Protein AF-0000000086674488 (afdb_homodimer)

pLDDT: mean 92.48, std 10.65, range [41.19, 98.94]

Nearest PDB structures (foldseek):
  3ccf-assembly1_A  TM=6.527E-01  e=2.451E-12  Trichormus variabilis ATCC 29413
  8x8j-assembly1_A  TM=6.932E-01  e=2.866E-11  Acinetobacter baumannii
  1vl5-assembly4_D  TM=6.450E-01  e=1.363E-10  Halalkalibacterium halodurans C-125
  8x8i-assembly1_A  TM=6.663E-01  e=6.883E-10  Acinetobacter baumannii
  3cc8-assembly1_A-2  TM=5.880E-01  e=3.919E-09  Bacillus cereus ATCC 10987

Organism: NCBI:txid175570

Foldseek 3Di:
DVVVVCVVVVVVVVVLQLLLVLLVCVFPVVVVVVVCVVVPLAAQFEEEEEACRLPPVVLVSDVGNDQNYAYEYEDCDCVNVPDRDPPYHYDHDDLVPDQDPAAAGLEYEYAQPLQLDQPSLVSLLSCLRNHDAFHKYKYKHWAQDDVQLVQFCVQQVVDPLSVLQSLLSVLLVVVSVVNRGHNHCLVCVQVSCVVSPFPPKDKDKDWDKDFAQDSNLSNSLSSCVVCVVVSVVVVSHPPVSSVSSNVLNHDRVGIGIHTMMIMMMGGHD/DVVVVVVVVVVVVVVLQLLLVLLVCVFPVVVVVVVCVVVPLAAQFEEEEEACRLPSVVLVSDVGNDQNYAYEYEDCDCPNVPDRDPPYHYDHDDLVPDQDPAAAGLEYEYAQPLQLDQPSLVSLLNCLRNHDAFHKYKYKHWAQDDVQLVQFCVQQVVDPLSVLQSLLSVLLVVVSVVNRGHNHCLVCVQVSCVVSPFPPKDKDKDWDKDFAQDSNLSNSLSSCVVCVVVSVVVVSHPPVSSVSSNVLNHDRVGIGIHTMMIMMMGGHD

Radius of gyration: 24.14 Å; Cα contacts (8 Å, |Δi|>4): 1095; chains: 2; bounding box: 48×84×61 Å

Secondary structure (DSSP, 8-state):
-HHHHHHHHHHHHHHHHHHHHHHHHHHHHHHHHHHHHHTT--TT-EEEEES-TTSHHHHHHHHHH-TTSEEEEEES--TT--SPPTTEEEEE--TTTSPPPPS-EEEEEEES-GGG-SSHHHHHHHHGGGEEEEEEEEEEEEE-SHHHHHHHHHHHTTSTTHHHHHHHHHHHHHHHHHTT--TTGGGGHHHHHHHTT-EEEEEEEEEEEEETTSTTHHHHHHHHHHHHHHHHHTTSS-HHHHHHHHHHHH-TT-EEEEEEEEEEEEE--/-HHHHHHHHHHHHHHHHHHHHHHHHHHHHHHHHHHHHHTT--TT-EEEEES-TTSHHHHHHHHHH-TTSEEEEEES--TT--SPPTTEEEEE--TTTSPPPPS-EEEEEEES-GGG-SSHHHHHHHHGGGEEEEEEEEEEEEE-SHHHHHHHHHHHTTSTTHHHHHHHHHHHHHHHHHTT--TTGGGGHHHHHHHTT-EEEEEEEEEEEEETTSTTHHHHHHHHHHHHHHHHHTTSS-HHHHHHHHHHHH-TT-EEEEEEEEEEEEE--

Sequence (538 aa):
MTAAQNTYIFDQASERERARLGGLSAQFDAVSIRHLTALGVAPGWHCLEIGAGAGSIARWLATTVGPTGRVVATDLDTRFLTDLPAPVEVRRHNIVTDPLPDGGFDLVHARAVIEHLADRRDVVARLVPALRPGGLLVLEDVVFGEVTRVATARVAEPHANAAAYVRALMAVAAGLGAVGADSAFGLDLPDALEAAGLRDVDGELTARFVRGGSPEAAFYELTLREVGDRLIAAGLLSPGDVADALAFTSEPASRWLSTALATAWGRRPMTAAQNTYIFDQASERERARLGGLSAQFDAVSIRHLTALGVAPGWHCLEIGAGAGSIARWLATTVGPTGRVVATDLDTRFLTDLPAPVEVRRHNIVTDPLPDGGFDLVHARAVIEHLADRRDVVARLVPALRPGGLLVLEDVVFGEVTRVATARVAEPHANAAAYVRALMAVAAGLGAVGADSAFGLDLPDALEAAGLRDVDGELTARFVRGGSPEAAFYELTLREVGDRLIAAGLLSPGDVADALAFTSEPASRWLSTALATAWGRRP

Structure (mmCIF, N/CA/C/O backbone):
data_AF-0000000086674488-model_v1
#
loop_
_entity.id
_entity.type
_entity.pdbx_description
1 polymer Methyltransferase
#
loop_
_atom_site.group_PDB
_atom_site.id
_atom_site.type_symbol
_atom_site.label_atom_id
_atom_site.label_alt_id
_atom_site.label_comp_id
_atom_site.label_asym_id
_atom_site.label_entity_id
_atom_site.label_seq_id
_atom_site.pdbx_PDB_ins_code
_atom_site.Cartn_x
_atom_site.Cartn_y
_atom_site.Cartn_z
_atom_site.occupancy
_atom_site.B_iso_or_equiv
_atom_site.auth_seq_id
_atom_site.auth_comp_id
_atom_site.auth_asym_id
_atom_site.auth_atom_id
_atom_site.pdbx_PDB_model_num
ATOM 1 N N . MET A 1 1 ? 22.453 42.125 16.031 1 41.69 1 MET A N 1
ATOM 2 C CA . MET A 1 1 ? 23.047 40.812 16.203 1 41.69 1 MET A CA 1
ATOM 3 C C . MET A 1 1 ? 21.969 39.75 16.5 1 41.69 1 MET A C 1
ATOM 5 O O . MET A 1 1 ? 22.047 38.625 16.016 1 41.69 1 MET A O 1
ATOM 9 N N . THR A 1 2 ? 21.047 40.031 17.328 1 45.59 2 THR A N 1
ATOM 10 C CA . THR A 1 2 ? 19.969 39.188 17.859 1 45.59 2 THR A CA 1
ATOM 11 C C . THR A 1 2 ? 18.938 38.906 16.781 1 45.59 2 THR A C 1
ATOM 13 O O . THR A 1 2 ? 18.484 37.781 16.625 1 45.59 2 THR A O 1
ATOM 16 N N . ALA A 1 3 ? 18.422 39.938 16.281 1 49.34 3 ALA A N 1
ATOM 17 C CA . ALA A 1 3 ? 17.375 39.781 15.266 1 49.34 3 ALA A CA 1
ATOM 18 C C . ALA A 1 3 ? 17.875 38.969 14.078 1 49.34 3 ALA A C 1
ATOM 20 O O . ALA A 1 3 ? 17.172 38.094 13.562 1 49.34 3 ALA A O 1
ATOM 21 N N . ALA A 1 4 ? 18.984 39.25 13.617 1 48.03 4 ALA A N 1
ATOM 22 C CA . ALA A 1 4 ? 19.594 38.562 12.492 1 48.03 4 ALA A CA 1
ATOM 23 C C . ALA A 1 4 ? 19.812 37.094 12.828 1 48.03 4 ALA A C 1
ATOM 25 O O . ALA A 1 4 ? 19.625 36.219 11.977 1 48.03 4 ALA A O 1
ATOM 26 N N . GLN A 1 5 ? 20.188 36.75 14.008 1 45.12 5 GLN A N 1
ATOM 27 C CA . GLN A 1 5 ? 20.391 35.375 14.453 1 45.12 5 GLN A CA 1
ATOM 28 C C . GLN A 1 5 ? 19.062 34.625 14.539 1 45.12 5 GLN A C 1
ATOM 30 O O . GLN A 1 5 ? 19 33.438 14.195 1 45.12 5 GLN A O 1
ATOM 35 N N . ASN A 1 6 ? 17.969 35.25 15.062 1 43.97 6 ASN A N 1
ATOM 36 C CA . ASN A 1 6 ? 16.656 34.625 15.109 1 43.97 6 ASN A CA 1
ATOM 37 C C . ASN A 1 6 ? 16.125 34.312 13.711 1 43.97 6 ASN A C 1
ATOM 39 O O . ASN A 1 6 ? 15.516 33.281 13.492 1 43.97 6 ASN A O 1
ATOM 43 N N . THR A 1 7 ? 16.391 35.25 12.883 1 45.66 7 THR A N 1
ATOM 44 C CA . THR A 1 7 ? 15.984 35.062 11.492 1 45.66 7 THR A CA 1
ATOM 45 C C . THR A 1 7 ? 16.719 33.875 10.875 1 45.66 7 THR A C 1
ATOM 47 O O . THR A 1 7 ? 16.125 33.094 10.125 1 45.66 7 THR 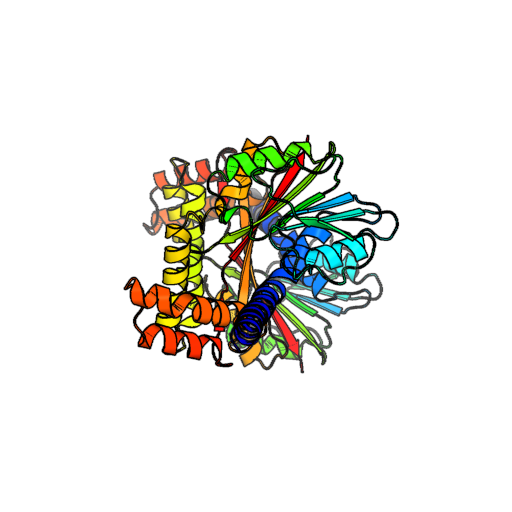A O 1
ATOM 50 N N . TYR A 1 8 ? 18.031 33.906 11.219 1 41.19 8 TYR A N 1
ATOM 51 C CA . TYR A 1 8 ? 18.844 32.781 10.695 1 41.19 8 TYR A CA 1
ATOM 52 C C . TYR A 1 8 ? 18.375 31.453 11.266 1 41.19 8 TYR A C 1
ATOM 54 O O . TYR A 1 8 ? 18.25 30.469 10.531 1 41.19 8 TYR A O 1
ATOM 62 N N . ILE A 1 9 ? 18.156 31.375 12.602 1 42.22 9 ILE A N 1
ATOM 63 C CA . ILE A 1 9 ? 17.688 30.156 13.242 1 42.22 9 ILE A CA 1
ATOM 64 C C . ILE A 1 9 ? 16.312 29.797 12.68 1 42.22 9 ILE A C 1
ATOM 66 O O . ILE A 1 9 ? 16.047 28.625 12.383 1 42.22 9 ILE A O 1
ATOM 70 N N . PHE A 1 10 ? 15.516 30.812 12.594 1 46.84 10 PHE A N 1
ATOM 71 C CA . PHE A 1 10 ? 14.203 30.578 12.008 1 46.84 10 PHE A CA 1
ATOM 72 C C . PHE A 1 10 ? 14.328 30.109 10.562 1 46.84 10 PHE A C 1
ATOM 74 O O . PHE A 1 10 ? 13.586 29.234 10.117 1 46.84 10 PHE A O 1
ATOM 81 N N . ASP A 1 11 ? 15.414 30.609 10.023 1 58.38 11 ASP A N 1
ATOM 82 C CA . ASP A 1 11 ? 15.656 30.25 8.633 1 58.38 11 ASP A CA 1
ATOM 83 C C . ASP A 1 11 ? 16.125 28.812 8.508 1 58.38 11 ASP A C 1
ATOM 85 O O . ASP A 1 11 ? 15.617 28.062 7.672 1 58.38 11 ASP A O 1
ATOM 89 N N . GLN A 1 12 ? 17 28.516 9.484 1 59.59 12 GLN A N 1
ATOM 90 C CA . GLN A 1 12 ? 17.516 27.141 9.453 1 59.59 12 GLN A CA 1
ATOM 91 C C . GLN A 1 12 ? 16.422 26.141 9.812 1 59.59 12 GLN A C 1
ATOM 93 O O . GLN A 1 12 ? 16.312 25.078 9.195 1 59.59 12 GLN A O 1
ATOM 98 N N . ALA A 1 13 ? 15.719 26.641 10.812 1 73.69 13 ALA A N 1
ATOM 99 C CA . ALA A 1 13 ? 14.586 25.797 11.195 1 73.69 13 ALA A CA 1
ATOM 100 C C . ALA A 1 13 ? 13.602 25.656 10.047 1 73.69 13 ALA A C 1
ATOM 102 O O . ALA A 1 13 ? 13.062 24.578 9.812 1 73.69 13 ALA A O 1
ATOM 103 N N . SER A 1 14 ? 13.555 26.672 9.336 1 80.56 14 SER A N 1
ATOM 104 C CA . SER A 1 14 ? 12.648 26.672 8.195 1 80.56 14 SER A CA 1
ATOM 105 C C . SER A 1 14 ? 13.172 25.781 7.074 1 80.56 14 SER A C 1
ATOM 107 O O . SER A 1 14 ? 12.406 25.031 6.461 1 80.56 14 SER A O 1
ATOM 109 N N . GLU A 1 15 ? 14.422 25.875 6.809 1 84.81 15 GLU A N 1
ATOM 110 C CA . GLU A 1 15 ? 15.023 25.031 5.77 1 84.81 15 GLU A CA 1
ATOM 111 C C . GLU A 1 15 ? 14.953 23.562 6.137 1 84.81 15 GLU A C 1
ATOM 113 O O . GLU A 1 15 ? 14.695 22.703 5.277 1 84.81 15 GLU A O 1
ATOM 118 N N . ARG A 1 16 ? 15.164 23.344 7.332 1 87.19 16 ARG A N 1
ATOM 119 C CA . ARG A 1 16 ? 15.094 21.969 7.797 1 87.19 16 ARG A CA 1
ATOM 120 C C . ARG A 1 16 ? 13.672 21.422 7.676 1 87.19 16 ARG A C 1
ATOM 122 O O . ARG A 1 16 ? 13.469 20.281 7.27 1 87.19 16 ARG A O 1
ATOM 129 N N . GLU A 1 17 ? 12.812 22.25 8.008 1 89.81 17 GLU A N 1
ATOM 130 C CA . GLU A 1 17 ? 11.422 21.812 7.91 1 89.81 17 GLU A CA 1
ATOM 131 C C . GLU A 1 17 ? 11.016 21.594 6.457 1 89.81 17 GLU A C 1
ATOM 133 O O . GLU A 1 17 ? 10.344 20.609 6.141 1 89.81 17 GLU A O 1
ATOM 138 N N . ARG A 1 18 ? 11.438 22.422 5.613 1 89.88 18 ARG A N 1
ATOM 139 C CA . ARG A 1 18 ? 11.172 22.234 4.191 1 89.88 18 ARG A CA 1
ATOM 140 C C . ARG A 1 18 ? 11.758 20.922 3.684 1 89.88 18 ARG A C 1
ATOM 142 O O . ARG A 1 18 ? 11.109 20.188 2.934 1 89.88 18 ARG A O 1
ATOM 149 N N . ALA A 1 19 ? 12.945 20.688 4.117 1 91.38 19 ALA A N 1
ATOM 150 C CA . ALA A 1 19 ? 13.617 19.453 3.717 1 91.38 19 ALA A CA 1
ATOM 151 C C . ALA A 1 19 ? 12.898 18.234 4.281 1 91.38 19 ALA A C 1
ATOM 153 O O . ALA A 1 19 ? 12.781 17.203 3.605 1 91.38 19 ALA A O 1
ATOM 154 N N . ARG A 1 20 ? 12.477 18.328 5.527 1 92.56 20 ARG A N 1
ATOM 155 C CA . ARG A 1 20 ? 11.734 17.234 6.152 1 92.56 20 ARG A CA 1
ATOM 156 C C . ARG A 1 20 ? 10.438 16.953 5.402 1 92.56 20 ARG A C 1
ATOM 158 O O . ARG A 1 20 ? 10.133 15.797 5.105 1 92.56 20 ARG A O 1
ATOM 165 N N . LEU A 1 21 ? 9.734 17.984 5.059 1 92.56 21 LEU A N 1
ATOM 166 C CA . LEU A 1 21 ? 8.516 17.844 4.277 1 92.56 21 LEU A CA 1
ATOM 167 C C . LEU A 1 21 ? 8.82 17.266 2.896 1 92.56 21 LEU A C 1
ATOM 169 O O . LEU A 1 21 ? 8.016 16.516 2.346 1 92.56 21 LEU A O 1
ATOM 173 N N . GLY A 1 22 ? 9.961 17.672 2.375 1 94 22 GLY A N 1
ATOM 174 C CA . GLY A 1 22 ? 10.414 17.078 1.129 1 94 22 GLY A CA 1
ATOM 175 C C . GLY A 1 22 ? 10.594 15.57 1.216 1 94 22 GLY A C 1
ATOM 176 O O . GLY A 1 22 ? 10.289 14.852 0.265 1 94 22 GLY A O 1
ATOM 177 N N . GLY A 1 23 ? 11.117 15.086 2.32 1 94.56 23 GLY A N 1
ATOM 178 C CA . GLY A 1 23 ? 11.242 13.656 2.553 1 94.56 23 GLY A CA 1
ATOM 179 C C . GLY A 1 23 ? 9.906 12.938 2.596 1 94.56 23 GLY A C 1
ATOM 180 O O . GLY A 1 23 ? 9.773 11.836 2.062 1 94.56 23 GLY A O 1
ATOM 181 N N . LEU A 1 24 ? 8.938 13.57 3.232 1 94.81 24 LEU A N 1
ATOM 182 C CA . LEU A 1 24 ? 7.59 13.016 3.271 1 94.81 24 LEU A CA 1
ATOM 183 C C . LEU A 1 24 ? 6.996 12.93 1.868 1 94.81 24 LEU A C 1
ATOM 185 O O . LEU A 1 24 ? 6.391 11.914 1.51 1 94.81 24 LEU A O 1
ATOM 189 N N . SER A 1 25 ? 7.219 14 1.094 1 96 25 SER A N 1
ATOM 190 C CA . SER A 1 25 ? 6.754 14.031 -0.289 1 96 25 SER A CA 1
ATOM 191 C C . SER A 1 25 ? 7.418 12.938 -1.121 1 96 25 SER A C 1
ATOM 193 O O . SER A 1 25 ? 6.75 12.234 -1.881 1 96 25 SER A O 1
ATOM 195 N N . ALA A 1 26 ? 8.711 12.828 -0.948 1 96.31 26 ALA A N 1
ATOM 196 C CA . ALA A 1 26 ? 9.445 11.805 -1.684 1 96.31 26 ALA A CA 1
ATOM 197 C C . ALA A 1 26 ? 8.914 10.406 -1.375 1 96.31 26 ALA A C 1
ATOM 199 O O . ALA A 1 26 ? 8.883 9.539 -2.252 1 96.31 26 ALA A O 1
ATOM 200 N N . GLN A 1 27 ? 8.5 10.25 -0.214 1 96.31 27 GLN A N 1
ATOM 201 C CA . GLN A 1 27 ? 8.055 8.938 0.252 1 96.31 27 GLN A CA 1
ATOM 202 C C . GLN A 1 27 ? 6.645 8.625 -0.239 1 96.31 27 GLN A C 1
ATOM 204 O O . GLN A 1 27 ? 6.359 7.496 -0.641 1 96.31 27 GLN A O 1
ATOM 209 N N . PHE A 1 28 ? 5.73 9.633 -0.304 1 97.75 28 PHE A N 1
ATOM 210 C CA . PHE A 1 28 ? 4.328 9.234 -0.371 1 97.75 28 PHE A CA 1
ATOM 211 C C . PHE A 1 28 ? 3.623 9.938 -1.528 1 97.75 28 PHE A C 1
ATOM 213 O O . PHE A 1 28 ? 2.471 9.633 -1.837 1 97.75 28 PHE A O 1
ATOM 220 N N . ASP A 1 29 ? 4.273 10.93 -2.246 1 98.19 29 ASP A N 1
ATOM 221 C CA . ASP A 1 29 ? 3.578 11.609 -3.334 1 98.19 29 ASP A CA 1
ATOM 222 C C . ASP A 1 29 ? 3.068 10.609 -4.371 1 98.19 29 ASP A C 1
ATOM 224 O O . ASP A 1 29 ? 1.908 10.672 -4.785 1 98.19 29 ASP A O 1
ATOM 228 N N . ALA A 1 30 ? 3.943 9.688 -4.727 1 96.81 30 ALA A N 1
ATOM 229 C CA . ALA A 1 30 ? 3.539 8.727 -5.746 1 96.81 30 ALA A CA 1
ATOM 230 C C . ALA A 1 30 ? 2.348 7.898 -5.281 1 96.81 30 ALA A C 1
ATOM 232 O O . ALA A 1 30 ? 1.463 7.57 -6.074 1 96.81 30 ALA A O 1
ATOM 233 N N . VAL A 1 31 ? 2.293 7.508 -4.031 1 97.38 31 VAL A N 1
ATOM 234 C CA . VAL A 1 31 ? 1.198 6.734 -3.457 1 97.38 31 VAL A CA 1
ATOM 235 C C . VAL A 1 31 ? -0.096 7.543 -3.523 1 97.38 31 VAL A C 1
ATOM 237 O O . VAL A 1 31 ? -1.106 7.066 -4.047 1 97.38 31 VAL A O 1
ATOM 240 N N . SER A 1 32 ? -0.041 8.789 -3.035 1 98.31 32 SER A N 1
ATOM 241 C CA . SER A 1 32 ? -1.215 9.656 -3.031 1 98.31 32 SER A CA 1
ATOM 242 C C . SER A 1 32 ? -1.707 9.93 -4.449 1 98.31 32 SER A C 1
ATOM 244 O O . SER A 1 32 ? -2.906 9.844 -4.723 1 98.31 32 SER A O 1
ATOM 246 N N . ILE A 1 33 ? -0.805 10.195 -5.363 1 97.88 33 ILE A N 1
ATOM 247 C CA . ILE A 1 33 ? -1.147 10.539 -6.738 1 97.88 33 ILE A CA 1
ATOM 248 C C . ILE A 1 33 ? -1.775 9.336 -7.434 1 97.88 33 ILE A C 1
ATOM 250 O O . ILE A 1 33 ? -2.748 9.477 -8.18 1 97.88 33 ILE A O 1
ATOM 254 N N . ARG A 1 34 ? -1.237 8.133 -7.172 1 96.44 34 ARG A N 1
ATOM 255 C CA . ARG A 1 34 ? -1.828 6.93 -7.754 1 96.44 34 ARG A CA 1
ATOM 256 C C . ARG A 1 34 ? -3.268 6.75 -7.289 1 96.44 34 ARG A C 1
ATOM 258 O O . ARG A 1 34 ? -4.141 6.383 -8.078 1 96.44 34 ARG A O 1
ATOM 265 N N . HIS A 1 35 ? -3.539 7.02 -6.02 1 97.12 35 HIS A N 1
ATOM 266 C CA . HIS A 1 35 ? -4.898 6.906 -5.5 1 97.12 35 HIS A CA 1
ATOM 267 C C . HIS A 1 35 ? -5.812 7.957 -6.117 1 97.12 35 HIS A C 1
ATOM 269 O O . HIS A 1 35 ? -6.91 7.633 -6.582 1 97.12 35 HIS A O 1
ATOM 275 N N . LEU A 1 36 ? -5.348 9.195 -6.125 1 98.25 36 LEU A N 1
ATOM 276 C CA . LEU A 1 36 ? -6.168 10.289 -6.637 1 98.25 36 LEU A CA 1
ATOM 277 C C . LEU A 1 36 ? -6.453 10.102 -8.125 1 98.25 36 LEU A C 1
ATOM 279 O O . LEU A 1 36 ? -7.566 10.367 -8.586 1 98.25 36 LEU A O 1
ATOM 283 N N . THR A 1 37 ? -5.465 9.602 -8.859 1 96.69 37 THR A N 1
ATOM 284 C CA . THR A 1 37 ? -5.656 9.297 -10.273 1 96.69 37 THR A CA 1
ATOM 285 C C . THR A 1 37 ? -6.688 8.195 -10.461 1 96.69 37 THR A C 1
ATOM 287 O O . THR A 1 37 ? -7.609 8.328 -11.266 1 96.69 37 THR A O 1
ATOM 290 N N . ALA A 1 38 ? -6.535 7.16 -9.695 1 94.62 38 ALA A N 1
ATOM 291 C CA . ALA A 1 38 ? -7.438 6.016 -9.812 1 94.62 38 ALA A CA 1
ATOM 292 C C . ALA A 1 38 ? -8.867 6.398 -9.43 1 94.62 38 ALA A C 1
ATOM 294 O O . ALA A 1 38 ? -9.828 5.836 -9.961 1 94.62 38 ALA A O 1
ATOM 295 N N . LEU A 1 39 ? -8.992 7.367 -8.547 1 97 39 LEU A N 1
ATOM 296 C CA . LEU A 1 39 ? -10.305 7.793 -8.07 1 97 39 LEU A CA 1
ATOM 297 C C . LEU A 1 39 ? -10.945 8.773 -9.047 1 97 39 LEU A C 1
ATOM 299 O O . LEU A 1 39 ? -12.102 9.164 -8.867 1 97 39 LEU A O 1
ATOM 303 N N . GLY A 1 40 ? -10.234 9.266 -10.047 1 96.75 40 GLY A N 1
ATOM 304 C CA . GLY A 1 40 ? -10.852 9.922 -11.188 1 96.75 40 GLY A CA 1
ATOM 305 C C . GLY A 1 40 ? -10.703 11.43 -11.156 1 96.75 40 GLY A C 1
ATOM 306 O O . GLY A 1 40 ? -11.477 12.148 -11.805 1 96.75 40 GLY A O 1
ATOM 307 N N . VAL A 1 41 ? -9.789 11.969 -10.328 1 98.38 41 VAL A N 1
ATOM 308 C CA . VAL A 1 41 ? -9.562 13.406 -10.383 1 98.38 41 VAL A CA 1
ATOM 309 C C . VAL A 1 41 ? -9.359 13.844 -11.828 1 98.38 41 VAL A C 1
ATOM 311 O O . VAL A 1 41 ? -8.555 13.25 -12.555 1 98.38 41 VAL A O 1
ATOM 314 N N . ALA A 1 42 ? -10.023 14.914 -12.219 1 98.06 42 ALA A N 1
ATOM 315 C CA . ALA A 1 42 ? -10.109 15.219 -13.641 1 98.06 42 ALA A CA 1
ATOM 316 C C . ALA A 1 42 ? -10.086 16.734 -13.883 1 98.06 42 ALA A C 1
ATOM 318 O O . ALA A 1 42 ? -10.273 17.516 -12.953 1 98.06 42 ALA A O 1
ATOM 319 N N . PRO A 1 43 ? -9.836 17.109 -15.18 1 98.44 43 PRO A N 1
ATOM 320 C CA . PRO A 1 43 ? -9.891 18.531 -15.523 1 98.44 43 PRO A CA 1
ATOM 321 C C . PRO A 1 43 ? -11.219 19.188 -15.133 1 98.44 43 PRO A C 1
ATOM 323 O O . PRO A 1 43 ? -12.281 18.578 -15.289 1 98.44 43 PRO A O 1
ATOM 326 N N . GLY A 1 44 ? -11.125 20.328 -14.57 1 98.44 44 GLY A N 1
ATOM 327 C CA . GLY A 1 44 ? -12.312 21.094 -14.242 1 98.44 44 GLY A CA 1
ATOM 328 C C . GLY A 1 44 ? -12.773 20.891 -12.805 1 98.44 44 GLY A C 1
ATOM 329 O O . GLY A 1 44 ? -13.648 21.609 -12.32 1 98.44 44 GLY A O 1
ATOM 330 N N . TRP A 1 45 ? -12.172 19.953 -12.086 1 98.56 45 TRP A N 1
ATOM 331 C CA . TRP A 1 45 ? -12.594 19.656 -10.719 1 98.56 45 TRP A CA 1
ATOM 332 C C . TRP A 1 45 ? -12.234 20.812 -9.781 1 98.56 45 TRP A C 1
ATOM 334 O O . TRP A 1 45 ? -11.234 21.5 -9.992 1 98.56 45 TRP A O 1
ATOM 344 N N . HIS A 1 46 ? -13.047 21.016 -8.789 1 98.44 46 HIS A N 1
ATOM 345 C CA . HIS A 1 46 ? -12.758 21.875 -7.641 1 98.44 46 HIS A CA 1
ATOM 346 C C . HIS A 1 46 ? -12.258 21.047 -6.453 1 98.44 46 HIS A C 1
ATOM 348 O O . HIS A 1 46 ? -12.977 20.188 -5.945 1 98.44 46 HIS A O 1
ATOM 354 N N . CYS A 1 47 ? -11.039 21.391 -6.008 1 98.5 47 CYS A N 1
ATOM 355 C CA . CYS A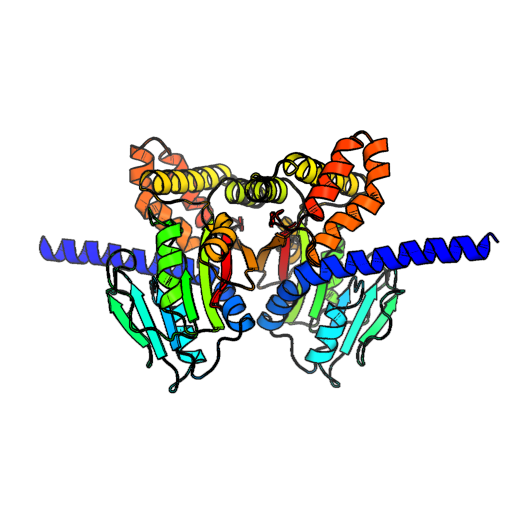 1 47 ? -10.398 20.562 -4.988 1 98.5 47 CYS A CA 1
ATOM 356 C C . CYS A 1 47 ? -9.992 21.406 -3.785 1 98.5 47 CYS A C 1
ATOM 358 O O . CYS A 1 47 ? -9.5 22.516 -3.941 1 98.5 47 CYS A O 1
ATOM 360 N N . LEU A 1 48 ? -10.258 20.891 -2.602 1 98.19 48 LEU A N 1
ATOM 361 C CA . LEU A 1 48 ? -9.758 21.438 -1.348 1 98.19 48 LEU A CA 1
ATOM 362 C C . LEU A 1 48 ? -8.641 20.578 -0.777 1 98.19 48 LEU A C 1
ATOM 364 O O . LEU A 1 48 ? -8.844 19.406 -0.487 1 98.19 48 LEU A O 1
ATOM 368 N N . GLU A 1 49 ? -7.473 21.141 -0.678 1 98.31 49 GLU A N 1
ATOM 369 C CA . GLU A 1 49 ? -6.301 20.5 -0.087 1 98.31 49 GLU A CA 1
ATOM 370 C C . GLU A 1 49 ? -6.035 21.031 1.32 1 98.31 49 GLU A C 1
ATOM 372 O O . GLU A 1 49 ? -5.629 22.172 1.492 1 98.31 49 GLU A O 1
ATOM 377 N N . ILE A 1 50 ? -6.238 20.156 2.295 1 97.38 50 ILE A N 1
ATOM 378 C CA . ILE A 1 50 ? -6.086 20.531 3.697 1 97.38 50 ILE A CA 1
ATOM 379 C C . ILE A 1 50 ? -4.719 20.078 4.203 1 97.38 50 ILE A C 1
ATOM 381 O O . ILE A 1 50 ? -4.348 18.922 4.055 1 97.38 50 ILE A O 1
ATOM 385 N N . GLY A 1 51 ? -4.043 20.984 4.887 1 96.81 51 GLY A N 1
ATOM 386 C CA . GLY A 1 51 ? -2.672 20.672 5.27 1 96.81 51 GLY A CA 1
ATOM 387 C C . GLY A 1 51 ? -1.744 20.516 4.078 1 96.81 51 GLY A C 1
ATOM 388 O O . GLY A 1 51 ? -1.059 19.484 3.951 1 96.81 51 GLY A O 1
ATOM 389 N N . ALA A 1 52 ? -1.607 21.609 3.332 1 97.44 52 ALA A N 1
ATOM 390 C CA . ALA A 1 52 ? -0.961 21.516 2.025 1 97.44 52 ALA A CA 1
ATOM 391 C C . ALA A 1 52 ? 0.555 21.438 2.168 1 97.44 52 ALA A C 1
ATOM 393 O O . ALA A 1 52 ? 1.259 21.125 1.204 1 97.44 52 ALA A O 1
ATOM 394 N N . GLY A 1 53 ? 1.099 21.656 3.352 1 95 53 GLY A N 1
ATOM 395 C CA . GLY A 1 53 ? 2.521 21.484 3.596 1 95 53 GLY A CA 1
ATOM 396 C C . GLY A 1 53 ? 3.396 22.25 2.625 1 95 53 GLY A C 1
ATOM 397 O O . GLY A 1 53 ? 3.246 23.469 2.475 1 95 53 GLY A O 1
ATOM 398 N N . ALA A 1 54 ? 4.246 21.562 1.945 1 94.19 54 ALA A N 1
ATOM 399 C CA . ALA A 1 54 ? 5.125 22.219 0.977 1 94.19 54 ALA A CA 1
ATOM 400 C C . ALA A 1 54 ? 4.465 22.281 -0.399 1 94.19 54 ALA A C 1
ATOM 402 O O . ALA A 1 54 ? 5.094 22.719 -1.372 1 94.19 54 ALA A O 1
ATOM 403 N N . GLY A 1 55 ? 3.342 21.766 -0.555 1 97.25 55 GLY A N 1
ATOM 404 C CA . GLY A 1 55 ? 2.492 22.078 -1.696 1 97.25 55 GLY A CA 1
ATOM 405 C C . GLY A 1 55 ? 2.605 21.062 -2.816 1 97.25 55 GLY A C 1
ATOM 406 O O . GLY A 1 55 ? 2.117 21.297 -3.924 1 97.25 55 GLY A O 1
ATOM 407 N N . SER A 1 56 ? 3.223 19.938 -2.611 1 97.06 56 SER A N 1
ATOM 408 C CA . SER A 1 56 ? 3.465 19 -3.705 1 97.06 56 SER A CA 1
ATOM 409 C C . SER A 1 56 ? 2.156 18.453 -4.273 1 97.06 56 SER A C 1
ATOM 411 O O . SER A 1 56 ? 1.978 18.406 -5.492 1 97.06 56 SER A O 1
ATOM 413 N N . ILE A 1 57 ? 1.221 18.109 -3.416 1 98.38 57 ILE A N 1
ATOM 414 C CA . ILE A 1 57 ? -0.043 17.562 -3.896 1 98.38 57 ILE A CA 1
ATOM 415 C C . ILE A 1 57 ? -0.89 18.672 -4.508 1 98.38 57 ILE A C 1
ATOM 417 O O . ILE A 1 57 ? -1.543 18.469 -5.535 1 98.38 57 ILE A O 1
ATOM 421 N N . ALA A 1 58 ? -0.896 19.844 -3.91 1 98.44 58 ALA A N 1
ATOM 422 C CA . ALA A 1 58 ? -1.601 20.984 -4.484 1 98.44 58 ALA A CA 1
ATOM 423 C C . ALA A 1 58 ? -1.112 21.281 -5.902 1 98.44 58 ALA A C 1
ATOM 425 O O . ALA A 1 58 ? -1.912 21.578 -6.793 1 98.44 58 ALA A O 1
ATOM 426 N N . ARG A 1 59 ? 0.193 21.25 -6.098 1 98.06 59 ARG A N 1
ATOM 427 C CA . ARG A 1 59 ? 0.775 21.469 -7.418 1 98.06 59 ARG A CA 1
ATOM 428 C C . ARG A 1 59 ? 0.286 20.422 -8.414 1 98.06 59 ARG A C 1
ATOM 430 O O . ARG A 1 59 ? -0.09 20.766 -9.539 1 98.06 59 ARG A O 1
ATOM 437 N N . TRP A 1 60 ? 0.335 19.156 -7.996 1 98.25 60 TRP A N 1
ATOM 438 C CA . TRP A 1 60 ? -0.134 18.094 -8.875 1 98.25 60 TRP A CA 1
ATOM 439 C C . TRP A 1 60 ? -1.611 18.266 -9.211 1 98.25 60 TRP A C 1
ATOM 441 O O . TRP A 1 60 ? -2.016 18.109 -10.359 1 98.25 60 TRP A O 1
ATOM 451 N N . LEU A 1 61 ? -2.43 18.641 -8.203 1 98.62 61 LEU A N 1
ATOM 452 C CA . LEU A 1 61 ? -3.852 18.875 -8.422 1 98.62 61 LEU A CA 1
ATOM 453 C C . LEU A 1 61 ? -4.062 20 -9.438 1 98.62 61 LEU A C 1
ATOM 455 O O . LEU A 1 61 ? -4.898 19.875 -10.336 1 98.62 61 LEU A O 1
ATOM 459 N N . ALA A 1 62 ? -3.324 21.031 -9.289 1 98.38 62 ALA A N 1
ATOM 460 C CA . ALA A 1 62 ? -3.455 22.172 -10.195 1 98.38 62 ALA A CA 1
ATOM 461 C C . ALA A 1 62 ? -3.225 21.766 -11.641 1 98.38 62 ALA A C 1
ATOM 463 O O . ALA A 1 62 ? -3.998 22.125 -12.531 1 98.38 62 ALA A O 1
ATOM 464 N N . THR A 1 63 ? -2.162 21 -11.828 1 98 63 THR A N 1
ATOM 465 C CA . THR A 1 63 ? -1.833 20.516 -13.164 1 98 63 THR A CA 1
ATOM 466 C C . THR A 1 63 ? -2.943 19.625 -13.711 1 98 63 THR A C 1
ATOM 468 O O . THR A 1 63 ? -3.293 19.719 -14.891 1 98 63 THR A O 1
ATOM 471 N N . THR A 1 64 ? -3.48 18.844 -12.891 1 98.12 64 THR A N 1
ATOM 472 C CA . THR A 1 64 ? -4.457 17.844 -13.312 1 98.12 64 THR A CA 1
ATOM 473 C C . THR A 1 64 ? -5.805 18.5 -13.602 1 98.12 64 THR A C 1
ATOM 475 O O . THR A 1 64 ? -6.434 18.203 -14.625 1 98.12 64 THR A O 1
ATOM 478 N N . VAL A 1 65 ? -6.266 19.406 -12.773 1 98.25 65 VAL A N 1
ATOM 479 C CA . VAL A 1 65 ? -7.598 19.984 -12.938 1 98.25 65 VAL A CA 1
ATOM 480 C C . VAL A 1 65 ? -7.57 21.062 -14.016 1 98.25 65 VAL A C 1
ATOM 482 O O . VAL A 1 65 ? -8.609 21.438 -14.562 1 98.25 65 VAL A O 1
ATOM 485 N N . GLY A 1 66 ? -6.398 21.703 -14.211 1 97.81 66 GLY A N 1
ATOM 486 C CA . GLY A 1 66 ? -6.227 22.656 -15.305 1 97.81 66 GLY A CA 1
ATOM 487 C C . GLY A 1 66 ? -6.867 24 -15.039 1 97.81 66 GLY A C 1
ATOM 488 O O . GLY A 1 66 ? -7.336 24.266 -13.93 1 97.81 66 GLY A O 1
ATOM 489 N N . PRO A 1 67 ? -6.898 24.812 -16.078 1 96.62 67 PRO A N 1
ATOM 490 C CA . PRO A 1 67 ? -7.312 26.203 -15.914 1 96.62 67 PRO A CA 1
ATOM 491 C C . PRO A 1 67 ? -8.805 26.344 -15.617 1 96.62 67 PRO A C 1
ATOM 493 O O . PRO A 1 67 ? -9.242 27.406 -15.164 1 96.62 67 PRO A O 1
ATOM 496 N N . THR A 1 68 ? -9.516 25.281 -15.93 1 97.5 68 THR A N 1
ATOM 497 C CA . THR A 1 68 ? -10.953 25.375 -15.695 1 97.5 68 THR A CA 1
ATOM 498 C C . THR A 1 68 ? -11.312 24.844 -14.312 1 97.5 68 THR A C 1
ATOM 500 O O . THR A 1 68 ? -12.461 24.922 -13.891 1 97.5 68 THR A O 1
ATOM 503 N N . GLY A 1 69 ? -10.336 24.281 -13.648 1 97.62 69 GLY A N 1
ATOM 504 C CA . GLY A 1 69 ? -10.539 23.797 -12.297 1 97.62 69 GLY A CA 1
ATOM 505 C C . GLY A 1 69 ? -10.141 24.797 -11.234 1 97.62 69 GLY A C 1
ATOM 506 O O . GLY A 1 69 ? -9.93 25.984 -11.539 1 97.62 69 GLY A O 1
ATOM 507 N N . ARG A 1 70 ? -10.203 24.375 -10.023 1 97.12 70 ARG A N 1
ATOM 508 C CA . ARG A 1 70 ? -9.852 25.203 -8.867 1 97.12 70 ARG A CA 1
ATOM 509 C C . ARG A 1 70 ? -9.242 24.359 -7.758 1 97.12 70 ARG A C 1
ATOM 511 O O . ARG A 1 70 ? -9.711 23.25 -7.48 1 97.12 70 ARG A O 1
ATOM 518 N N . VAL A 1 71 ? -8.172 24.875 -7.172 1 98.06 71 VAL A N 1
ATOM 519 C CA . VAL A 1 71 ? -7.547 24.219 -6.027 1 98.06 71 VAL A CA 1
ATOM 520 C C . VAL A 1 71 ? -7.387 25.234 -4.887 1 98.06 71 VAL A C 1
ATOM 522 O O . VAL A 1 71 ? -6.754 26.281 -5.055 1 98.06 71 VAL A O 1
ATOM 525 N N . VAL A 1 72 ? -8.008 24.969 -3.805 1 97.69 72 VAL A N 1
ATOM 526 C CA . VAL A 1 72 ? -7.777 25.734 -2.582 1 97.69 72 VAL A CA 1
ATOM 527 C C . VAL A 1 72 ? -6.863 24.953 -1.646 1 97.69 72 VAL A C 1
ATOM 529 O O . VAL A 1 72 ? -7.25 23.906 -1.124 1 97.69 72 VAL A O 1
ATOM 532 N N . ALA A 1 73 ? -5.676 25.453 -1.452 1 97.81 73 ALA A N 1
ATOM 533 C CA . ALA A 1 73 ? -4.703 24.828 -0.557 1 97.81 73 ALA A CA 1
ATOM 534 C C . ALA A 1 73 ? -4.656 25.547 0.788 1 97.81 73 ALA A C 1
ATOM 536 O O . ALA A 1 73 ? -4.398 26.766 0.845 1 97.81 73 ALA A O 1
ATOM 537 N N . THR A 1 74 ? -4.855 24.812 1.846 1 96.62 74 THR A N 1
ATOM 538 C CA . THR A 1 74 ? -4.906 25.438 3.162 1 96.62 74 THR A CA 1
ATOM 539 C C . THR A 1 74 ? -3.855 24.828 4.09 1 96.62 74 THR A C 1
ATOM 541 O O . THR A 1 74 ? -3.488 23.656 3.943 1 96.62 74 THR A O 1
ATOM 544 N N . ASP A 1 75 ? -3.375 25.578 4.969 1 96.38 75 ASP A N 1
ATOM 545 C CA . ASP A 1 75 ? -2.479 25.172 6.047 1 96.38 75 ASP A CA 1
ATOM 546 C C . ASP A 1 75 ? -2.439 26.219 7.156 1 96.38 75 ASP A C 1
ATOM 548 O O . ASP A 1 75 ? -2.775 27.375 6.93 1 96.38 75 ASP A O 1
ATOM 552 N N . LEU A 1 76 ? -2.09 25.766 8.375 1 94.44 76 LEU A N 1
ATOM 553 C CA . LEU A 1 76 ? -1.867 26.734 9.445 1 94.44 76 LEU A CA 1
ATOM 554 C C . LEU A 1 76 ? -0.635 27.578 9.164 1 94.44 76 LEU A C 1
ATOM 556 O O . LEU A 1 76 ? -0.586 28.75 9.547 1 94.44 76 LEU A O 1
ATOM 560 N N . ASP A 1 77 ? 0.385 26.984 8.617 1 93.62 77 ASP A N 1
ATOM 561 C CA . ASP A 1 77 ? 1.636 27.625 8.219 1 93.62 77 ASP A CA 1
ATOM 562 C C . ASP A 1 77 ? 1.785 27.625 6.695 1 93.62 77 ASP A C 1
ATOM 564 O O . ASP A 1 77 ? 2.068 26.594 6.09 1 93.62 77 ASP A O 1
ATOM 568 N N . THR A 1 78 ? 1.676 28.812 6.07 1 94.75 78 THR A N 1
ATOM 569 C CA . THR A 1 78 ? 1.656 28.875 4.613 1 94.75 78 THR A CA 1
ATOM 570 C C . THR A 1 78 ? 3.014 29.328 4.078 1 94.75 78 THR A C 1
ATOM 572 O O . THR A 1 78 ? 3.141 29.656 2.898 1 94.75 78 THR A O 1
ATOM 575 N N . ARG A 1 79 ? 4.078 29.344 4.895 1 92.56 79 ARG A N 1
ATOM 576 C CA . ARG A 1 79 ? 5.371 29.891 4.5 1 92.56 79 ARG A CA 1
ATOM 577 C C . ARG A 1 79 ? 5.996 29.078 3.375 1 92.56 79 ARG A C 1
ATOM 579 O O . ARG A 1 79 ? 6.805 29.594 2.598 1 92.56 79 ARG A O 1
ATOM 586 N N . PHE A 1 80 ? 5.555 27.781 3.281 1 92.5 80 PHE A N 1
ATOM 587 C CA . PHE A 1 80 ? 6.176 26.922 2.291 1 92.5 80 PHE A CA 1
ATOM 588 C C . PHE A 1 80 ? 5.309 26.812 1.041 1 92.5 80 PHE A C 1
ATOM 590 O O . PHE A 1 80 ? 5.684 26.141 0.074 1 92.5 80 PHE A O 1
ATOM 597 N N . LEU A 1 81 ? 4.176 27.391 1.071 1 94.06 81 LEU A N 1
ATOM 598 C CA . LEU A 1 81 ? 3.24 27.359 -0.048 1 94.06 81 LEU A CA 1
ATOM 599 C C . LEU A 1 81 ? 3.418 28.578 -0.943 1 94.06 81 LEU A C 1
ATOM 601 O O . LEU A 1 81 ? 2.467 29.328 -1.172 1 94.06 81 LEU A O 1
ATOM 605 N N . THR A 1 82 ? 4.734 28.609 -1.328 1 86.06 82 THR A N 1
ATOM 606 C CA . THR A 1 82 ? 5.074 29.719 -2.199 1 86.06 82 THR A CA 1
ATOM 607 C C . THR A 1 82 ? 5.305 29.25 -3.631 1 86.06 82 THR A C 1
ATOM 609 O O . THR A 1 82 ? 5.703 28.094 -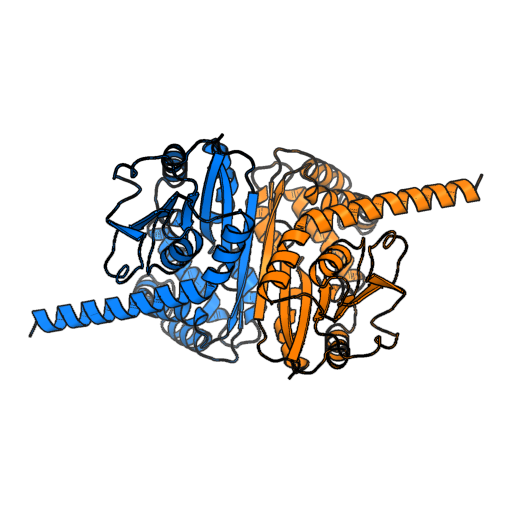3.852 1 86.06 82 THR A O 1
ATOM 612 N N . ASP A 1 83 ? 4.695 29.844 -4.598 1 87.31 83 ASP A N 1
ATOM 613 C CA . ASP A 1 83 ? 5.008 29.562 -5.996 1 87.31 83 ASP A CA 1
ATOM 614 C C . ASP A 1 83 ? 4.16 28.422 -6.535 1 87.31 83 ASP A C 1
ATOM 616 O O . ASP A 1 83 ? 4.66 27.547 -7.258 1 87.31 83 ASP A O 1
ATOM 620 N N . LEU A 1 84 ? 3.062 28.312 -6.004 1 94.69 84 LEU A N 1
ATOM 621 C CA . LEU A 1 84 ? 2.137 27.328 -6.574 1 94.69 84 LEU A CA 1
ATOM 622 C C . LEU A 1 84 ? 1.481 27.891 -7.836 1 94.69 84 LEU A C 1
ATOM 624 O O . LEU A 1 84 ? 1.161 29.078 -7.906 1 94.69 84 LEU A O 1
ATOM 628 N N . PRO A 1 85 ? 1.36 27.109 -8.812 1 93.62 85 PRO A N 1
ATOM 629 C CA . PRO A 1 85 ? 0.781 27.594 -10.07 1 93.62 85 PRO A CA 1
ATOM 630 C C . PRO A 1 85 ? -0.72 27.844 -9.969 1 93.62 85 PRO A C 1
ATOM 632 O O . PRO A 1 85 ? -1.391 27.281 -9.102 1 93.62 85 PRO A O 1
ATOM 635 N N . ALA A 1 86 ? -1.107 28.828 -10.852 1 89.38 86 ALA A N 1
ATOM 636 C CA . ALA A 1 86 ? -2.555 28.875 -11.039 1 89.38 86 ALA A CA 1
ATOM 637 C C . ALA A 1 86 ? -3.107 27.516 -11.445 1 89.38 86 ALA A C 1
ATOM 639 O O . ALA A 1 86 ? -2.455 26.766 -12.18 1 89.38 86 ALA A O 1
ATOM 640 N N . PRO A 1 87 ? -4.297 27.172 -10.898 1 94.12 87 PRO A N 1
ATOM 641 C CA . PRO A 1 87 ? -5.344 27.938 -10.211 1 94.12 87 PRO A CA 1
ATOM 642 C C . PRO A 1 87 ? -5.324 27.719 -8.695 1 94.12 87 PRO A C 1
ATOM 644 O O . PRO A 1 87 ? -6.383 27.625 -8.07 1 94.12 87 PRO A O 1
ATOM 647 N N . VAL A 1 88 ? -4.18 27.516 -8.102 1 96.81 88 VAL A N 1
ATOM 648 C CA . VAL A 1 88 ? -4.125 27.25 -6.664 1 96.81 88 VAL A CA 1
ATOM 649 C C . VAL A 1 88 ? -4.344 28.547 -5.898 1 96.81 88 VAL A C 1
ATOM 651 O O . VAL A 1 88 ? -3.656 29.547 -6.141 1 96.81 88 VAL A O 1
ATOM 654 N N . GLU A 1 89 ? -5.266 28.594 -5.09 1 96.44 89 GLU A N 1
ATOM 655 C CA . GLU A 1 89 ? -5.449 29.625 -4.066 1 96.44 89 GLU A CA 1
ATOM 656 C C . GLU A 1 89 ? -4.953 29.141 -2.705 1 96.44 89 GLU A C 1
ATOM 658 O O . GLU A 1 89 ? -5.379 28.094 -2.217 1 96.44 89 GLU A O 1
ATOM 663 N N . VAL A 1 90 ? -4.066 29.922 -2.117 1 97.12 90 VAL A N 1
ATOM 664 C CA . VAL A 1 90 ? -3.525 29.562 -0.813 1 97.12 90 VAL A CA 1
ATOM 665 C C . VAL A 1 90 ? -4.262 30.312 0.286 1 97.12 90 VAL A C 1
ATOM 667 O O . VAL A 1 90 ? -4.48 31.531 0.173 1 97.12 90 VAL A O 1
ATOM 670 N N . ARG A 1 91 ? -4.613 29.609 1.336 1 95.44 91 ARG A N 1
ATOM 671 C CA . ARG A 1 91 ? -5.297 30.219 2.475 1 95.44 91 ARG A C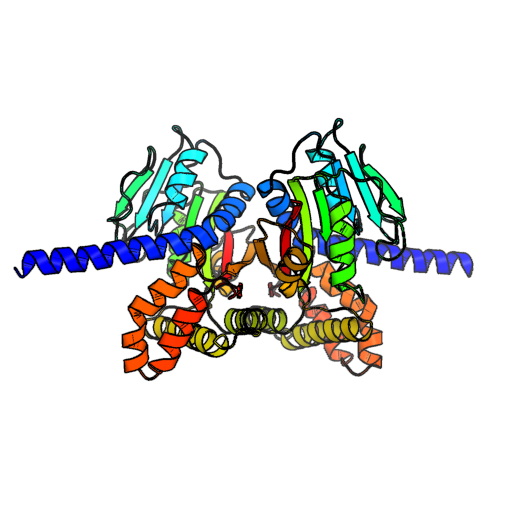A 1
ATOM 672 C C . ARG A 1 91 ? -4.746 29.688 3.791 1 95.44 91 ARG A C 1
ATOM 674 O O . ARG A 1 91 ? -4.602 28.469 3.967 1 95.44 91 ARG A O 1
ATOM 681 N N . ARG A 1 92 ? -4.43 30.641 4.641 1 96.12 92 ARG A N 1
ATOM 682 C CA . ARG A 1 92 ? -4.211 30.219 6.016 1 96.12 92 ARG A CA 1
ATOM 683 C C . ARG A 1 92 ? -5.527 29.812 6.68 1 96.12 92 ARG A C 1
ATOM 685 O O . ARG A 1 92 ? -6.477 30.594 6.711 1 96.12 92 ARG A O 1
ATOM 692 N N . HIS A 1 93 ? -5.582 28.609 7.164 1 94.5 93 HIS A N 1
ATOM 693 C CA . HIS A 1 93 ? -6.863 28.078 7.609 1 94.5 93 HIS A CA 1
ATOM 694 C C . HIS A 1 93 ? -6.668 27 8.672 1 94.5 93 HIS A C 1
ATOM 696 O O . HIS A 1 93 ? -5.824 26.109 8.516 1 94.5 93 HIS A O 1
ATOM 702 N N . ASN A 1 94 ? -7.332 27.172 9.734 1 94.25 94 ASN A N 1
ATOM 703 C CA . ASN A 1 94 ? -7.418 26.156 10.773 1 94.25 94 ASN A CA 1
ATOM 704 C C . ASN A 1 94 ? -8.672 25.297 10.625 1 94.25 94 ASN A C 1
ATOM 706 O O . ASN A 1 94 ? -9.781 25.766 10.914 1 94.25 94 ASN A O 1
ATOM 710 N N . ILE A 1 95 ? -8.547 24.047 10.25 1 91.88 95 ILE A N 1
ATOM 711 C CA . ILE A 1 95 ? -9.672 23.188 9.898 1 91.88 95 ILE A CA 1
ATOM 712 C C . ILE A 1 95 ? -10.508 22.891 11.148 1 91.88 95 ILE A C 1
ATOM 714 O O . ILE A 1 95 ? -11.672 22.516 11.039 1 91.88 95 ILE A O 1
ATOM 718 N N . VAL A 1 96 ? -9.945 23.094 12.312 1 91.06 96 VAL A N 1
ATOM 719 C CA . VAL A 1 96 ? -10.641 22.797 13.562 1 91.06 96 VAL A CA 1
ATOM 720 C C . VAL A 1 96 ? -11.539 23.969 13.938 1 91.06 96 VAL A C 1
ATOM 722 O O . VAL A 1 96 ? -12.688 23.781 14.352 1 91.06 96 VAL A O 1
ATOM 725 N N . THR A 1 97 ? -11.102 25.219 13.648 1 92.38 97 THR A N 1
ATOM 726 C CA . THR A 1 97 ? -11.805 26.359 14.227 1 92.38 97 THR A CA 1
ATOM 727 C C . THR A 1 97 ? -12.438 27.219 13.141 1 92.38 97 THR A C 1
ATOM 729 O O . THR A 1 97 ? -13.477 27.828 13.359 1 92.38 97 THR A O 1
ATOM 732 N N . ASP A 1 98 ? -11.805 27.297 12.016 1 93.69 98 ASP A N 1
ATOM 733 C CA . ASP A 1 98 ? -12.258 28.219 10.977 1 93.69 98 ASP A CA 1
ATOM 734 C C . ASP A 1 98 ? -13.375 27.594 10.148 1 93.69 98 ASP A C 1
ATOM 736 O O . ASP A 1 98 ? -13.43 26.375 9.969 1 93.69 98 ASP A O 1
ATOM 740 N N . PRO A 1 99 ? -14.242 28.453 9.625 1 91.94 99 PRO A N 1
ATOM 741 C CA . PRO A 1 99 ? -15.234 27.938 8.68 1 91.94 99 PRO A CA 1
ATOM 742 C C . PRO A 1 99 ? -14.602 27.391 7.402 1 91.94 99 PRO A C 1
ATOM 744 O O . PRO A 1 99 ? -13.617 27.953 6.91 1 91.94 99 PRO A O 1
ATOM 747 N N . LEU A 1 100 ? -15.148 26.312 6.922 1 89.25 100 LEU A N 1
ATOM 748 C CA . LEU A 1 100 ? -14.648 25.766 5.664 1 89.25 100 LEU A CA 1
ATOM 749 C C . LEU A 1 100 ? -14.953 26.703 4.504 1 89.25 100 LEU A C 1
ATOM 751 O O . LEU A 1 100 ? -15.945 27.438 4.535 1 89.25 100 LEU A O 1
ATOM 755 N N . PRO A 1 101 ? -13.977 26.703 3.561 1 82.56 101 PRO A N 1
ATOM 756 C CA . PRO A 1 101 ? -14.297 27.484 2.363 1 82.56 101 PRO A CA 1
ATOM 757 C C . PRO A 1 101 ? -15.625 27.078 1.731 1 82.56 101 PRO A C 1
ATOM 759 O O . PRO A 1 101 ? -16.156 26 2.031 1 82.56 101 PRO A O 1
ATOM 762 N N . ASP A 1 102 ? -16.078 27.953 0.899 1 77.88 102 ASP A N 1
ATOM 763 C CA . ASP A 1 102 ? -17.375 27.719 0.266 1 77.88 102 ASP A CA 1
ATOM 764 C C . ASP A 1 102 ? -17.438 26.344 -0.382 1 77.88 102 ASP A C 1
ATOM 766 O O . ASP A 1 102 ? -16.438 25.875 -0.94 1 77.88 102 ASP A O 1
ATOM 770 N N . GLY A 1 103 ? -18.438 25.609 -0.31 1 82.19 103 GLY A N 1
ATOM 771 C CA . GLY A 1 103 ? -18.703 24.203 -0.625 1 82.19 103 GLY A CA 1
ATOM 772 C C . GLY A 1 103 ? -18.734 23.938 -2.117 1 82.19 103 GLY A C 1
ATOM 773 O O . GLY A 1 103 ? -18.25 24.734 -2.914 1 82.19 103 GLY A O 1
ATOM 774 N N . GLY A 1 104 ? -18.906 22.719 -2.395 1 93.62 104 GLY A N 1
ATOM 775 C CA . GLY A 1 104 ? -19.094 22.266 -3.764 1 93.62 104 GLY A CA 1
ATOM 776 C C . GLY A 1 104 ? -17.859 21.609 -4.348 1 93.62 104 GLY A C 1
ATOM 777 O O . GLY A 1 104 ? -17.688 21.578 -5.566 1 93.62 104 GLY A O 1
ATOM 778 N N . PHE A 1 105 ? -17.031 21.203 -3.49 1 98.25 105 PHE A N 1
ATOM 779 C CA . PHE A 1 105 ? -15.789 20.609 -3.977 1 98.25 105 PHE A CA 1
ATOM 780 C C . PHE A 1 105 ? -16.031 19.203 -4.523 1 98.25 105 PHE A C 1
ATOM 782 O O . PHE A 1 105 ? -16.828 18.438 -3.953 1 98.25 105 PHE A O 1
ATOM 789 N N . ASP A 1 106 ? -15.391 18.891 -5.633 1 98.75 106 ASP A N 1
ATOM 790 C CA . ASP A 1 106 ? -15.375 17.531 -6.16 1 98.75 106 ASP A CA 1
ATOM 791 C C . ASP A 1 106 ? -14.5 16.609 -5.301 1 98.75 106 ASP A C 1
ATOM 793 O O . ASP A 1 106 ? -14.734 15.406 -5.234 1 98.75 106 ASP A O 1
ATOM 797 N N . LEU A 1 107 ? -13.5 17.266 -4.652 1 98.81 107 LEU A N 1
ATOM 798 C CA . LEU A 1 107 ? -12.523 16.547 -3.842 1 98.81 107 LEU A CA 1
ATOM 799 C C . LEU A 1 107 ? -12.117 17.359 -2.625 1 98.81 107 LEU A C 1
ATOM 801 O O . LEU A 1 107 ? -11.797 18.547 -2.75 1 98.81 107 LEU A O 1
ATOM 805 N N . VAL A 1 108 ? -12.164 16.766 -1.476 1 98.62 108 VAL A N 1
ATOM 806 C CA . VAL A 1 108 ? -11.461 17.219 -0.283 1 98.62 108 VAL A CA 1
ATOM 807 C C . VAL A 1 108 ? -10.391 16.203 0.106 1 98.62 108 VAL A C 1
ATOM 809 O O . VAL A 1 108 ? -10.688 15.008 0.258 1 98.62 108 VAL A O 1
ATOM 812 N N . HIS A 1 109 ? -9.188 16.656 0.19 1 98.75 109 HIS A N 1
ATOM 813 C CA . HIS A 1 109 ? -8.062 15.781 0.49 1 98.75 109 HIS A CA 1
ATOM 814 C C . HIS A 1 109 ? -7.254 16.312 1.67 1 98.75 109 HIS A C 1
ATOM 816 O O . HIS A 1 109 ? -7.062 17.516 1.802 1 98.75 109 HIS A O 1
ATOM 822 N N . ALA A 1 110 ? -6.812 15.461 2.559 1 98.44 110 ALA A N 1
ATOM 823 C CA . ALA A 1 110 ? -5.891 15.766 3.648 1 98.44 110 ALA A CA 1
ATOM 824 C C . ALA A 1 110 ? -4.906 14.625 3.873 1 98.44 110 ALA A C 1
ATOM 826 O O . ALA A 1 110 ? -5.309 13.469 3.998 1 98.44 110 ALA A O 1
ATOM 827 N N . ARG A 1 111 ? -3.689 14.914 3.9 1 98.31 111 ARG A N 1
ATOM 828 C CA . ARG A 1 111 ? -2.666 13.914 4.195 1 98.31 111 ARG A CA 1
ATOM 829 C C . ARG A 1 111 ? -1.84 14.32 5.414 1 98.31 111 ARG A C 1
ATOM 831 O O . ARG A 1 111 ? -1.29 15.422 5.457 1 98.31 111 ARG A O 1
ATOM 838 N N . ALA A 1 112 ? -1.686 13.383 6.375 1 96.75 112 ALA A N 1
ATOM 839 C CA . ALA A 1 112 ? -0.877 13.555 7.578 1 96.75 112 ALA A CA 1
ATOM 840 C C . ALA A 1 112 ? -1.335 14.773 8.375 1 96.75 112 ALA A C 1
ATOM 842 O O . ALA A 1 112 ? -0.513 15.586 8.805 1 96.75 112 ALA A O 1
ATOM 843 N N . VAL A 1 113 ? -2.668 14.922 8.531 1 96.62 113 VAL A N 1
ATOM 844 C CA . VAL A 1 113 ? -3.236 16.062 9.234 1 96.62 113 VAL A CA 1
ATOM 845 C C . VAL A 1 113 ? -4.121 15.578 10.375 1 96.62 113 VAL A C 1
ATOM 847 O O . VAL A 1 113 ? -3.902 15.938 11.539 1 96.62 113 VAL A O 1
ATOM 850 N N . ILE A 1 114 ? -5.094 14.703 10.062 1 96.75 114 ILE A N 1
ATOM 851 C CA . ILE A 1 114 ? -6.164 14.344 10.984 1 96.75 114 ILE A CA 1
ATOM 852 C C . ILE A 1 114 ? -5.578 13.648 12.211 1 96.75 114 ILE A C 1
ATOM 854 O O . ILE A 1 114 ? -6.062 13.828 13.328 1 96.75 114 ILE A O 1
ATOM 858 N N . GLU A 1 115 ? -4.523 12.891 12.055 1 94.81 115 GLU A N 1
ATOM 859 C CA . GLU A 1 115 ? -3.918 12.117 13.133 1 94.81 115 GLU A CA 1
ATOM 860 C C . GLU A 1 115 ? -3.359 13.031 14.219 1 94.81 115 GLU A C 1
ATOM 862 O O . GLU A 1 115 ? -3.104 12.578 15.344 1 94.81 115 GLU A O 1
ATOM 867 N N . HIS A 1 116 ? -3.15 14.273 13.984 1 93.81 116 HIS A N 1
ATOM 868 C CA . HIS A 1 116 ? -2.527 15.188 14.93 1 93.81 116 HIS A CA 1
ATOM 869 C C . HIS A 1 116 ? -3.578 15.984 15.703 1 93.81 116 HIS A C 1
ATOM 871 O O . HIS A 1 116 ? -3.246 16.734 16.625 1 93.81 116 HIS A O 1
ATOM 877 N N . LEU A 1 117 ? -4.762 15.766 15.375 1 93.19 117 LEU A N 1
ATOM 878 C CA . LEU A 1 117 ? -5.828 16.578 15.953 1 93.19 117 LEU A CA 1
ATOM 879 C C . LEU A 1 117 ? -6.484 15.867 17.125 1 93.19 117 LEU A C 1
ATOM 881 O O . LEU A 1 117 ? -6.52 14.633 17.172 1 93.19 117 LEU A O 1
ATOM 885 N N . ALA A 1 118 ? -6.965 16.5 18.312 1 86.06 118 ALA A N 1
ATOM 886 C CA . ALA A 1 118 ? -7.656 15.914 19.453 1 86.06 118 ALA A CA 1
ATOM 887 C C . ALA A 1 118 ? -9.055 15.438 19.062 1 86.06 118 ALA A C 1
ATOM 889 O O . ALA A 1 118 ? -9.445 14.312 19.375 1 86.06 118 ALA A O 1
ATOM 890 N N . ASP A 1 119 ? -9.984 15.898 18.359 1 88.94 119 ASP A N 1
ATOM 891 C CA . ASP A 1 119 ? -11.344 15.562 17.953 1 88.94 119 ASP A CA 1
ATOM 892 C C . ASP A 1 119 ? -11.391 15.148 16.484 1 88.94 119 ASP A C 1
ATOM 894 O O . ASP A 1 119 ? -12.164 15.695 15.695 1 88.94 119 ASP A O 1
ATOM 898 N N . ARG A 1 120 ? -10.688 14.078 16.203 1 94.62 120 ARG A N 1
ATOM 899 C CA . ARG A 1 120 ? -10.406 13.664 14.844 1 94.62 120 ARG A CA 1
ATOM 900 C C . ARG A 1 120 ? -11.68 13.25 14.117 1 94.62 120 ARG A C 1
ATOM 902 O O . ARG A 1 120 ? -11.914 13.664 12.977 1 94.62 120 ARG A O 1
ATOM 909 N N . ARG A 1 121 ? -12.523 12.508 14.75 1 95.19 121 ARG A N 1
ATOM 910 C CA . ARG A 1 121 ? -13.75 12.031 14.109 1 95.19 121 ARG A CA 1
ATOM 911 C C . ARG A 1 121 ? -14.711 13.188 13.844 1 95.19 121 ARG A C 1
ATOM 913 O O . ARG A 1 121 ? -15.383 13.211 12.805 1 95.19 121 ARG A O 1
ATOM 920 N N . ASP A 1 122 ? -14.734 14.141 14.758 1 94.88 122 ASP A N 1
ATOM 921 C CA . ASP A 1 122 ? -15.555 15.328 14.555 1 94.88 122 ASP A CA 1
ATOM 922 C C . ASP A 1 122 ? -15.055 16.156 13.375 1 94.88 122 ASP A C 1
ATOM 924 O O . ASP A 1 122 ? -15.852 16.703 12.609 1 94.88 122 ASP A O 1
ATOM 928 N N . VAL A 1 123 ? -13.773 16.25 13.297 1 95.44 123 VAL A N 1
ATOM 929 C CA . VAL A 1 123 ? -13.18 17 12.195 1 95.44 123 VAL A CA 1
ATOM 930 C C . VAL A 1 123 ? -13.523 16.344 10.867 1 95.44 123 VAL A C 1
ATOM 932 O O . VAL A 1 123 ? -13.859 17.016 9.891 1 95.44 123 VAL A O 1
ATOM 935 N N . VAL A 1 124 ? -13.461 15.008 10.781 1 97.69 124 VAL A N 1
ATOM 936 C CA . VAL A 1 124 ? -13.82 14.281 9.57 1 97.69 124 VAL A CA 1
ATOM 937 C C . VAL A 1 124 ? -15.258 14.602 9.18 1 97.69 124 VAL A C 1
ATOM 939 O O . VAL A 1 124 ? -15.539 14.914 8.023 1 97.69 124 VAL A O 1
ATOM 942 N N . ALA A 1 125 ? -16.125 14.586 10.156 1 96.5 125 ALA A N 1
ATOM 943 C CA . ALA A 1 125 ? -17.547 14.875 9.898 1 96.5 125 ALA A CA 1
ATOM 944 C C . ALA A 1 125 ? -17.719 16.297 9.383 1 96.5 125 ALA A C 1
ATOM 946 O O . ALA A 1 125 ? -18.562 16.562 8.523 1 96.5 125 ALA A O 1
ATOM 947 N N . ARG A 1 126 ? -16.953 17.172 9.883 1 94.75 126 ARG A N 1
ATOM 948 C CA . ARG A 1 126 ? -17.031 18.594 9.539 1 94.75 126 ARG A CA 1
ATOM 949 C C . ARG A 1 126 ? -16.609 18.812 8.086 1 94.75 126 ARG A C 1
ATOM 951 O O . ARG A 1 126 ? -17.031 19.797 7.469 1 94.75 126 ARG A O 1
ATOM 958 N N . LEU A 1 127 ? -15.844 17.938 7.492 1 96.44 127 LEU A N 1
ATOM 959 C CA . LEU A 1 127 ? -15.32 18.109 6.141 1 96.44 127 LEU A CA 1
ATOM 960 C C . LEU A 1 127 ? -16.375 17.734 5.098 1 96.44 127 LEU A C 1
ATOM 962 O O . LEU A 1 127 ? -16.281 18.172 3.943 1 96.44 127 LEU A O 1
ATOM 966 N N . VAL A 1 128 ? -17.344 17 5.434 1 96.94 128 VAL A N 1
ATOM 967 C CA . VAL A 1 128 ? -18.266 16.359 4.492 1 96.94 128 VAL A CA 1
ATOM 968 C C . VAL A 1 128 ? -19.125 17.406 3.807 1 96.94 128 VAL A C 1
ATOM 970 O O . VAL A 1 128 ? -19.297 17.391 2.586 1 96.94 128 VAL A O 1
ATOM 973 N N . PRO A 1 129 ? -19.594 18.453 4.543 1 95.12 129 PRO A N 1
ATOM 974 C CA . PRO A 1 129 ? -20.453 19.438 3.902 1 95.12 129 PRO A CA 1
ATOM 975 C C . PRO A 1 129 ? -19.719 20.281 2.863 1 95.12 129 PRO A C 1
ATOM 977 O O . PRO A 1 129 ? -20.344 20.953 2.043 1 95.12 129 PRO A O 1
ATOM 980 N N . ALA A 1 130 ? -18.406 20.281 2.885 1 96.5 130 ALA A N 1
ATOM 981 C CA . ALA A 1 130 ? -17.625 21.016 1.891 1 96.5 130 ALA A CA 1
ATOM 982 C C . ALA A 1 130 ? -17.719 20.359 0.519 1 96.5 130 ALA A C 1
ATOM 984 O O . ALA A 1 130 ? -17.438 20.984 -0.503 1 96.5 130 ALA A O 1
ATOM 985 N N . LEU A 1 131 ? -18.125 19.109 0.514 1 97.88 131 LEU A N 1
ATOM 986 C CA . LEU A 1 131 ? -18.219 18.344 -0.727 1 97.88 131 LEU A CA 1
ATOM 987 C C . LEU A 1 131 ? -19.547 18.594 -1.417 1 97.88 131 LEU A C 1
ATOM 989 O O . LEU A 1 131 ? -20.578 18.719 -0.755 1 97.88 131 LEU A O 1
ATOM 993 N N . ARG A 1 132 ? -19.562 18.609 -2.727 1 97.94 132 ARG A N 1
ATOM 994 C CA . ARG A 1 132 ? -20.812 18.469 -3.465 1 97.94 132 ARG A CA 1
ATOM 995 C C . ARG A 1 132 ? -21.391 17.062 -3.326 1 97.94 132 ARG A C 1
ATOM 997 O O . ARG A 1 132 ? -20.656 16.125 -2.971 1 97.94 132 ARG A O 1
ATOM 1004 N N . PRO A 1 133 ? -22.719 16.953 -3.625 1 97.44 133 PRO A N 1
ATOM 1005 C CA . PRO A 1 133 ? -23.203 15.586 -3.711 1 97.44 133 PRO A CA 1
ATOM 1006 C C . PRO A 1 133 ? -22.406 14.727 -4.688 1 97.44 133 PRO A C 1
ATOM 1008 O O . PRO A 1 133 ? -22.141 15.156 -5.812 1 97.44 133 PRO A O 1
ATOM 1011 N N . GLY A 1 134 ? -21.984 13.555 -4.215 1 98.12 134 GLY A N 1
ATOM 1012 C CA . GLY A 1 134 ? -21.172 12.68 -5.043 1 98.12 134 GLY A CA 1
ATOM 1013 C C . GLY A 1 134 ? -19.688 12.984 -4.961 1 98.12 134 GLY A C 1
ATOM 1014 O O . GLY A 1 134 ? -18.859 12.234 -5.5 1 98.12 134 GLY A O 1
ATOM 1015 N N . GLY A 1 135 ? -19.344 14.078 -4.266 1 98.56 135 GLY A N 1
ATOM 1016 C CA . GLY A 1 135 ? -17.938 14.461 -4.113 1 98.56 135 GLY A CA 1
ATOM 1017 C C . GLY A 1 135 ? -17.141 13.469 -3.291 1 98.56 135 GLY A C 1
ATOM 1018 O O . GLY A 1 135 ? -17.719 12.648 -2.572 1 98.56 135 GLY A O 1
ATOM 1019 N N . LEU A 1 136 ? -15.82 13.555 -3.375 1 98.75 136 LEU A N 1
ATOM 1020 C CA . LEU A 1 136 ? -14.906 12.578 -2.789 1 98.75 136 LEU A CA 1
ATOM 1021 C C . LEU A 1 136 ? -14.164 13.18 -1.599 1 98.75 136 LEU A C 1
ATOM 1023 O O . LEU A 1 136 ? -13.602 14.273 -1.7 1 98.75 136 LEU A O 1
ATOM 1027 N N . LEU A 1 137 ? -14.219 12.516 -0.468 1 98.81 137 LEU A N 1
ATOM 1028 C CA . LEU A 1 137 ? -13.32 12.781 0.647 1 98.81 137 LEU A CA 1
ATOM 1029 C C . LEU A 1 137 ? -12.203 11.75 0.708 1 98.81 137 LEU A C 1
ATOM 1031 O O . LEU A 1 137 ? -12.461 10.547 0.825 1 98.81 137 LEU A O 1
ATOM 1035 N N . VAL A 1 138 ? -10.945 12.148 0.555 1 98.94 138 VAL A N 1
ATOM 1036 C CA . VAL A 1 138 ? -9.781 11.273 0.646 1 98.94 138 VAL A CA 1
ATOM 1037 C C . VAL A 1 138 ? -8.898 11.711 1.812 1 98.94 138 VAL A C 1
ATOM 1039 O O . VAL A 1 138 ? -8.359 12.82 1.808 1 98.94 138 VAL A O 1
ATOM 1042 N N . LEU A 1 139 ? -8.773 10.867 2.764 1 98.88 139 LEU A N 1
ATOM 1043 C CA . LEU A 1 139 ? -7.938 11.125 3.93 1 98.88 139 LEU A CA 1
ATOM 1044 C C . LEU A 1 139 ? -6.766 10.148 3.984 1 98.88 139 LEU A C 1
ATOM 1046 O O . LEU A 1 139 ? -6.934 8.953 3.717 1 98.88 139 LEU A O 1
ATOM 1050 N N . GLU A 1 140 ? -5.602 10.641 4.273 1 98.75 140 GLU A N 1
ATOM 1051 C CA . GLU A 1 140 ? -4.395 9.836 4.418 1 98.75 140 GLU A CA 1
ATOM 1052 C C . GLU A 1 140 ? -3.652 10.172 5.711 1 98.75 140 GLU A C 1
ATOM 1054 O O . GLU A 1 140 ? -3.209 11.305 5.898 1 98.75 140 GLU A O 1
ATOM 1059 N N . ASP A 1 141 ? -3.51 9.227 6.586 1 97.31 141 ASP A N 1
ATOM 1060 C CA . ASP A 1 141 ? -2.768 9.422 7.824 1 97.31 141 ASP A CA 1
ATOM 1061 C C . ASP A 1 141 ? -1.618 8.422 7.945 1 97.31 141 ASP A C 1
ATOM 1063 O O . ASP A 1 141 ? -1.723 7.289 7.473 1 97.31 141 ASP A O 1
ATOM 1067 N N . VAL A 1 142 ? -0.597 8.859 8.539 1 95.19 142 VAL A N 1
ATOM 1068 C CA . VAL A 1 142 ? 0.579 8.023 8.758 1 95.19 142 VAL A CA 1
ATOM 1069 C C . VAL A 1 142 ? 0.351 7.117 9.961 1 95.19 142 VAL A C 1
ATOM 1071 O O . VAL A 1 142 ? -0.156 7.562 11 1 95.19 142 VAL A O 1
ATOM 1074 N N . VAL A 1 143 ? 0.6 5.961 9.812 1 92.06 143 VAL A N 1
ATOM 1075 C CA . VAL A 1 143 ? 0.473 4.973 10.875 1 92.06 143 VAL A CA 1
ATOM 1076 C C . VAL A 1 143 ? 1.857 4.598 11.398 1 92.06 143 VAL A C 1
ATOM 1078 O O . VAL A 1 143 ? 2.715 4.145 10.641 1 92.06 143 VAL A O 1
ATOM 1081 N N . PHE A 1 144 ? 1.923 4.965 12.734 1 82.38 144 PHE A N 1
ATOM 1082 C CA . PHE A 1 144 ? 3.111 4.645 13.516 1 82.38 144 PHE A CA 1
ATOM 1083 C C . PHE A 1 144 ? 2.773 3.684 14.648 1 82.38 144 PHE A C 1
ATOM 1085 O O . PHE A 1 144 ? 1.604 3.512 14.992 1 82.38 144 PHE A O 1
ATOM 1092 N N . GLY A 1 145 ? 3.291 2.619 14.875 1 79.25 145 GLY A N 1
ATOM 1093 C CA . GLY A 1 145 ? 2.994 1.716 15.977 1 79.25 145 GLY A CA 1
ATOM 1094 C C . GLY A 1 145 ? 3.512 0.308 15.742 1 79.25 145 GLY A C 1
ATOM 1095 O O . GLY A 1 145 ? 4.562 0.121 15.133 1 79.25 145 GLY A O 1
ATOM 1096 N N . GLU A 1 146 ? 2.643 -0.444 16.344 1 84.5 146 GLU A N 1
ATOM 1097 C CA . GLU A 1 146 ? 3.123 -1.821 16.406 1 84.5 146 GLU A CA 1
ATOM 1098 C C . GLU A 1 146 ? 3.23 -2.432 15.008 1 84.5 146 GLU A C 1
ATOM 1100 O O . GLU A 1 146 ? 4.145 -3.211 14.734 1 84.5 146 GLU A O 1
ATOM 1105 N N . VAL A 1 147 ? 2.34 -2.016 14.156 1 84.88 147 VAL A N 1
ATOM 1106 C CA . VAL A 1 147 ? 2.365 -2.533 12.789 1 84.88 147 VAL A CA 1
ATOM 1107 C C . VAL A 1 147 ? 3.67 -2.127 12.109 1 84.88 147 VAL A C 1
ATOM 1109 O O . VAL A 1 147 ? 4.359 -2.969 11.531 1 84.88 147 VAL A O 1
ATOM 1112 N N . THR A 1 148 ? 3.988 -0.908 12.211 1 89.25 148 THR A N 1
ATOM 1113 C CA . THR A 1 148 ? 5.215 -0.379 11.625 1 89.25 148 THR A CA 1
ATOM 1114 C C . THR A 1 148 ? 6.441 -0.963 12.32 1 89.25 148 THR A C 1
ATOM 1116 O O . THR A 1 148 ? 7.43 -1.302 11.664 1 89.25 148 THR A O 1
ATOM 1119 N N . ARG A 1 149 ? 6.344 -1.056 13.617 1 91.75 149 ARG A N 1
ATOM 1120 C CA . ARG A 1 149 ? 7.465 -1.585 14.391 1 91.75 149 ARG A CA 1
ATOM 1121 C C . ARG A 1 149 ? 7.875 -2.965 13.883 1 91.75 149 ARG A C 1
ATOM 1123 O O . ARG A 1 149 ? 9.047 -3.207 13.602 1 91.75 149 ARG A O 1
ATOM 1130 N N . VAL A 1 150 ? 6.938 -3.842 13.742 1 90.62 150 VAL A N 1
ATOM 1131 C CA . VAL A 1 150 ? 7.211 -5.227 13.375 1 90.62 150 VAL A CA 1
ATOM 1132 C C . VAL A 1 150 ? 7.734 -5.289 11.945 1 90.62 150 VAL A C 1
ATOM 1134 O O . VAL A 1 150 ? 8.711 -5.984 11.664 1 90.62 150 VAL A O 1
ATOM 1137 N N . ALA A 1 151 ? 7.105 -4.566 11.086 1 89.31 151 ALA A N 1
ATOM 1138 C CA . ALA A 1 151 ? 7.5 -4.578 9.68 1 89.31 151 ALA A CA 1
ATOM 1139 C C . ALA A 1 151 ? 8.906 -4 9.5 1 89.31 151 ALA A C 1
ATOM 1141 O O . ALA A 1 151 ? 9.734 -4.578 8.789 1 89.31 151 ALA A O 1
ATOM 1142 N N . THR A 1 152 ? 9.141 -2.912 10.117 1 93.5 152 THR A N 1
ATOM 1143 C CA . THR A 1 152 ? 10.43 -2.242 10.016 1 93.5 152 THR A CA 1
ATOM 1144 C C . THR A 1 152 ? 11.539 -3.102 10.625 1 93.5 152 THR A C 1
ATOM 1146 O O . THR A 1 152 ? 12.609 -3.25 10.039 1 93.5 152 THR A O 1
ATOM 1149 N N . ALA A 1 153 ? 11.281 -3.65 11.766 1 92.56 153 ALA A N 1
ATOM 1150 C CA . ALA A 1 153 ? 12.281 -4.488 12.43 1 92.56 153 ALA A CA 1
ATOM 1151 C C . ALA A 1 153 ? 12.672 -5.676 11.555 1 92.56 153 ALA A C 1
ATOM 1153 O O . ALA A 1 153 ? 13.852 -6.012 11.445 1 92.56 153 ALA A O 1
ATOM 1154 N N . ARG A 1 154 ? 11.703 -6.23 10.938 1 90.81 154 ARG A N 1
ATOM 1155 C CA . ARG A 1 154 ? 11.953 -7.41 10.117 1 90.81 154 ARG A CA 1
ATOM 1156 C C . ARG A 1 154 ? 12.852 -7.074 8.938 1 90.81 154 ARG A C 1
ATOM 1158 O O . ARG A 1 154 ? 13.766 -7.836 8.602 1 90.81 154 ARG A O 1
ATOM 1165 N N . VAL A 1 155 ? 12.625 -6.023 8.281 1 93.25 155 VAL A N 1
ATOM 1166 C CA . VAL A 1 155 ? 13.344 -5.672 7.062 1 93.25 155 VAL A CA 1
ATOM 1167 C C . VAL A 1 155 ? 14.703 -5.078 7.418 1 93.25 155 VAL A C 1
ATOM 1169 O O . VAL A 1 155 ? 15.688 -5.281 6.699 1 93.25 155 VAL A O 1
ATOM 1172 N N . ALA A 1 156 ? 14.789 -4.406 8.547 1 92.69 156 ALA A N 1
ATOM 1173 C CA . ALA A 1 156 ? 16 -3.695 8.938 1 92.69 156 ALA A CA 1
ATOM 1174 C C . ALA A 1 156 ? 17 -4.641 9.594 1 92.69 156 ALA A C 1
ATOM 1176 O O . ALA A 1 156 ? 18.188 -4.309 9.727 1 92.69 156 ALA A O 1
ATOM 1177 N N . GLU A 1 157 ? 16.641 -5.77 10.047 1 83.12 157 GLU A N 1
ATOM 1178 C CA . GLU A 1 157 ? 17.312 -6.633 11.008 1 83.12 157 GLU A CA 1
ATOM 1179 C C . GLU A 1 157 ? 18.719 -6.98 10.539 1 83.12 157 GLU A C 1
ATOM 1181 O O . GLU A 1 157 ? 19.641 -7.066 11.352 1 83.12 157 GLU A O 1
ATOM 1186 N N . PRO A 1 158 ? 19.031 -7.035 9.352 1 76.56 158 PRO A N 1
ATOM 1187 C CA . PRO A 1 158 ? 20.406 -7.371 8.984 1 76.56 158 PRO A CA 1
ATOM 1188 C C . PRO A 1 158 ? 21.406 -6.297 9.398 1 76.56 158 PRO A C 1
ATOM 1190 O O . PRO A 1 158 ? 22.609 -6.574 9.523 1 76.56 158 PRO A O 1
ATOM 1193 N N . HIS A 1 159 ? 20.984 -5.145 9.68 1 85.12 159 HIS A N 1
ATOM 1194 C CA . HIS A 1 159 ? 21.875 -4.047 10 1 85.12 159 HIS A CA 1
ATOM 1195 C C . HIS A 1 159 ? 22.109 -3.939 11.5 1 85.12 159 HIS A C 1
ATOM 1197 O O . HIS A 1 159 ? 21.172 -4.059 12.289 1 85.12 159 HIS A O 1
ATOM 1203 N N . ALA A 1 160 ? 23.281 -3.617 11.945 1 88.44 160 ALA A N 1
ATOM 1204 C CA . ALA A 1 160 ? 23.672 -3.6 13.344 1 88.44 160 ALA A CA 1
ATOM 1205 C C . ALA A 1 160 ? 22.906 -2.535 14.125 1 88.44 160 ALA A C 1
ATOM 1207 O O . ALA A 1 160 ? 22.625 -2.707 15.312 1 88.44 160 ALA A O 1
ATOM 1208 N N . ASN A 1 161 ? 22.5 -1.478 13.43 1 93.69 161 ASN A N 1
ATOM 1209 C CA . ASN A 1 161 ? 21.844 -0.347 14.086 1 93.69 161 ASN A CA 1
ATOM 1210 C C . ASN A 1 161 ? 20.328 -0.41 13.945 1 93.69 161 ASN A C 1
ATOM 1212 O O . ASN A 1 161 ? 19.625 0.543 14.289 1 93.69 161 ASN A O 1
ATOM 1216 N N . ALA A 1 162 ? 19.859 -1.519 13.469 1 94.19 162 ALA A N 1
ATOM 1217 C CA . ALA A 1 162 ? 18.438 -1.65 13.211 1 94.19 162 ALA A CA 1
ATOM 1218 C C . ALA A 1 162 ? 17.625 -1.486 14.492 1 94.19 162 ALA A C 1
ATOM 1220 O O . ALA A 1 162 ? 16.609 -0.795 14.508 1 94.19 162 ALA A O 1
ATOM 1221 N N . ALA A 1 163 ? 18.109 -2.059 15.531 1 94.62 163 ALA A N 1
ATOM 1222 C CA . ALA A 1 163 ? 17.391 -2.006 16.797 1 94.62 163 ALA A CA 1
ATOM 1223 C C . ALA A 1 163 ? 17.281 -0.575 17.312 1 94.62 163 ALA A C 1
ATOM 1225 O O . ALA A 1 163 ? 16.25 -0.162 17.828 1 94.62 163 ALA A O 1
ATOM 1226 N N . ALA A 1 164 ? 18.344 0.163 17.203 1 95.62 164 ALA A N 1
ATOM 1227 C CA . ALA A 1 164 ? 18.344 1.56 17.641 1 95.62 164 ALA A CA 1
ATOM 1228 C C . ALA A 1 164 ? 17.375 2.389 16.797 1 95.62 164 ALA A C 1
ATOM 1230 O O . ALA A 1 164 ? 16.672 3.25 17.344 1 95.62 164 ALA A O 1
ATOM 1231 N N . TYR A 1 165 ? 17.359 2.121 15.539 1 96.38 165 TYR A N 1
ATOM 1232 C CA . TYR A 1 165 ? 16.438 2.84 14.664 1 96.38 165 TYR A CA 1
ATOM 1233 C C . TYR A 1 165 ? 14.992 2.557 15.039 1 96.38 165 TYR A C 1
ATOM 1235 O O . TYR A 1 165 ? 14.18 3.477 15.133 1 96.38 165 TYR A O 1
ATOM 1243 N N . VAL A 1 166 ? 14.711 1.334 15.266 1 95.75 166 VAL A N 1
ATOM 1244 C CA . VAL A 1 166 ? 13.344 0.956 15.625 1 95.75 166 VAL A CA 1
ATOM 1245 C C . VAL A 1 166 ? 12.969 1.6 16.953 1 95.75 166 VAL A C 1
ATOM 1247 O O . VAL A 1 166 ? 11.859 2.125 17.109 1 95.75 166 VAL A O 1
ATOM 1250 N N . ARG A 1 167 ? 13.859 1.598 17.922 1 95.06 167 ARG A N 1
ATOM 1251 C CA . ARG A 1 167 ? 13.602 2.266 19.188 1 95.06 167 ARG A CA 1
ATOM 1252 C C . ARG A 1 167 ? 13.32 3.75 18.984 1 95.06 167 ARG A C 1
ATOM 1254 O O . ARG A 1 167 ? 12.422 4.312 19.609 1 95.06 167 ARG A O 1
ATOM 1261 N N . ALA A 1 168 ? 14.125 4.32 18.156 1 95.69 168 ALA A N 1
ATOM 1262 C CA . ALA A 1 168 ? 13.961 5.746 17.875 1 95.69 168 ALA A CA 1
ATOM 1263 C C . ALA A 1 168 ? 12.594 6.023 17.234 1 95.69 168 ALA A C 1
ATOM 1265 O O . ALA A 1 168 ? 11.922 6.984 17.609 1 95.69 168 ALA A O 1
ATOM 1266 N N . LEU A 1 169 ? 12.258 5.227 16.312 1 94.31 169 LEU A N 1
ATOM 1267 C CA . LEU A 1 169 ? 10.969 5.375 15.633 1 94.31 169 LEU A CA 1
ATOM 1268 C C . LEU A 1 169 ? 9.82 5.277 16.641 1 94.31 169 LEU A C 1
ATOM 1270 O O . LEU A 1 169 ? 8.891 6.082 16.594 1 94.31 169 LEU A O 1
ATOM 1274 N N . MET A 1 170 ? 9.891 4.332 17.516 1 93.62 170 MET A N 1
ATOM 1275 C CA . MET A 1 170 ? 8.844 4.133 18.516 1 93.62 170 MET A CA 1
ATOM 1276 C C . MET A 1 170 ? 8.828 5.277 19.531 1 93.62 170 MET A C 1
ATOM 1278 O O . MET A 1 170 ? 7.77 5.668 20.016 1 93.62 170 MET A O 1
ATOM 1282 N N . ALA A 1 171 ? 10 5.762 19.859 1 94.19 171 ALA A N 1
ATOM 1283 C CA . ALA A 1 171 ? 10.078 6.906 20.75 1 94.19 171 ALA A CA 1
ATOM 1284 C C . ALA A 1 171 ? 9.414 8.141 20.141 1 94.19 171 ALA A C 1
ATOM 1286 O O . ALA A 1 171 ? 8.742 8.898 20.844 1 94.19 171 ALA A O 1
ATOM 1287 N N . VAL A 1 172 ? 9.641 8.289 18.844 1 92.31 172 VAL A N 1
ATOM 1288 C CA . VAL A 1 172 ? 9 9.391 18.141 1 92.31 172 VAL A CA 1
ATOM 1289 C C . VAL A 1 172 ? 7.48 9.234 18.203 1 92.31 172 VAL A C 1
ATOM 1291 O O . VAL A 1 172 ? 6.758 10.188 18.484 1 92.31 172 VAL A O 1
ATOM 1294 N N . ALA A 1 173 ? 7.047 8.062 17.984 1 90 173 ALA A N 1
ATOM 1295 C CA . ALA A 1 173 ? 5.613 7.785 18.062 1 90 173 ALA A CA 1
ATOM 1296 C C . ALA A 1 173 ? 5.07 8.094 19.469 1 90 173 ALA A C 1
ATOM 1298 O O . ALA A 1 173 ? 4.004 8.695 19.594 1 90 173 ALA A O 1
ATOM 1299 N N . ALA A 1 174 ? 5.781 7.664 20.438 1 89.56 174 ALA A N 1
ATOM 1300 C CA . ALA A 1 174 ? 5.379 7.922 21.812 1 89.56 174 ALA A CA 1
ATOM 1301 C C . ALA A 1 174 ? 5.332 9.422 22.109 1 89.56 174 ALA A C 1
ATOM 1303 O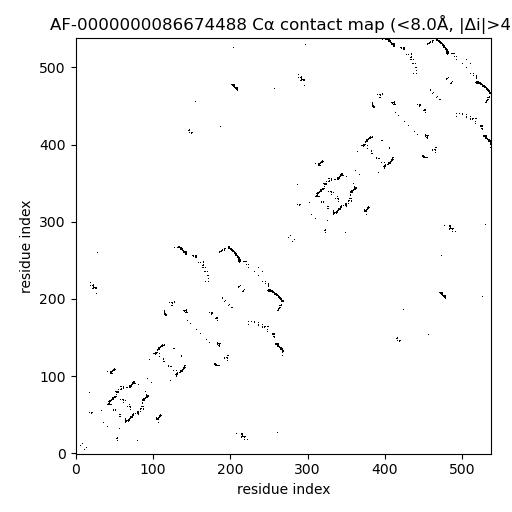 O . ALA A 1 174 ? 4.43 9.898 22.797 1 89.56 174 ALA A O 1
ATOM 1304 N N . GLY A 1 175 ? 6.281 10.102 21.641 1 87.5 175 GLY A N 1
ATOM 1305 C CA . GLY A 1 175 ? 6.293 11.547 21.797 1 87.5 175 GLY A CA 1
ATOM 1306 C C . GLY A 1 175 ? 5.102 12.227 21.156 1 87.5 175 GLY A C 1
ATOM 1307 O O . GLY A 1 175 ? 4.496 13.125 21.75 1 87.5 175 GLY A O 1
ATOM 1308 N N . LEU A 1 176 ? 4.754 11.82 19.969 1 86.19 176 LEU A N 1
ATOM 1309 C CA . LEU A 1 176 ? 3.594 12.359 19.281 1 86.19 176 LEU A CA 1
ATOM 1310 C C . LEU A 1 176 ? 2.311 12.062 20.047 1 86.19 176 LEU A C 1
ATOM 1312 O O . LEU A 1 176 ? 1.421 12.914 20.141 1 86.19 176 LEU A O 1
ATOM 1316 N N . GLY A 1 177 ? 2.303 10.898 20.562 1 87 177 GLY A N 1
ATOM 1317 C CA . GLY A 1 177 ? 1.156 10.539 21.391 1 87 177 GLY A CA 1
ATOM 1318 C C . GLY A 1 177 ? 1 11.414 22.609 1 87 177 GLY A C 1
ATOM 1319 O O . GLY A 1 177 ? -0.12 11.742 23 1 87 177 GLY A O 1
ATOM 1320 N N . ALA A 1 178 ? 2.08 11.781 23.203 1 86.25 178 ALA A N 1
ATOM 1321 C CA . ALA A 1 178 ? 2.076 12.586 24.422 1 86.25 178 ALA A CA 1
ATOM 1322 C C . ALA A 1 178 ? 1.472 13.969 24.156 1 86.25 178 ALA A C 1
ATOM 1324 O O . ALA A 1 178 ? 0.948 14.602 25.078 1 86.25 178 ALA A O 1
ATOM 1325 N N . VAL A 1 179 ? 1.461 14.344 22.922 1 85.5 179 VAL A N 1
ATOM 1326 C CA . VAL A 1 179 ? 0.924 15.672 22.641 1 85.5 179 VAL A CA 1
ATOM 1327 C C . VAL A 1 179 ? -0.407 15.539 21.906 1 85.5 179 VAL A C 1
ATOM 1329 O O . VAL A 1 179 ? -0.857 16.484 21.25 1 85.5 179 VAL A O 1
ATOM 1332 N N . GLY A 1 180 ? -0.955 14.367 21.922 1 88.56 180 GLY A N 1
ATOM 1333 C CA . GLY A 1 180 ? -2.344 14.234 21.5 1 88.56 180 GLY A CA 1
ATOM 1334 C C . GLY A 1 180 ? -2.506 13.602 20.141 1 88.56 180 GLY A C 1
ATOM 1335 O O . GLY A 1 180 ? -3.627 13.352 19.688 1 88.56 180 GLY A O 1
ATOM 1336 N N . ALA A 1 181 ? -1.425 13.352 19.469 1 90.88 181 ALA A N 1
ATOM 1337 C CA . ALA A 1 181 ? -1.514 12.672 18.172 1 90.88 181 ALA A CA 1
ATOM 1338 C C . ALA A 1 181 ? -1.853 11.195 18.359 1 90.88 181 ALA A C 1
ATOM 1340 O O . ALA A 1 181 ? -1.652 10.633 19.438 1 90.88 181 ALA A O 1
ATOM 1341 N N . ASP A 1 182 ? -2.506 10.633 17.422 1 92.56 182 ASP A N 1
ATOM 1342 C CA . ASP A 1 182 ? -2.805 9.203 17.391 1 92.56 182 ASP A CA 1
ATOM 1343 C C . ASP A 1 182 ? -2.178 8.539 16.172 1 92.56 182 ASP A C 1
ATOM 1345 O O . ASP A 1 182 ? -2.729 8.609 15.062 1 92.56 182 ASP A O 1
ATOM 1349 N N . SER A 1 183 ? -1.151 7.82 16.438 1 89.94 183 SER A N 1
ATOM 1350 C CA . SER A 1 183 ? -0.353 7.234 15.367 1 89.94 183 SER A CA 1
ATOM 1351 C C . SER A 1 183 ? -1.043 6.012 14.766 1 89.94 183 SER A C 1
ATOM 1353 O O . SER A 1 183 ? -0.509 5.375 13.852 1 89.94 183 SER A O 1
ATOM 1355 N N . ALA A 1 184 ? -2.18 5.668 15.242 1 91.44 184 ALA A N 1
ATOM 1356 C CA . ALA A 1 184 ? -2.904 4.512 14.719 1 91.44 184 ALA A CA 1
ATOM 1357 C C . ALA A 1 184 ? -4.238 4.93 14.109 1 91.44 184 ALA A C 1
ATOM 1359 O O . ALA A 1 184 ? -4.953 4.102 13.539 1 91.44 184 ALA A O 1
ATOM 1360 N N . PHE A 1 185 ? -4.57 6.219 14.156 1 94.25 185 PHE A N 1
ATOM 1361 C CA . PHE A 1 185 ? -5.887 6.668 13.727 1 94.25 185 PHE A CA 1
ATOM 1362 C C . PHE A 1 185 ? -6.125 6.324 12.258 1 94.25 185 PHE A C 1
ATOM 1364 O O . PHE A 1 185 ? -7.262 6.102 11.844 1 94.25 185 PHE A O 1
ATOM 1371 N N . GLY A 1 186 ? -5.012 6.289 11.484 1 96.25 186 GLY A N 1
ATOM 1372 C CA . GLY A 1 186 ? -5.137 5.895 10.094 1 96.25 186 GLY A CA 1
ATOM 1373 C C . GLY A 1 186 ? -5.895 4.59 9.906 1 96.25 186 GLY A C 1
ATOM 1374 O O . GLY A 1 186 ? -6.617 4.422 8.922 1 96.25 186 GLY A O 1
ATOM 1375 N N . LEU A 1 187 ? -5.77 3.703 10.82 1 95.31 187 LEU A N 1
ATOM 1376 C CA . LEU A 1 187 ? -6.418 2.398 10.75 1 95.31 187 LEU A CA 1
ATOM 1377 C C . LEU A 1 187 ? -7.914 2.518 11.023 1 95.31 187 LEU A C 1
ATOM 1379 O O . LEU A 1 187 ? -8.672 1.589 10.742 1 95.31 187 LEU A O 1
ATOM 1383 N N . ASP A 1 188 ? -8.352 3.654 11.516 1 95.38 188 ASP A N 1
ATOM 1384 C CA . ASP A 1 188 ? -9.758 3.891 11.844 1 95.38 188 ASP A CA 1
ATOM 1385 C C . ASP A 1 188 ? -10.422 4.758 10.781 1 95.38 188 ASP A C 1
ATOM 1387 O O . ASP A 1 188 ? -11.625 5.039 10.867 1 95.38 188 ASP A O 1
ATOM 1391 N N . LEU A 1 189 ? -9.68 5.148 9.781 1 97.62 189 LEU A N 1
ATOM 1392 C CA . LEU A 1 189 ? -10.188 6.121 8.82 1 97.62 189 LEU A CA 1
ATOM 1393 C C . LEU A 1 189 ? -11.445 5.598 8.133 1 97.62 189 LEU A C 1
ATOM 1395 O O . LEU A 1 189 ? -12.422 6.328 7.984 1 97.62 189 LEU A O 1
ATOM 1399 N N . PRO A 1 190 ? -11.477 4.332 7.676 1 96.94 190 PRO A N 1
ATOM 1400 C CA . PRO A 1 190 ? -12.711 3.871 7.035 1 96.94 190 PRO A CA 1
ATOM 1401 C C . PRO A 1 190 ? -13.93 3.979 7.953 1 96.94 190 PRO A C 1
ATOM 1403 O O . PRO A 1 190 ? -15 4.398 7.516 1 96.94 190 PRO A O 1
ATOM 1406 N N . ASP A 1 191 ? -13.727 3.643 9.18 1 95.56 191 ASP A N 1
ATOM 1407 C CA . ASP A 1 191 ? -14.812 3.756 10.148 1 95.56 191 ASP A CA 1
ATOM 1408 C C . ASP A 1 191 ? -15.234 5.211 10.328 1 95.56 191 ASP A C 1
ATOM 1410 O O . ASP A 1 191 ? -16.438 5.504 10.414 1 95.56 191 ASP A O 1
ATOM 1414 N N . ALA A 1 192 ? -14.273 6.078 10.438 1 97.44 192 ALA A N 1
ATOM 1415 C CA . ALA A 1 192 ? -14.562 7.5 10.602 1 97.44 192 ALA A CA 1
ATOM 1416 C C . ALA A 1 192 ? -15.352 8.039 9.406 1 97.44 192 ALA A C 1
ATOM 1418 O O . ALA A 1 192 ? -16.266 8.844 9.578 1 97.44 192 ALA A O 1
ATOM 1419 N N . LEU A 1 193 ? -15 7.605 8.203 1 98.44 193 LEU A N 1
ATOM 1420 C CA . LEU A 1 193 ? -15.688 8.047 6.992 1 98.44 193 LEU A CA 1
ATOM 1421 C C . LEU A 1 193 ? -17.125 7.555 6.98 1 98.44 193 LEU A C 1
ATOM 1423 O O . LEU A 1 193 ? -18.047 8.312 6.672 1 98.44 193 LEU A O 1
ATOM 1427 N N . GLU A 1 194 ? -17.312 6.312 7.32 1 97 194 GLU A N 1
ATOM 1428 C CA . GLU A 1 194 ? -18.672 5.754 7.363 1 97 194 GLU A CA 1
ATOM 1429 C C . GLU A 1 194 ? -19.516 6.445 8.422 1 97 194 GLU A C 1
ATOM 1431 O O . GLU A 1 194 ? -20.688 6.762 8.18 1 97 194 GLU A O 1
ATOM 1436 N N . ALA A 1 195 ? -18.922 6.625 9.578 1 97 195 ALA A N 1
ATOM 1437 C CA . ALA A 1 195 ? -19.625 7.293 10.672 1 97 195 ALA A CA 1
ATOM 1438 C C . ALA A 1 195 ? -20.031 8.711 10.273 1 97 195 ALA A C 1
ATOM 1440 O O . ALA A 1 195 ? -21.047 9.227 10.758 1 97 195 ALA A O 1
ATOM 1441 N N . ALA A 1 196 ? -19.281 9.297 9.398 1 98.12 196 ALA A N 1
ATOM 1442 C CA . ALA A 1 196 ? -19.562 10.648 8.922 1 98.12 196 ALA A CA 1
ATOM 1443 C C . ALA A 1 196 ? -20.609 10.617 7.809 1 98.12 196 ALA A C 1
ATOM 1445 O O . ALA A 1 196 ? -20.969 11.664 7.262 1 98.12 196 ALA A O 1
ATOM 1446 N N . GLY A 1 197 ? -21.031 9.461 7.367 1 97.94 197 GLY A N 1
ATOM 1447 C CA . GLY A 1 197 ? -22.141 9.328 6.445 1 97.94 197 GLY A CA 1
ATOM 1448 C C . GLY A 1 197 ? -21.703 9.148 5.004 1 97.94 197 GLY A C 1
ATOM 1449 O O . GLY A 1 197 ? -22.531 9.188 4.09 1 97.94 197 GLY A O 1
ATOM 1450 N N . LEU A 1 198 ? -20.453 8.93 4.754 1 98.56 198 LEU A N 1
ATOM 1451 C CA . LEU A 1 198 ? -19.969 8.727 3.391 1 98.56 198 LEU A CA 1
ATOM 1452 C C . LEU A 1 198 ? -20.312 7.32 2.896 1 98.56 198 LEU A C 1
ATOM 1454 O O . LEU A 1 198 ? -20.484 6.398 3.699 1 98.56 198 LEU A O 1
ATOM 1458 N N . ARG A 1 199 ? -20.453 7.219 1.585 1 97.88 199 ARG A N 1
ATOM 1459 C CA . ARG A 1 199 ? -20.75 5.949 0.933 1 97.88 199 ARG A CA 1
ATOM 1460 C C . ARG A 1 199 ? -19.562 5.465 0.103 1 97.88 199 ARG A C 1
ATOM 1462 O O . ARG A 1 199 ? -18.609 6.215 -0.123 1 97.88 199 ARG A O 1
ATOM 1469 N N . ASP A 1 200 ? -19.641 4.152 -0.271 1 96.88 200 ASP A N 1
ATOM 1470 C CA . ASP A 1 200 ? -18.609 3.535 -1.096 1 96.88 200 ASP A CA 1
ATOM 1471 C C . ASP A 1 200 ? -17.234 3.709 -0.466 1 96.88 200 ASP A C 1
ATOM 1473 O O . ASP A 1 200 ? -16.266 4.086 -1.146 1 96.88 200 ASP A O 1
ATOM 1477 N N . VAL A 1 201 ? -17.203 3.514 0.838 1 97.62 201 VAL A N 1
ATOM 1478 C CA . VAL A 1 201 ? -15.977 3.697 1.604 1 97.62 201 VAL A CA 1
ATOM 1479 C C . VAL A 1 201 ? -15.016 2.545 1.321 1 97.62 201 VAL A C 1
ATOM 1481 O O . VAL A 1 201 ? -15.422 1.383 1.281 1 97.62 201 VAL A O 1
ATOM 1484 N N . ASP A 1 202 ? -13.758 2.854 1.081 1 97.12 202 ASP A N 1
ATOM 1485 C CA . ASP A 1 202 ? -12.68 1.892 0.872 1 97.12 202 ASP A CA 1
ATOM 1486 C C . ASP A 1 202 ? -11.344 2.461 1.33 1 97.12 202 ASP A C 1
ATOM 1488 O O . ASP A 1 202 ? -11.273 3.602 1.791 1 97.12 202 ASP A O 1
ATOM 1492 N N . GLY A 1 203 ? -10.328 1.637 1.331 1 97.44 203 GLY A N 1
ATOM 1493 C CA . GLY A 1 203 ? -9.031 2.123 1.765 1 97.44 203 GLY A CA 1
ATOM 1494 C C . GLY A 1 203 ? -7.941 1.068 1.69 1 97.44 203 GLY A C 1
ATOM 1495 O O . GLY A 1 203 ? -8.219 -0.098 1.407 1 97.44 203 GLY A O 1
ATOM 1496 N N . GLU A 1 204 ? -6.73 1.52 1.936 1 97.38 204 GLU A N 1
ATOM 1497 C CA . GLU A 1 204 ? -5.566 0.639 1.951 1 97.38 204 GLU A CA 1
ATOM 1498 C C . GLU A 1 204 ? -4.438 1.23 2.789 1 97.38 204 GLU A C 1
ATOM 1500 O O . GLU A 1 204 ? -4.453 2.422 3.109 1 97.38 204 GLU A O 1
ATOM 1505 N N . LEU A 1 205 ? -3.6 0.424 3.23 1 96.94 205 LEU A N 1
ATOM 1506 C CA . LEU A 1 205 ? -2.379 0.76 3.955 1 96.94 205 LEU A CA 1
ATOM 1507 C C . LEU A 1 205 ? -1.146 0.478 3.104 1 96.94 205 LEU A C 1
ATOM 1509 O O . LEU A 1 205 ? -0.99 -0.625 2.576 1 96.94 205 LEU A O 1
ATOM 1513 N N . THR A 1 206 ? -0.259 1.495 2.934 1 97.56 206 THR A N 1
ATOM 1514 C CA . THR A 1 206 ? 0.922 1.341 2.092 1 97.56 206 THR A CA 1
ATOM 1515 C C . THR A 1 206 ? 2.188 1.712 2.861 1 97.56 206 THR A C 1
ATOM 1517 O O . THR A 1 206 ? 2.229 2.744 3.535 1 97.56 206 THR A O 1
ATOM 1520 N N . ALA A 1 207 ? 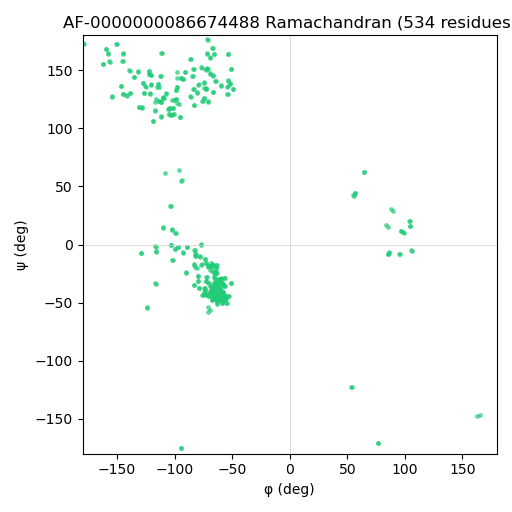3.16 0.921 2.848 1 96.88 207 ALA A N 1
ATOM 1521 C CA . ALA A 1 207 ? 4.5 1.222 3.344 1 96.88 207 ALA A CA 1
ATOM 1522 C C . ALA A 1 207 ? 5.539 1.083 2.234 1 96.88 207 ALA A C 1
ATOM 1524 O O . ALA A 1 207 ? 5.48 0.147 1.434 1 96.88 207 ALA A O 1
ATOM 1525 N N . ARG A 1 208 ? 6.453 1.991 2.172 1 97.5 208 ARG A N 1
ATOM 1526 C CA . ARG A 1 208 ? 7.492 1.991 1.148 1 97.5 208 ARG A CA 1
ATOM 1527 C C . ARG A 1 208 ? 8.758 1.304 1.651 1 97.5 208 ARG A C 1
ATOM 1529 O O . ARG A 1 208 ? 9.117 1.437 2.822 1 97.5 208 ARG A O 1
ATOM 1536 N N . PHE A 1 209 ? 9.422 0.594 0.766 1 96.88 209 PHE A N 1
ATOM 1537 C CA . PHE A 1 209 ? 10.797 0.213 1.061 1 96.88 209 PHE A CA 1
ATOM 1538 C C . PHE A 1 209 ? 11.734 1.407 0.911 1 96.88 209 PHE A C 1
ATOM 1540 O O . PHE A 1 209 ? 11.758 2.055 -0.138 1 96.88 209 PHE A O 1
ATOM 1547 N N . VAL A 1 210 ? 12.5 1.692 1.947 1 97 210 VAL A N 1
ATOM 1548 C CA . VAL A 1 210 ? 13.352 2.877 1.981 1 97 210 VAL A CA 1
ATOM 1549 C C . VAL A 1 210 ? 14.812 2.459 2.146 1 97 210 VAL A C 1
ATOM 1551 O O . VAL A 1 210 ? 15.109 1.481 2.836 1 97 210 VAL A O 1
ATOM 1554 N N . ARG A 1 211 ? 15.703 3.207 1.53 1 95.44 211 ARG A N 1
ATOM 1555 C CA . ARG A 1 211 ? 17.141 3.021 1.681 1 95.44 211 ARG A CA 1
ATOM 1556 C C . ARG A 1 211 ? 17.766 4.199 2.418 1 95.44 211 ARG A C 1
ATOM 1558 O O . ARG A 1 211 ? 17.375 5.348 2.225 1 95.44 211 ARG A O 1
ATOM 1565 N N . GLY A 1 212 ? 18.781 3.85 3.215 1 95.5 212 GLY A N 1
ATOM 1566 C CA . GLY A 1 212 ? 19.516 4.922 3.863 1 95.5 212 GLY A CA 1
ATOM 1567 C C . GLY A 1 212 ? 20.156 5.891 2.881 1 95.5 212 GLY A C 1
ATOM 1568 O O . GLY A 1 212 ? 20.672 5.477 1.837 1 95.5 212 GLY A O 1
ATOM 1569 N N . GLY A 1 213 ? 20.016 7.184 3.229 1 95.44 213 GLY A N 1
ATOM 1570 C CA . GLY A 1 213 ? 20.609 8.219 2.395 1 95.44 213 GLY A CA 1
ATOM 1571 C C . GLY A 1 213 ? 19.719 8.641 1.244 1 95.44 213 GLY A C 1
ATOM 1572 O O . GLY A 1 213 ? 20.047 9.555 0.493 1 95.44 213 GLY A O 1
ATOM 1573 N N . SER A 1 214 ? 18.609 7.949 1.011 1 95.88 214 SER A N 1
ATOM 1574 C CA . SER A 1 214 ? 17.656 8.312 -0.04 1 95.88 214 SER A CA 1
ATOM 1575 C C . SER A 1 214 ? 16.891 9.57 0.331 1 95.88 214 SER A C 1
ATOM 1577 O O . SER A 1 214 ? 16.891 10 1.487 1 95.88 214 SER A O 1
ATOM 1579 N N . PRO A 1 215 ? 16.234 10.195 -0.634 1 95.44 215 PRO A N 1
ATOM 1580 C CA . PRO A 1 215 ? 15.375 11.344 -0.315 1 95.44 215 PRO A CA 1
ATOM 1581 C C . PRO A 1 215 ? 14.281 11 0.698 1 95.44 215 PRO A C 1
ATOM 1583 O O . PRO A 1 215 ? 13.969 11.812 1.569 1 95.44 215 PRO A O 1
ATOM 1586 N N . GLU A 1 216 ? 13.742 9.828 0.68 1 96.44 216 GLU A N 1
ATOM 1587 C CA . GLU A 1 216 ? 12.727 9.391 1.638 1 96.44 216 GLU A CA 1
ATOM 1588 C C . GLU A 1 216 ? 13.305 9.305 3.049 1 96.44 216 GLU A C 1
ATOM 1590 O O . GLU A 1 216 ? 12.625 9.641 4.023 1 96.44 216 GLU A O 1
ATOM 1595 N N . ALA A 1 217 ? 14.562 8.875 3.135 1 96.75 217 ALA A N 1
ATOM 1596 C CA . ALA A 1 217 ? 15.211 8.688 4.43 1 96.75 217 ALA A CA 1
ATOM 1597 C C . ALA A 1 217 ? 15.375 10.016 5.16 1 96.75 217 ALA A C 1
ATOM 1599 O O . ALA A 1 217 ? 15.492 10.047 6.387 1 96.75 217 ALA A O 1
ATOM 1600 N N . ALA A 1 218 ? 15.422 11.078 4.387 1 95.12 218 ALA A N 1
ATOM 1601 C CA . ALA A 1 218 ? 15.609 12.406 4.969 1 95.12 218 ALA A CA 1
ATOM 1602 C C . ALA A 1 218 ? 14.5 12.734 5.965 1 95.12 218 ALA A C 1
ATOM 1604 O O . ALA A 1 218 ? 14.734 13.414 6.969 1 95.12 218 ALA A O 1
ATOM 1605 N N . PHE A 1 219 ? 13.344 12.258 5.734 1 95.12 219 PHE A N 1
ATOM 1606 C CA . PHE A 1 219 ? 12.234 12.492 6.652 1 95.12 219 PHE A CA 1
ATOM 1607 C C . PHE A 1 219 ? 12.562 11.969 8.047 1 95.12 219 PHE A C 1
ATOM 1609 O O . PHE A 1 219 ? 12.352 12.664 9.039 1 95.12 219 PHE A O 1
ATOM 1616 N N . TYR A 1 220 ? 13.031 10.805 8.125 1 94.75 220 TYR A N 1
ATOM 1617 C CA . TYR A 1 220 ? 13.328 10.156 9.391 1 94.75 220 TYR A CA 1
ATOM 1618 C C . TYR A 1 220 ? 14.547 10.789 10.055 1 94.75 220 TYR A C 1
ATOM 1620 O O . TYR A 1 220 ? 14.531 11.047 11.266 1 94.75 220 TYR A O 1
ATOM 1628 N N . GLU A 1 221 ? 15.539 11.023 9.258 1 95.44 221 GLU A N 1
ATOM 1629 C CA . GLU A 1 221 ? 16.75 11.656 9.773 1 95.44 221 GLU A CA 1
ATOM 1630 C C . GLU A 1 221 ? 16.453 13.023 10.383 1 95.44 221 GLU A C 1
ATOM 1632 O O . GLU A 1 221 ? 16.828 13.305 11.523 1 95.44 221 GLU A O 1
ATOM 1637 N N . LEU A 1 222 ? 15.758 13.844 9.633 1 93.81 222 LEU A N 1
ATOM 1638 C CA . LEU A 1 222 ? 15.523 15.219 10.047 1 93.81 222 LEU A CA 1
ATOM 1639 C C . LEU A 1 222 ? 14.516 15.289 11.188 1 93.81 222 LEU A C 1
ATOM 1641 O O . LEU A 1 222 ? 14.609 16.156 12.055 1 93.81 222 LEU A O 1
ATOM 1645 N N . THR A 1 223 ? 13.555 14.344 11.219 1 92.38 223 THR A N 1
ATOM 1646 C CA . THR A 1 223 ? 12.656 14.25 12.367 1 92.38 223 THR A CA 1
ATOM 1647 C C . THR A 1 223 ? 13.438 13.945 13.641 1 92.38 223 THR A C 1
ATOM 1649 O O . THR A 1 223 ? 13.25 14.609 14.664 1 92.38 223 THR A O 1
ATOM 1652 N N . LEU A 1 224 ? 14.32 13 13.562 1 93.25 224 LEU A N 1
ATOM 1653 C CA . LEU A 1 224 ? 15.094 12.609 14.734 1 93.25 224 LEU A CA 1
ATOM 1654 C C . LEU A 1 224 ? 16.016 13.734 15.172 1 93.25 224 LEU A C 1
ATOM 1656 O O . LEU A 1 224 ? 16.219 13.953 16.375 1 93.25 224 LEU A O 1
ATOM 1660 N N . ARG A 1 225 ? 16.578 14.43 14.258 1 92.88 225 ARG A N 1
ATOM 1661 C CA . ARG A 1 225 ? 17.438 15.562 14.602 1 92.88 225 ARG A CA 1
ATOM 1662 C C . ARG A 1 225 ? 16.641 16.656 15.289 1 92.88 225 ARG A C 1
ATOM 1664 O O . ARG A 1 225 ? 17.156 17.359 16.172 1 92.88 225 ARG A O 1
ATOM 1671 N N . GLU A 1 226 ? 15.445 16.781 14.906 1 90.06 226 GLU A N 1
ATOM 1672 C CA . GLU A 1 226 ? 14.586 17.828 15.469 1 90.06 226 GLU A CA 1
ATOM 1673 C C . GLU A 1 226 ? 14.141 17.484 16.875 1 90.06 226 GLU A C 1
ATOM 1675 O O . GLU A 1 226 ? 14.117 18.344 17.766 1 90.06 226 GLU A O 1
ATOM 1680 N N . VAL A 1 227 ? 13.875 16.219 17.109 1 91.19 227 VAL A N 1
ATOM 1681 C CA . VAL A 1 227 ? 13.203 15.914 18.359 1 91.19 227 VAL A CA 1
ATOM 1682 C C . VAL A 1 227 ? 14.109 15.055 19.25 1 91.19 227 VAL A C 1
ATOM 1684 O O . VAL A 1 227 ? 13.758 14.75 20.391 1 91.19 227 VAL A O 1
ATOM 1687 N N . GLY A 1 228 ? 15.227 14.641 18.75 1 92.62 228 GLY A N 1
ATOM 1688 C CA . GLY A 1 228 ? 16.094 13.711 19.438 1 92.62 228 GLY A CA 1
ATOM 1689 C C . GLY A 1 228 ? 16.453 14.156 20.844 1 92.62 228 GLY A C 1
ATOM 1690 O O . GLY A 1 228 ? 16.359 13.375 21.797 1 92.62 228 GLY A O 1
ATOM 1691 N N . ASP A 1 229 ? 16.781 15.406 21.016 1 93.69 229 ASP A N 1
ATOM 1692 C CA . ASP A 1 229 ? 17.188 15.93 22.328 1 93.69 229 ASP A CA 1
ATOM 1693 C C . ASP A 1 229 ? 16.031 15.859 23.312 1 93.69 229 ASP A C 1
ATOM 1695 O O . ASP A 1 229 ? 16.219 15.523 24.484 1 93.69 229 ASP A O 1
ATOM 1699 N N . ARG A 1 230 ? 14.898 16.234 22.844 1 92.62 230 ARG A N 1
ATOM 1700 C CA . ARG A 1 230 ? 13.727 16.188 23.703 1 92.62 230 ARG A CA 1
ATOM 1701 C C . ARG A 1 230 ? 13.422 14.75 24.125 1 92.62 230 ARG A C 1
ATOM 1703 O O . ARG A 1 230 ? 13 14.508 25.25 1 92.62 230 ARG A O 1
ATOM 1710 N N . LEU A 1 231 ? 13.617 13.812 23.234 1 93.56 231 LEU A N 1
ATOM 1711 C CA . LEU A 1 231 ? 13.344 12.414 23.531 1 93.56 231 LEU A CA 1
ATOM 1712 C C . LEU A 1 231 ? 14.367 11.859 24.531 1 93.56 231 LEU A C 1
ATOM 1714 O O . LEU A 1 231 ? 14.016 11.047 25.391 1 93.56 231 LEU A O 1
ATOM 1718 N N . ILE A 1 232 ? 15.594 12.344 24.453 1 95.25 232 ILE A N 1
ATOM 1719 C CA . ILE A 1 232 ? 16.625 11.977 25.422 1 95.25 232 ILE A CA 1
ATOM 1720 C C . ILE A 1 232 ? 16.266 12.547 26.797 1 95.25 232 ILE A C 1
ATOM 1722 O O . ILE A 1 232 ? 16.297 11.828 27.797 1 95.25 232 ILE A O 1
ATOM 1726 N N . ALA A 1 233 ? 15.883 13.789 26.766 1 95.06 233 ALA A N 1
ATOM 1727 C CA . ALA A 1 233 ? 15.516 14.461 28.016 1 95.06 233 ALA A CA 1
ATOM 1728 C C . ALA A 1 233 ? 14.328 13.766 28.688 1 95.06 233 ALA A C 1
ATOM 1730 O O . ALA A 1 233 ? 14.242 13.703 29.906 1 95.06 233 ALA A O 1
ATOM 1731 N N . ALA A 1 234 ? 13.461 13.219 27.891 1 92.81 234 ALA A N 1
ATOM 1732 C CA . ALA A 1 234 ? 12.273 12.539 28.406 1 92.81 234 ALA A CA 1
ATOM 1733 C C . ALA A 1 234 ? 12.594 11.109 28.828 1 92.81 234 ALA A C 1
ATOM 1735 O O . ALA A 1 234 ? 11.727 10.398 29.344 1 92.81 234 ALA A O 1
ATOM 1736 N N . GLY A 1 235 ? 13.828 10.617 28.531 1 93.19 235 GLY A N 1
ATOM 1737 C CA . GLY A 1 235 ? 14.258 9.289 28.953 1 93.19 235 GLY A CA 1
ATOM 1738 C C . GLY A 1 235 ? 13.82 8.203 27.984 1 93.19 235 GLY A C 1
ATOM 1739 O O . GLY A 1 235 ? 13.852 7.016 28.328 1 93.19 235 GLY A O 1
ATOM 1740 N N . LEU A 1 236 ? 13.414 8.547 26.797 1 93.06 236 LEU A N 1
ATOM 1741 C CA . LEU A 1 236 ? 12.891 7.582 25.844 1 93.06 236 LEU A CA 1
ATOM 1742 C C . LEU A 1 236 ? 14.016 7.012 24.969 1 93.06 236 LEU A C 1
ATOM 1744 O O . LEU A 1 236 ? 13.875 5.926 24.406 1 93.06 236 LEU A O 1
ATOM 1748 N N . LEU A 1 237 ? 15.086 7.801 24.875 1 95.88 237 LEU A N 1
ATOM 1749 C CA . LEU A 1 237 ? 16.234 7.371 24.094 1 95.88 237 LEU A CA 1
ATOM 1750 C C . LEU A 1 237 ? 17.531 7.742 24.812 1 95.88 237 LEU A C 1
ATOM 1752 O O . LEU A 1 237 ? 17.594 8.727 25.547 1 95.88 237 LEU A O 1
ATOM 1756 N N . SER A 1 238 ? 18.578 6.977 24.625 1 97.06 238 SER A N 1
ATOM 1757 C CA . SER A 1 238 ? 19.922 7.383 25 1 97.06 238 SER A CA 1
ATOM 1758 C C . SER A 1 238 ? 20.594 8.18 23.875 1 97.06 238 SER A C 1
ATOM 1760 O O . SER A 1 238 ? 20.156 8.109 22.719 1 97.06 238 SER A O 1
ATOM 1762 N N . PRO A 1 239 ? 21.609 8.93 24.234 1 96.88 239 PRO A N 1
ATOM 1763 C CA . PRO A 1 239 ? 22.359 9.586 23.172 1 96.88 239 PRO A CA 1
ATOM 1764 C C . PRO A 1 239 ? 22.922 8.594 22.141 1 96.88 239 PRO A C 1
ATOM 1766 O O . PRO A 1 239 ? 22.969 8.891 20.953 1 96.88 239 PRO A O 1
ATOM 1769 N N . GLY A 1 240 ? 23.312 7.48 22.578 1 97.25 240 GLY A N 1
ATOM 1770 C CA . GLY A 1 240 ? 23.781 6.434 21.688 1 97.25 240 GLY A CA 1
ATOM 1771 C C . GLY A 1 240 ? 22.719 5.934 20.734 1 97.25 240 GLY A C 1
ATOM 1772 O O . GLY A 1 240 ? 22.984 5.672 19.562 1 97.25 240 GLY A O 1
ATOM 1773 N N . ASP A 1 241 ? 21.453 5.758 21.234 1 96.81 241 ASP A N 1
ATOM 1774 C CA . ASP A 1 241 ? 20.344 5.371 20.391 1 96.81 241 ASP A CA 1
ATOM 1775 C C . ASP A 1 241 ? 20.172 6.352 19.234 1 96.81 241 ASP A C 1
ATOM 1777 O O . ASP A 1 241 ? 20 5.941 18.078 1 96.81 241 ASP A O 1
ATOM 1781 N N . VAL A 1 242 ? 20.203 7.605 19.578 1 97.12 242 VAL A N 1
ATOM 1782 C CA . VAL A 1 242 ? 20 8.641 18.578 1 97.12 242 VAL A CA 1
ATOM 1783 C C . VAL A 1 242 ? 21.125 8.602 17.547 1 97.12 242 VAL A C 1
ATOM 1785 O O . VAL A 1 242 ? 20.875 8.625 16.328 1 97.12 242 VAL A O 1
ATOM 1788 N N . ALA A 1 243 ? 22.344 8.492 18 1 97.38 243 ALA A N 1
ATOM 1789 C CA . ALA A 1 243 ? 23.5 8.445 17.109 1 97.38 243 ALA A CA 1
ATOM 1790 C C . ALA A 1 243 ? 23.422 7.246 16.172 1 97.38 243 ALA A C 1
ATOM 1792 O O . ALA A 1 243 ? 23.641 7.375 14.969 1 97.38 243 ALA A O 1
ATOM 1793 N N . ASP A 1 244 ? 23.125 6.117 16.703 1 97.5 244 ASP A N 1
ATOM 1794 C CA . ASP A 1 244 ? 23.031 4.887 15.93 1 97.5 244 ASP A CA 1
ATOM 1795 C C . ASP A 1 244 ? 21.891 4.961 14.914 1 97.5 244 ASP A C 1
ATOM 1797 O O . ASP A 1 244 ? 22.031 4.523 13.773 1 97.5 244 ASP A O 1
ATOM 1801 N N . ALA A 1 245 ? 20.766 5.484 15.375 1 97.5 245 ALA A N 1
ATOM 1802 C CA . ALA A 1 245 ? 19.609 5.613 14.477 1 97.5 245 ALA A CA 1
ATOM 1803 C C . ALA A 1 245 ? 19.922 6.562 13.328 1 97.5 245 ALA A C 1
ATOM 1805 O O . ALA 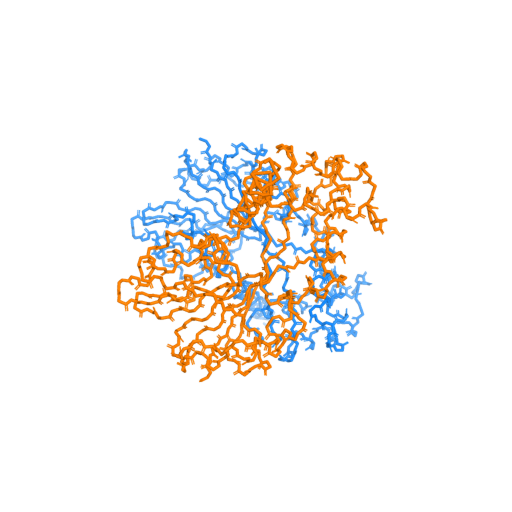A 1 245 ? 19.547 6.297 12.18 1 97.5 245 ALA A O 1
ATOM 1806 N N . LEU A 1 246 ? 20.578 7.648 13.633 1 97.25 246 LEU A N 1
ATOM 1807 C CA . LEU A 1 246 ? 20.953 8.594 12.594 1 97.25 246 LEU A CA 1
ATOM 1808 C C . LEU A 1 246 ? 21.938 7.969 11.609 1 97.25 246 LEU A C 1
ATOM 1810 O O . LEU A 1 246 ? 21.828 8.164 10.398 1 97.25 246 LEU A O 1
ATOM 1814 N N . ALA A 1 247 ? 22.844 7.223 12.109 1 96.94 247 ALA A N 1
ATOM 1815 C CA . ALA A 1 247 ? 23.781 6.5 11.242 1 96.94 247 ALA A CA 1
ATOM 1816 C C . ALA A 1 247 ? 23.031 5.52 10.344 1 96.94 247 ALA A C 1
ATOM 1818 O O . ALA A 1 247 ? 23.312 5.434 9.141 1 96.94 247 ALA A O 1
ATOM 1819 N N . PHE A 1 248 ? 22.109 4.828 10.914 1 97.19 248 PHE A N 1
ATOM 1820 C CA . PHE A 1 248 ? 21.297 3.865 10.18 1 97.19 248 PHE A CA 1
ATOM 1821 C C . PHE A 1 248 ? 20.578 4.535 9.016 1 97.19 248 PHE A C 1
ATOM 1823 O O . PHE A 1 248 ? 20.594 4.027 7.891 1 97.19 248 PHE A O 1
ATOM 1830 N N . THR A 1 249 ? 19.953 5.676 9.242 1 96.5 249 THR A N 1
ATOM 1831 C CA . THR A 1 249 ? 19.109 6.32 8.234 1 96.5 249 THR A CA 1
ATOM 1832 C C . THR A 1 249 ? 19.969 6.93 7.133 1 96.5 249 THR A C 1
ATOM 1834 O O . THR A 1 249 ? 19.469 7.262 6.059 1 96.5 249 THR A O 1
ATOM 1837 N N . SER A 1 250 ? 21.297 7.086 7.391 1 95.31 250 SER A N 1
ATOM 1838 C CA . SER A 1 250 ? 22.172 7.754 6.422 1 95.31 250 SER A CA 1
ATOM 1839 C C . SER A 1 250 ? 22.984 6.742 5.625 1 95.31 250 SER A C 1
ATOM 1841 O O . SER A 1 250 ? 23.578 7.086 4.598 1 95.31 250 SER A O 1
ATOM 1843 N N . GLU A 1 251 ? 23.031 5.551 6.031 1 95.19 251 GLU A N 1
ATOM 1844 C CA . GLU A 1 251 ? 23.859 4.539 5.395 1 95.19 251 GLU A CA 1
ATOM 1845 C C . GLU A 1 251 ? 23.141 3.887 4.219 1 95.19 251 GLU A C 1
ATOM 1847 O O . GLU A 1 251 ? 22.078 3.297 4.387 1 95.19 251 GLU A O 1
ATOM 1852 N N . PRO A 1 252 ? 23.75 3.855 3.066 1 91.62 252 PRO A N 1
ATOM 1853 C CA . PRO A 1 252 ? 23.109 3.307 1.869 1 91.62 252 PRO A CA 1
ATOM 1854 C C . PRO A 1 252 ? 22.797 1.816 1.996 1 91.62 252 PRO A C 1
ATOM 1856 O O . PRO A 1 252 ? 21.906 1.31 1.322 1 91.62 252 PRO A O 1
ATOM 1859 N N . ALA A 1 253 ? 23.516 1.15 2.828 1 90.5 253 ALA A N 1
ATOM 1860 C CA . ALA A 1 253 ? 23.297 -0.283 3.006 1 90.5 253 ALA A CA 1
ATOM 1861 C C . ALA A 1 253 ? 22.062 -0.552 3.85 1 90.5 253 ALA A C 1
ATOM 1863 O O . ALA A 1 253 ? 21.547 -1.677 3.883 1 90.5 253 ALA A O 1
ATOM 1864 N N . SER A 1 254 ? 21.594 0.462 4.566 1 94.69 254 SER A N 1
ATOM 1865 C CA . SER A 1 254 ? 20.406 0.315 5.395 1 94.69 254 SER A CA 1
ATOM 1866 C C . SER A 1 254 ? 19.141 0.273 4.539 1 94.69 254 SER A C 1
ATOM 1868 O O . SER A 1 254 ? 19.031 1.007 3.557 1 94.69 254 SER A O 1
ATOM 1870 N N . ARG A 1 255 ? 18.281 -0.673 4.879 1 94.94 255 ARG A N 1
ATOM 1871 C CA . ARG A 1 255 ? 16.953 -0.767 4.289 1 94.94 255 ARG A CA 1
ATOM 1872 C C . ARG A 1 255 ? 15.891 -1.018 5.355 1 94.94 255 ARG A C 1
ATOM 1874 O O . ARG A 1 255 ? 16.141 -1.723 6.336 1 94.94 255 ARG A O 1
ATOM 1881 N N . TRP A 1 256 ? 14.742 -0.444 5.168 1 95.81 256 TRP A N 1
ATOM 1882 C CA . TRP A 1 256 ? 13.633 -0.7 6.078 1 95.81 256 TRP A CA 1
ATOM 1883 C C . TRP A 1 256 ? 12.297 -0.395 5.406 1 95.81 256 TRP A C 1
ATOM 1885 O O . TRP A 1 256 ? 12.258 0.128 4.293 1 95.81 256 TRP A O 1
ATOM 1895 N N . LEU A 1 257 ? 11.242 -0.86 5.988 1 95.69 257 LEU A N 1
ATOM 1896 C CA . LEU A 1 257 ? 9.914 -0.397 5.609 1 95.69 257 LEU A CA 1
ATOM 1897 C C . LEU A 1 257 ? 9.562 0.901 6.332 1 95.69 257 LEU A C 1
ATOM 1899 O O . LEU A 1 257 ? 9.773 1.021 7.539 1 95.69 257 LEU A O 1
ATOM 1903 N N . SER A 1 258 ? 9.07 1.805 5.602 1 96.5 258 SER A N 1
ATOM 1904 C CA . SER A 1 258 ? 8.664 3.105 6.129 1 96.5 258 SER A CA 1
ATOM 1905 C C . SER A 1 258 ? 7.477 2.977 7.07 1 96.5 258 SER A C 1
ATOM 1907 O O . SER A 1 258 ? 6.879 1.904 7.184 1 96.5 258 SER A O 1
ATOM 1909 N N . THR A 1 259 ? 7.211 4.129 7.777 1 94.75 259 THR A N 1
ATOM 1910 C CA . THR A 1 259 ? 5.855 4.25 8.305 1 94.75 259 THR A CA 1
ATOM 1911 C C . THR A 1 259 ? 4.824 3.992 7.207 1 94.75 259 THR A C 1
ATOM 1913 O O . THR A 1 259 ? 5.109 4.18 6.023 1 94.75 259 THR A O 1
ATOM 1916 N N . ALA A 1 260 ? 3.711 3.51 7.637 1 95.69 260 ALA A N 1
ATOM 1917 C CA . ALA A 1 260 ? 2.68 3.238 6.637 1 95.69 260 ALA A CA 1
ATOM 1918 C C . ALA A 1 260 ? 1.766 4.445 6.453 1 95.69 260 ALA A C 1
ATOM 1920 O O . ALA A 1 260 ? 1.599 5.254 7.367 1 95.69 260 ALA A O 1
ATOM 1921 N N . LEU A 1 261 ? 1.312 4.562 5.289 1 97.44 261 LEU A N 1
ATOM 1922 C CA . LEU A 1 261 ? 0.279 5.543 4.969 1 97.44 261 LEU A CA 1
ATOM 1923 C C . LEU A 1 261 ? -1.074 4.863 4.785 1 97.44 261 LEU A C 1
ATOM 1925 O O . LEU A 1 261 ? -1.263 4.094 3.842 1 97.44 261 LEU A O 1
ATOM 1929 N N . ALA A 1 262 ? -1.953 5.129 5.684 1 97.75 262 ALA A N 1
ATOM 1930 C CA . ALA A 1 262 ? -3.336 4.695 5.496 1 97.75 262 ALA A CA 1
ATOM 1931 C C . ALA A 1 262 ? -4.105 5.68 4.621 1 97.75 262 ALA A C 1
ATOM 1933 O O . ALA A 1 262 ? -4.172 6.871 4.926 1 97.75 262 ALA A O 1
ATOM 1934 N N . THR A 1 263 ? -4.602 5.238 3.545 1 98.69 263 THR A N 1
ATOM 1935 C CA . THR A 1 263 ? -5.449 6.02 2.656 1 98.69 263 THR A CA 1
ATOM 1936 C C . THR A 1 263 ? -6.879 5.484 2.66 1 98.69 263 THR A C 1
ATOM 1938 O O . THR A 1 263 ? -7.102 4.297 2.416 1 98.69 263 THR A O 1
ATOM 1941 N N . ALA A 1 264 ? -7.809 6.262 2.967 1 98.75 264 ALA A N 1
ATOM 1942 C CA . ALA A 1 264 ? -9.219 5.898 2.9 1 98.75 264 ALA A CA 1
ATOM 1943 C C . ALA A 1 264 ? -10.031 6.977 2.189 1 98.75 264 ALA A C 1
ATOM 1945 O O . ALA A 1 264 ? -9.688 8.156 2.242 1 98.75 264 ALA A O 1
ATOM 1946 N N . TRP A 1 265 ? -11.102 6.574 1.51 1 98.81 265 TRP A N 1
ATOM 1947 C CA . TRP A 1 265 ? -11.922 7.516 0.754 1 98.81 265 TRP A CA 1
ATOM 1948 C C . TRP A 1 265 ? -13.391 7.109 0.797 1 98.81 265 TRP A C 1
ATOM 1950 O O . TRP A 1 265 ? -13.719 5.969 1.131 1 98.81 265 TRP A O 1
ATOM 1960 N N . GLY A 1 266 ? -14.211 7.973 0.583 1 98.69 266 GLY A N 1
ATOM 1961 C CA . GLY A 1 266 ? -15.656 7.801 0.458 1 98.69 266 GLY A CA 1
ATOM 1962 C C . GLY A 1 266 ? -16.328 8.945 -0.28 1 98.69 266 GLY A C 1
ATOM 1963 O O . GLY A 1 266 ? -15.711 9.984 -0.526 1 98.69 266 GLY A O 1
ATOM 1964 N N . ARG A 1 267 ? -17.594 8.766 -0.656 1 98.69 267 ARG A N 1
ATOM 1965 C CA . ARG A 1 267 ? -18.344 9.766 -1.412 1 98.69 267 ARG A CA 1
ATOM 1966 C C . ARG A 1 267 ? -19.5 10.312 -0.592 1 98.69 267 ARG A C 1
ATOM 1968 O O . ARG A 1 267 ? -20.172 9.562 0.123 1 98.69 267 ARG A O 1
ATOM 1975 N N . ARG A 1 268 ? -19.641 11.562 -0.71 1 98.31 268 ARG A N 1
ATOM 1976 C CA . ARG A 1 268 ? -20.828 12.148 -0.113 1 98.31 268 ARG A CA 1
ATOM 1977 C C . ARG A 1 268 ? -22.094 11.688 -0.833 1 98.31 268 ARG A C 1
ATOM 1979 O O . ARG A 1 268 ? -22.156 11.711 -2.064 1 98.31 268 ARG A O 1
ATOM 1986 N N . PRO A 1 269 ? -23.062 11.258 -0.08 1 96.75 269 PRO A N 1
ATOM 1987 C CA . PRO A 1 269 ? -24.297 10.82 -0.734 1 96.75 269 PRO A CA 1
ATOM 1988 C C . PRO A 1 269 ? -25 11.938 -1.501 1 96.75 269 PRO A C 1
ATOM 1990 O O . PRO A 1 269 ? -24.875 13.109 -1.139 1 96.75 269 PRO A O 1
ATOM 1993 N N . MET B 1 1 ? -21.234 -43.875 -12.453 1 42.38 1 MET B N 1
ATOM 1994 C CA . MET B 1 1 ? -21.531 -43.156 -11.203 1 42.38 1 MET B CA 1
ATOM 1995 C C . MET B 1 1 ? -20.266 -42.531 -10.641 1 42.38 1 MET B C 1
ATOM 1997 O O . MET B 1 1 ? -20.312 -41.406 -10.125 1 42.38 1 MET B O 1
ATOM 2001 N N . THR B 1 2 ? -19.188 -43.219 -10.641 1 46.66 2 THR B N 1
ATOM 2002 C CA . THR B 1 2 ? -17.891 -42.844 -10.086 1 46.66 2 THR B CA 1
ATOM 2003 C C . THR B 1 2 ? -17.25 -41.719 -10.914 1 46.66 2 THR B C 1
ATOM 2005 O O . THR B 1 2 ? -16.703 -40.781 -10.359 1 46.66 2 THR B O 1
ATOM 2008 N N . ALA B 1 3 ? -17.109 -41.969 -12.109 1 49.06 3 ALA B N 1
ATOM 2009 C CA . ALA B 1 3 ? -16.469 -41 -12.984 1 49.06 3 ALA B CA 1
ATOM 2010 C C . ALA B 1 3 ? -17.219 -39.688 -12.961 1 49.06 3 ALA B C 1
ATOM 2012 O O . ALA B 1 3 ? -16.609 -38.594 -12.922 1 49.06 3 ALA B O 1
ATOM 2013 N N . ALA B 1 4 ? -18.484 -39.719 -13.094 1 50.56 4 ALA B N 1
ATOM 2014 C CA . ALA B 1 4 ? -19.328 -38.531 -13.062 1 50.56 4 ALA B CA 1
ATOM 2015 C C . ALA B 1 4 ? -19.188 -37.781 -11.734 1 50.56 4 ALA B C 1
ATOM 2017 O O . ALA B 1 4 ? -19.172 -36.562 -11.703 1 50.56 4 ALA B O 1
ATOM 2018 N N . GLN B 1 5 ? -19.031 -38.438 -10.656 1 46.09 5 GLN B N 1
ATOM 2019 C CA . GLN B 1 5 ? -18.828 -37.844 -9.344 1 46.09 5 GLN B CA 1
ATOM 2020 C C . GLN B 1 5 ? -17.469 -37.188 -9.242 1 46.09 5 GLN B C 1
ATOM 2022 O O . GLN B 1 5 ? -17.328 -36.125 -8.641 1 46.09 5 GLN B O 1
ATOM 2027 N N . ASN B 1 6 ? -16.375 -37.844 -9.773 1 44.56 6 ASN B N 1
ATOM 2028 C CA . ASN B 1 6 ? -15.031 -37.25 -9.781 1 44.56 6 ASN B CA 1
ATOM 2029 C C . ASN B 1 6 ? -14.984 -35.969 -10.609 1 44.56 6 ASN B C 1
ATOM 2031 O O . ASN B 1 6 ? -14.336 -35 -10.219 1 44.56 6 ASN B O 1
ATOM 2035 N N . THR B 1 7 ? -15.695 -36.062 -11.695 1 46.09 7 THR B N 1
ATOM 2036 C CA . THR B 1 7 ? -15.773 -34.875 -12.547 1 46.09 7 THR B CA 1
ATOM 2037 C C . THR B 1 7 ? -16.484 -33.75 -11.828 1 46.09 7 THR B C 1
ATOM 2039 O O . THR B 1 7 ? -16.078 -32.562 -11.945 1 46.09 7 THR B O 1
ATOM 2042 N N . TYR B 1 8 ? -17.578 -34.188 -11.148 1 41.56 8 TYR B N 1
ATOM 2043 C CA . TYR B 1 8 ? -18.328 -33.188 -10.406 1 41.56 8 TYR B CA 1
ATOM 2044 C C . TYR B 1 8 ? -17.484 -32.594 -9.281 1 41.56 8 TYR B 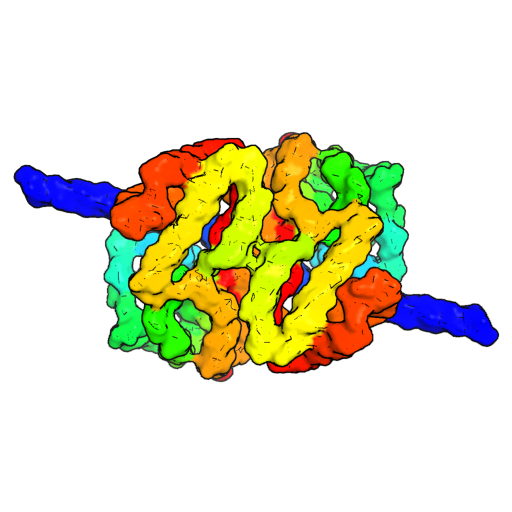C 1
ATOM 2046 O O . TYR B 1 8 ? -17.484 -31.375 -9.07 1 41.56 8 TYR B O 1
ATOM 2054 N N . ILE B 1 9 ? -16.812 -33.469 -8.508 1 41.69 9 ILE B N 1
ATOM 2055 C CA . ILE B 1 9 ? -15.945 -33 -7.426 1 41.69 9 ILE B CA 1
ATOM 2056 C C . ILE B 1 9 ? -14.82 -32.125 -7.996 1 41.69 9 ILE B C 1
ATOM 2058 O O . ILE B 1 9 ? -14.508 -31.078 -7.441 1 41.69 9 ILE B O 1
ATOM 2062 N N . PHE B 1 10 ? -14.305 -32.625 -9.047 1 46.75 10 PHE B N 1
ATOM 2063 C CA . PHE B 1 10 ? -13.266 -31.859 -9.703 1 46.75 10 PHE B CA 1
ATOM 2064 C C . PHE B 1 10 ? -13.82 -30.531 -10.211 1 46.75 10 PHE B C 1
ATOM 2066 O O . PHE B 1 10 ? -13.148 -29.5 -10.125 1 46.75 10 PHE B O 1
ATOM 2073 N N . ASP B 1 11 ? -15.062 -30.656 -10.523 1 58.66 11 ASP B N 1
ATOM 2074 C CA . ASP B 1 11 ? -15.719 -29.453 -11.031 1 58.66 11 ASP B CA 1
ATOM 2075 C C . ASP B 1 11 ? -15.969 -28.453 -9.914 1 58.66 11 ASP B C 1
ATOM 2077 O O . ASP B 1 11 ? -15.688 -27.266 -10.062 1 58.66 11 ASP B O 1
ATOM 2081 N N . GLN B 1 12 ? -16.422 -29.062 -8.805 1 59.81 12 GLN B N 1
ATOM 2082 C CA . GLN B 1 12 ? -16.688 -28.188 -7.672 1 59.81 12 GLN B CA 1
ATOM 2083 C C . GLN B 1 12 ? -15.391 -27.594 -7.125 1 59.81 12 GLN B C 1
ATOM 2085 O O . GLN B 1 12 ? -15.344 -26.406 -6.77 1 59.81 12 GLN B O 1
ATOM 2090 N N . ALA B 1 13 ? -14.477 -28.547 -7.125 1 74.12 13 ALA B N 1
ATOM 2091 C CA . ALA B 1 13 ? -13.172 -28.062 -6.688 1 74.12 13 ALA B CA 1
ATOM 2092 C C . ALA B 1 13 ? -12.633 -26.984 -7.629 1 74.12 13 ALA B C 1
ATOM 2094 O O . ALA B 1 13 ? -12.055 -26 -7.184 1 74.12 13 ALA B O 1
ATOM 2095 N N . SER B 1 14 ? -13 -27.172 -8.797 1 80.88 14 SER B N 1
ATOM 2096 C CA . SER B 1 14 ? -12.555 -26.219 -9.805 1 80.88 14 SER B CA 1
ATOM 2097 C C . SER B 1 14 ? -13.297 -24.891 -9.664 1 80.88 14 SER B C 1
ATOM 2099 O O . SER B 1 14 ? -12.688 -23.812 -9.766 1 80.88 14 SER B O 1
ATOM 2101 N N . GLU B 1 15 ? -14.555 -24.953 -9.445 1 84.94 15 GLU B N 1
ATOM 2102 C CA . GLU B 1 15 ? -15.344 -23.734 -9.281 1 84.94 15 GLU B CA 1
ATOM 2103 C C . GLU B 1 15 ? -14.922 -22.969 -8.023 1 84.94 15 GLU B C 1
ATOM 2105 O O . GLU B 1 15 ? -14.852 -21.75 -8.031 1 84.94 15 GLU B O 1
ATOM 2110 N N . ARG B 1 16 ? -14.664 -23.719 -7.066 1 87.12 16 ARG B N 1
ATOM 2111 C CA . ARG B 1 16 ? -14.219 -23.094 -5.824 1 87.12 16 ARG B CA 1
ATOM 2112 C C . ARG B 1 16 ? -12.867 -22.422 -6.008 1 87.12 16 ARG B C 1
ATOM 2114 O O . ARG B 1 16 ? -12.641 -21.312 -5.504 1 87.12 16 ARG B O 1
ATOM 2121 N N . GLU B 1 17 ? -12.078 -23.078 -6.707 1 89.75 17 GLU B N 1
ATOM 2122 C CA . GLU B 1 17 ? -10.766 -22.5 -6.941 1 89.75 17 GLU B CA 1
ATOM 2123 C C . GLU B 1 17 ? -10.859 -21.234 -7.805 1 89.75 17 GLU B C 1
ATOM 2125 O O . GLU B 1 17 ? -10.195 -20.234 -7.535 1 89.75 17 GLU B O 1
ATOM 2130 N N . ARG B 1 18 ? -11.68 -21.266 -8.758 1 89.88 18 ARG B N 1
ATOM 2131 C CA . ARG B 1 18 ? -11.898 -20.078 -9.586 1 89.88 18 ARG B CA 1
ATOM 2132 C C . ARG B 1 18 ? -12.414 -18.922 -8.75 1 89.88 18 ARG B C 1
ATOM 2134 O O . ARG B 1 18 ? -11.969 -17.781 -8.914 1 89.88 18 ARG B O 1
ATOM 2141 N N . ALA B 1 19 ? -13.328 -19.25 -7.902 1 91.31 19 ALA B N 1
ATOM 2142 C CA . ALA B 1 19 ? -13.898 -18.234 -7.027 1 91.31 19 ALA B CA 1
ATOM 2143 C C . ALA B 1 19 ? -12.852 -17.688 -6.062 1 91.31 19 ALA B C 1
ATOM 2145 O O . ALA B 1 19 ? -12.812 -16.484 -5.785 1 91.31 19 ALA B O 1
ATOM 2146 N N . ARG B 1 20 ? -12.039 -18.578 -5.535 1 92.62 20 ARG B N 1
ATOM 2147 C CA . ARG B 1 20 ? -10.969 -18.172 -4.633 1 92.62 20 ARG B CA 1
ATOM 2148 C C . ARG B 1 20 ? -9.984 -17.234 -5.336 1 92.62 20 ARG B C 1
ATOM 2150 O O . ARG B 1 20 ? -9.625 -16.188 -4.793 1 92.62 20 ARG B O 1
ATOM 2157 N N . LEU B 1 21 ? -9.617 -17.578 -6.539 1 92.62 21 LEU B N 1
ATOM 2158 C CA . LEU B 1 21 ? -8.742 -16.734 -7.336 1 92.62 21 LEU B CA 1
ATOM 2159 C C . LEU B 1 21 ? -9.414 -15.406 -7.652 1 92.62 21 LEU B C 1
ATOM 2161 O O . LEU B 1 21 ? -8.75 -14.367 -7.727 1 92.62 21 LEU B O 1
ATOM 2165 N N . GLY B 1 22 ? -10.711 -15.492 -7.848 1 94.06 22 GLY B N 1
ATOM 2166 C CA . GLY B 1 22 ? -11.484 -14.266 -8.016 1 94.06 22 GLY B CA 1
ATOM 2167 C C . GLY B 1 22 ? -11.383 -13.328 -6.828 1 94.06 22 GLY B C 1
ATOM 2168 O O . GLY B 1 22 ? -11.32 -12.109 -6.996 1 94.06 22 GLY B O 1
ATOM 2169 N N . GLY B 1 23 ? -11.406 -13.867 -5.625 1 94.69 23 GLY B N 1
ATOM 2170 C CA . GLY B 1 23 ? -11.219 -13.078 -4.418 1 94.69 23 GLY B CA 1
ATOM 2171 C C . GLY B 1 23 ? -9.859 -12.406 -4.348 1 94.69 23 GLY B C 1
ATOM 2172 O O . GLY B 1 23 ? -9.742 -11.25 -3.934 1 94.69 23 GLY B O 1
ATOM 2173 N N . LEU B 1 24 ? -8.836 -13.141 -4.754 1 94.94 24 LEU B N 1
ATOM 2174 C CA . LEU B 1 24 ? -7.488 -12.578 -4.809 1 94.94 24 LEU B CA 1
ATOM 2175 C C . LEU B 1 24 ? -7.418 -11.43 -5.805 1 94.94 24 LEU B C 1
ATOM 2177 O O . LEU B 1 24 ? -6.828 -10.383 -5.512 1 94.94 24 LEU B O 1
ATOM 2181 N N . SER B 1 25 ? -8.062 -11.641 -6.965 1 96.06 25 SER B N 1
ATOM 2182 C CA . SER B 1 25 ? -8.125 -10.602 -7.988 1 96.06 25 SER B CA 1
ATOM 2183 C C . SER B 1 25 ? -8.859 -9.367 -7.48 1 96.06 25 SER B C 1
ATOM 2185 O O . SER B 1 25 ? -8.398 -8.242 -7.672 1 96.06 25 SER B O 1
ATOM 2187 N N . ALA B 1 26 ? -9.969 -9.609 -6.844 1 96.38 26 ALA B N 1
ATOM 2188 C CA . ALA B 1 26 ? -10.75 -8.5 -6.301 1 96.38 26 ALA B CA 1
ATOM 2189 C C . ALA B 1 26 ? -9.93 -7.688 -5.309 1 96.38 26 ALA B C 1
ATOM 2191 O O . ALA B 1 26 ? -10.07 -6.465 -5.23 1 96.38 26 ALA B O 1
ATOM 2192 N N . GLN B 1 27 ? -9.109 -8.344 -4.637 1 96.38 27 GLN B N 1
ATOM 2193 C CA . GLN B 1 27 ? -8.336 -7.719 -3.574 1 96.38 27 GLN B CA 1
ATOM 2194 C C . GLN B 1 27 ? -7.16 -6.934 -4.145 1 96.38 27 GLN B C 1
ATOM 2196 O O . GLN B 1 27 ? -6.859 -5.828 -3.682 1 96.38 27 GLN B O 1
ATOM 2201 N N . PHE B 1 28 ? -6.496 -7.434 -5.219 1 97.81 28 PHE B N 1
ATOM 2202 C CA . PHE B 1 28 ? -5.164 -6.898 -5.469 1 97.81 28 PHE B CA 1
ATOM 2203 C C . PHE B 1 28 ? -5.027 -6.438 -6.918 1 97.81 28 PHE B C 1
ATOM 2205 O O . PHE B 1 28 ? -4.023 -5.824 -7.289 1 97.81 28 PHE B O 1
ATOM 2212 N N . ASP B 1 29 ? -6.035 -6.699 -7.836 1 98.19 29 ASP B N 1
ATOM 2213 C CA . ASP B 1 29 ? -5.879 -6.277 -9.227 1 98.19 29 ASP B CA 1
ATOM 2214 C C . ASP B 1 29 ? -5.617 -4.777 -9.32 1 98.19 29 ASP B C 1
ATOM 2216 O O . ASP B 1 29 ? -4.703 -4.344 -10.016 1 98.19 29 ASP B O 1
ATOM 2220 N N . ALA B 1 30 ? -6.406 -4.031 -8.562 1 96.88 30 ALA B N 1
ATOM 2221 C CA . ALA B 1 30 ? -6.246 -2.582 -8.641 1 96.88 30 ALA B CA 1
ATOM 2222 C C . ALA B 1 30 ? -4.852 -2.162 -8.18 1 96.88 30 ALA B C 1
ATOM 2224 O O . ALA B 1 30 ? -4.262 -1.234 -8.742 1 96.88 30 ALA B O 1
ATOM 2225 N N . VAL B 1 31 ? -4.305 -2.781 -7.164 1 97.44 31 VAL B N 1
ATOM 2226 C CA . VAL B 1 31 ? -2.971 -2.49 -6.648 1 97.44 31 VAL B CA 1
ATOM 2227 C C . VAL B 1 31 ? -1.924 -2.793 -7.719 1 97.44 31 VAL B C 1
ATOM 2229 O O . VAL B 1 31 ? -1.101 -1.937 -8.047 1 97.44 31 VAL B O 1
ATOM 2232 N N . SER B 1 32 ? -2.002 -3.998 -8.297 1 98.31 32 SER B N 1
ATOM 2233 C CA . SER B 1 32 ? -1.051 -4.41 -9.32 1 98.31 32 SER B CA 1
ATOM 2234 C C . SER B 1 32 ? -1.135 -3.508 -10.547 1 98.31 32 SER B C 1
ATOM 2236 O O . SER B 1 32 ? -0.11 -3.072 -11.078 1 98.31 32 SER B O 1
ATOM 2238 N N . ILE B 1 33 ? -2.328 -3.176 -10.977 1 97.88 33 ILE B N 1
ATOM 2239 C CA . ILE B 1 33 ? -2.547 -2.375 -12.18 1 97.88 33 ILE B CA 1
ATOM 2240 C C . ILE B 1 33 ? -2.021 -0.958 -11.961 1 97.88 33 ILE B C 1
ATOM 2242 O O . ILE B 1 33 ? -1.405 -0.371 -12.852 1 97.88 33 ILE B O 1
ATOM 2246 N N . ARG B 1 34 ? -2.238 -0.409 -10.75 1 96.5 34 ARG B N 1
ATOM 2247 C CA . ARG B 1 34 ? -1.71 0.918 -10.453 1 96.5 34 ARG B CA 1
ATOM 2248 C C . ARG B 1 34 ? -0.187 0.934 -10.539 1 96.5 34 ARG B C 1
ATOM 2250 O O . ARG B 1 34 ? 0.399 1.887 -11.062 1 96.5 34 ARG B O 1
ATOM 2257 N N . HIS B 1 35 ? 0.459 -0.119 -10.07 1 97.12 35 HIS B N 1
ATOM 2258 C CA . HIS B 1 35 ? 1.913 -0.201 -10.148 1 97.12 35 HIS B CA 1
ATOM 2259 C C . HIS B 1 35 ? 2.381 -0.335 -11.594 1 97.12 35 HIS B C 1
ATOM 2261 O O . HIS B 1 35 ? 3.283 0.384 -12.023 1 97.12 35 HIS B O 1
ATOM 2267 N N . LEU B 1 36 ? 1.759 -1.243 -12.32 1 98.25 36 LEU B N 1
ATOM 2268 C CA . LEU B 1 36 ? 2.168 -1.495 -13.695 1 98.25 36 LEU B CA 1
ATOM 2269 C C . LEU B 1 36 ? 1.942 -0.261 -14.562 1 98.25 36 LEU B C 1
ATOM 2271 O O . LEU B 1 36 ? 2.77 0.06 -15.422 1 98.25 36 LEU B O 1
ATOM 2275 N N . THR B 1 37 ? 0.852 0.454 -14.305 1 96.75 37 THR B N 1
ATOM 2276 C CA . THR B 1 37 ? 0.579 1.7 -15.016 1 96.75 37 THR B CA 1
ATOM 2277 C C . THR B 1 37 ? 1.643 2.748 -14.695 1 96.75 37 THR B C 1
ATOM 2279 O O . THR B 1 37 ? 2.189 3.381 -15.602 1 96.75 37 THR B O 1
ATOM 2282 N N . ALA B 1 38 ? 1.922 2.883 -13.445 1 94.69 38 ALA B N 1
ATOM 2283 C CA . ALA B 1 38 ? 2.893 3.885 -13.016 1 94.69 38 ALA B CA 1
ATOM 2284 C C . ALA B 1 38 ? 4.281 3.574 -13.562 1 94.69 38 ALA B C 1
ATOM 2286 O O . ALA B 1 38 ? 5.074 4.484 -13.812 1 94.69 38 ALA B O 1
ATOM 2287 N N . LEU B 1 39 ? 4.562 2.297 -13.75 1 97.06 39 LEU B N 1
ATOM 2288 C CA . LEU B 1 39 ? 5.871 1.87 -14.234 1 97.06 39 LEU B CA 1
ATOM 2289 C C . LEU B 1 39 ? 5.969 2.002 -15.75 1 97.06 39 LEU B C 1
ATOM 2291 O O . LEU B 1 39 ? 7.035 1.788 -16.328 1 97.06 39 LEU B O 1
ATOM 2295 N N . GLY B 1 40 ? 4.883 2.27 -16.453 1 96.81 40 GLY B N 1
ATOM 2296 C CA . GLY B 1 40 ? 4.949 2.734 -17.828 1 96.81 40 GLY B CA 1
ATOM 2297 C C . GLY B 1 40 ? 4.59 1.661 -18.828 1 96.81 40 GLY B C 1
ATOM 2298 O O . GLY B 1 40 ? 4.953 1.76 -20 1 96.81 40 GLY B O 1
ATOM 2299 N N . VAL B 1 41 ? 3.953 0.559 -18.391 1 98.38 41 VAL B N 1
ATOM 2300 C CA . VAL B 1 41 ? 3.5 -0.421 -19.375 1 98.38 41 VAL B CA 1
ATOM 2301 C C . VAL B 1 41 ? 2.734 0.282 -20.5 1 98.38 41 VAL B C 1
ATOM 2303 O O . VAL B 1 41 ? 1.828 1.076 -20.234 1 98.38 41 VAL B O 1
ATOM 2306 N N . ALA B 1 42 ? 3.053 -0.067 -21.734 1 98.06 42 ALA B N 1
ATOM 2307 C CA . ALA B 1 42 ? 2.588 0.756 -22.844 1 98.06 42 ALA B CA 1
ATOM 2308 C C . ALA B 1 42 ? 2.25 -0.103 -24.062 1 98.06 42 ALA B C 1
ATOM 2310 O O . ALA B 1 42 ? 2.625 -1.276 -24.125 1 98.06 42 ALA B O 1
ATOM 2311 N N . PRO B 1 43 ? 1.499 0.515 -25.031 1 98.44 43 PRO B N 1
ATOM 2312 C CA . PRO B 1 43 ? 1.206 -0.201 -26.281 1 98.44 43 PRO B CA 1
ATOM 2313 C C . PRO B 1 43 ? 2.463 -0.72 -26.969 1 98.44 43 PRO B C 1
ATOM 2315 O O . PRO B 1 43 ? 3.488 -0.033 -27 1 98.44 43 PRO B O 1
ATOM 2318 N N . GLY B 1 44 ? 2.395 -1.917 -27.422 1 98.44 44 GLY B N 1
ATOM 2319 C CA . GLY B 1 44 ? 3.494 -2.49 -28.188 1 98.44 44 GLY B CA 1
ATOM 2320 C C . GLY B 1 44 ? 4.445 -3.309 -27.328 1 98.44 44 GLY B C 1
ATOM 2321 O O . GLY B 1 44 ? 5.309 -4.012 -27.859 1 98.44 44 GLY B O 1
ATOM 2322 N N . TRP B 1 45 ? 4.289 -3.277 -26 1 98.56 45 TRP B N 1
ATOM 2323 C CA . TRP B 1 45 ? 5.203 -3.986 -25.109 1 98.56 45 TRP B CA 1
ATOM 2324 C C . TRP B 1 45 ? 5.023 -5.496 -25.234 1 98.56 45 TRP B C 1
ATOM 2326 O O . TRP B 1 45 ? 3.918 -5.973 -25.5 1 98.56 45 TRP B O 1
ATOM 2336 N N . HIS B 1 46 ? 6.09 -6.219 -25.078 1 98.38 46 HIS B N 1
ATOM 2337 C CA . HIS B 1 46 ? 6.09 -7.664 -24.875 1 98.38 46 HIS B CA 1
ATOM 2338 C C . HIS B 1 46 ? 6.172 -8.023 -23.406 1 98.38 46 HIS B C 1
ATOM 2340 O O . HIS B 1 46 ? 7.148 -7.688 -22.734 1 98.38 46 HIS B O 1
ATOM 2346 N N . CYS B 1 47 ? 5.148 -8.758 -22.938 1 98.5 47 CYS B N 1
ATOM 2347 C CA . CYS B 1 47 ? 5.047 -9.023 -21.5 1 98.5 47 CYS B CA 1
ATOM 2348 C C . CYS B 1 47 ? 4.961 -10.523 -21.234 1 98.5 47 CYS B C 1
ATOM 2350 O O . CYS B 1 47 ? 4.281 -11.25 -21.953 1 98.5 47 CYS B O 1
ATOM 2352 N N . LEU B 1 48 ? 5.707 -10.977 -20.25 1 98.19 48 LEU B N 1
ATOM 2353 C CA . LEU B 1 48 ? 5.598 -12.328 -19.703 1 98.19 48 LEU B CA 1
ATOM 2354 C C . LEU B 1 48 ? 4.898 -12.32 -18.359 1 98.19 48 LEU B C 1
ATOM 2356 O O . LEU B 1 48 ? 5.375 -11.688 -17.406 1 98.19 48 LEU B O 1
ATOM 2360 N N . GLU B 1 49 ? 3.762 -12.961 -18.297 1 98.31 49 GLU B N 1
ATOM 2361 C CA . GLU B 1 49 ? 2.988 -13.125 -17.062 1 98.31 49 GLU B CA 1
ATOM 2362 C C . GLU B 1 49 ? 3.152 -14.531 -16.484 1 98.31 49 GLU B C 1
ATOM 2364 O O . GLU B 1 49 ? 2.656 -15.5 -17.062 1 98.31 49 GLU B O 1
ATOM 2369 N N . ILE B 1 50 ? 3.822 -14.609 -15.344 1 97.31 50 ILE B N 1
ATOM 2370 C CA . ILE B 1 50 ? 4.113 -15.891 -14.711 1 97.31 50 ILE B CA 1
ATOM 2371 C C . ILE B 1 50 ? 3.098 -16.156 -13.602 1 97.31 50 ILE B C 1
ATOM 2373 O O . ILE B 1 50 ? 2.887 -15.312 -12.727 1 97.31 50 ILE B O 1
ATOM 2377 N N . GLY B 1 51 ? 2.572 -17.359 -13.594 1 96.75 51 GLY B N 1
ATOM 2378 C CA . GLY B 1 51 ? 1.49 -17.641 -12.664 1 96.75 51 GLY B CA 1
ATOM 2379 C C . GLY B 1 51 ? 0.241 -16.828 -12.938 1 96.75 51 GLY B C 1
ATOM 2380 O O . GLY B 1 51 ? -0.276 -16.141 -12.055 1 96.75 51 GLY B O 1
ATOM 2381 N N . ALA B 1 52 ? -0.314 -17.062 -14.125 1 97.44 52 ALA B N 1
ATOM 2382 C CA . ALA B 1 52 ? -1.354 -16.156 -14.633 1 97.44 52 ALA B CA 1
ATOM 2383 C C . ALA B 1 52 ? -2.691 -16.438 -13.953 1 97.44 52 ALA B C 1
ATOM 2385 O O . ALA B 1 52 ? -3.631 -15.648 -14.07 1 97.44 52 ALA B O 1
ATOM 2386 N N . GLY B 1 53 ? -2.824 -17.516 -13.219 1 94.94 53 GLY B N 1
ATOM 2387 C CA . GLY B 1 53 ? -4.023 -17.797 -12.438 1 94.94 53 GLY B CA 1
ATOM 2388 C C . GLY B 1 53 ? -5.293 -17.766 -13.273 1 94.94 53 GLY B C 1
ATOM 2389 O O . GLY B 1 53 ? -5.395 -18.453 -14.281 1 94.94 53 GLY B O 1
ATOM 2390 N N . ALA B 1 54 ? -6.199 -16.938 -12.891 1 94.12 54 ALA B N 1
ATOM 2391 C CA . ALA B 1 54 ? -7.449 -16.828 -13.641 1 94.12 54 ALA B CA 1
ATOM 2392 C C . ALA B 1 54 ? -7.336 -15.789 -14.758 1 94.12 54 ALA B C 1
ATOM 2394 O O . ALA B 1 54 ? -8.32 -15.484 -15.43 1 94.12 54 ALA B O 1
ATOM 2395 N N . GLY B 1 55 ? -6.266 -15.156 -14.883 1 97.19 55 GLY B N 1
ATOM 2396 C CA . GLY B 1 55 ? -5.93 -14.422 -16.094 1 97.19 55 GLY B CA 1
ATOM 2397 C C . GLY B 1 55 ? -6.27 -12.945 -16 1 97.19 55 GLY B C 1
ATOM 2398 O O . GLY B 1 55 ? -6.25 -12.234 -17 1 97.19 55 GLY B O 1
ATOM 2399 N N . SER B 1 56 ? -6.59 -12.414 -14.844 1 97.06 56 SER B N 1
ATOM 2400 C CA . SER B 1 56 ? -7.055 -11.039 -14.75 1 97.06 56 SER B CA 1
ATOM 2401 C C . SER B 1 56 ? -5.961 -10.055 -15.172 1 97.06 56 SER B C 1
ATOM 2403 O O . SER B 1 56 ? -6.219 -9.125 -15.938 1 97.06 56 SER B O 1
ATOM 2405 N N . ILE B 1 57 ? -4.738 -10.281 -14.734 1 98.38 57 ILE B N 1
ATOM 2406 C CA . ILE B 1 57 ? -3.656 -9.367 -15.078 1 98.38 57 ILE B CA 1
ATOM 2407 C C . ILE B 1 57 ? -3.262 -9.562 -16.547 1 98.38 57 ILE B C 1
ATOM 2409 O O . ILE B 1 57 ? -2.986 -8.594 -17.25 1 98.38 57 ILE B O 1
ATOM 2413 N N . ALA B 1 58 ? -3.238 -10.789 -17.016 1 98.44 58 ALA B N 1
ATOM 2414 C CA . ALA B 1 58 ? -2.969 -11.055 -18.438 1 98.44 58 ALA B CA 1
ATOM 2415 C C . ALA B 1 58 ? -3.961 -10.32 -19.328 1 98.44 58 ALA B C 1
ATOM 2417 O O . ALA B 1 58 ? -3.582 -9.758 -20.359 1 98.44 58 ALA B O 1
ATOM 2418 N N . ARG B 1 59 ? -5.227 -10.359 -18.969 1 98.06 59 ARG B N 1
ATOM 2419 C CA . ARG B 1 59 ? -6.262 -9.656 -19.719 1 98.06 59 ARG B CA 1
ATOM 2420 C C . ARG B 1 59 ? -5.996 -8.156 -19.75 1 98.06 59 ARG B C 1
ATOM 2422 O O . ARG B 1 59 ? -6.098 -7.523 -20.812 1 98.06 59 ARG B O 1
ATOM 2429 N N . TRP B 1 60 ? -5.699 -7.602 -18.578 1 98.19 60 TRP B N 1
ATOM 2430 C CA . TRP B 1 60 ? -5.406 -6.176 -18.516 1 98.19 60 TRP B CA 1
ATOM 2431 C C . TRP B 1 60 ? -4.188 -5.828 -19.359 1 98.19 60 TRP B C 1
ATOM 2433 O O . TRP B 1 60 ? -4.195 -4.836 -20.094 1 98.19 60 TRP B O 1
ATOM 2443 N N . LEU B 1 61 ? -3.131 -6.66 -19.297 1 98.62 61 LEU B N 1
ATOM 2444 C CA . LEU B 1 61 ? -1.933 -6.449 -20.109 1 98.62 61 LEU B CA 1
ATOM 2445 C C . LEU B 1 61 ? -2.268 -6.453 -21.594 1 98.62 61 LEU B C 1
ATOM 2447 O O . LEU B 1 61 ? -1.787 -5.602 -22.344 1 98.62 61 LEU B O 1
ATOM 2451 N N . ALA B 1 62 ? -3.064 -7.379 -21.984 1 98.38 62 ALA B N 1
ATOM 2452 C CA . ALA B 1 62 ? -3.439 -7.496 -23.391 1 98.38 62 ALA B CA 1
ATOM 2453 C C . ALA B 1 62 ? -4.094 -6.211 -23.891 1 98.38 62 ALA B C 1
ATOM 2455 O O . ALA B 1 62 ? -3.746 -5.707 -24.969 1 98.38 62 ALA B O 1
ATOM 2456 N N . THR B 1 63 ? -5.02 -5.73 -23.094 1 98 63 THR B N 1
ATOM 2457 C CA . THR B 1 63 ? -5.715 -4.5 -23.453 1 98 63 THR B CA 1
ATOM 2458 C C . THR B 1 63 ? -4.742 -3.328 -23.531 1 98 63 THR B C 1
ATOM 2460 O O . THR B 1 63 ? -4.844 -2.49 -24.422 1 98 63 THR B O 1
ATOM 2463 N N . THR B 1 64 ? -3.842 -3.297 -22.672 1 98.12 64 THR B N 1
ATOM 2464 C CA . THR B 1 64 ? -2.932 -2.164 -22.547 1 98.12 64 THR B CA 1
ATOM 2465 C C . THR B 1 64 ? -1.887 -2.188 -23.656 1 98.12 64 THR B C 1
ATOM 2467 O O . THR B 1 64 ? -1.614 -1.162 -24.281 1 98.12 64 THR B O 1
ATOM 2470 N N . VAL B 1 65 ? -1.313 -3.33 -23.969 1 98.19 65 VAL B N 1
ATOM 2471 C CA . VAL B 1 65 ? -0.228 -3.402 -24.938 1 98.19 65 VAL B CA 1
ATOM 2472 C C . VAL B 1 65 ? -0.799 -3.367 -26.359 1 98.19 65 VAL B C 1
ATOM 2474 O O . VAL B 1 65 ? -0.084 -3.064 -27.312 1 98.19 65 VAL B O 1
ATOM 2477 N N . GLY B 1 66 ? -2.049 -3.84 -26.516 1 97.81 66 GLY B N 1
ATOM 2478 C CA . GLY B 1 66 ? -2.736 -3.729 -27.797 1 97.81 66 GLY B CA 1
ATOM 2479 C C . GLY B 1 66 ? -2.266 -4.746 -28.828 1 97.81 66 GLY B C 1
ATOM 2480 O O . GLY B 1 66 ? -1.487 -5.645 -28.5 1 97.81 66 GLY B O 1
ATOM 2481 N N . PRO B 1 67 ? -2.723 -4.559 -30.047 1 96.56 67 PRO B N 1
ATOM 2482 C CA . PRO B 1 67 ? -2.51 -5.566 -31.078 1 96.56 67 PRO B CA 1
ATOM 2483 C C . PRO B 1 67 ? -1.052 -5.648 -31.531 1 96.56 67 PRO B C 1
ATOM 2485 O O . PRO B 1 67 ? -0.651 -6.633 -32.156 1 96.56 67 PRO B O 1
ATOM 2488 N N . THR B 1 68 ? -0.341 -4.586 -31.219 1 97.5 68 THR B N 1
ATOM 2489 C CA . THR B 1 68 ? 1.054 -4.598 -31.656 1 97.5 68 THR B CA 1
ATOM 2490 C C . THR B 1 68 ? 1.951 -5.164 -30.547 1 97.5 68 THR B C 1
ATOM 2492 O O . THR B 1 68 ? 3.15 -5.355 -30.766 1 97.5 68 THR B O 1
ATOM 2495 N N . GLY B 1 69 ? 1.37 -5.406 -29.406 1 97.62 69 GLY B N 1
ATOM 2496 C CA . GLY B 1 69 ? 2.111 -6.008 -28.297 1 97.62 69 GLY B CA 1
ATOM 2497 C C . GLY B 1 69 ? 1.966 -7.516 -28.234 1 97.62 69 GLY B C 1
ATOM 2498 O O . GLY B 1 69 ? 1.485 -8.141 -29.188 1 97.62 69 GLY B O 1
ATOM 2499 N N . ARG B 1 70 ? 2.514 -8.07 -27.219 1 97.12 70 ARG B N 1
ATOM 2500 C CA . ARG B 1 70 ? 2.473 -9.508 -26.984 1 97.12 70 ARG B CA 1
ATOM 2501 C C . ARG B 1 70 ? 2.424 -9.82 -25.5 1 97.12 70 ARG B C 1
ATOM 2503 O O . ARG B 1 70 ? 3.123 -9.188 -24.703 1 97.12 70 ARG B O 1
ATOM 2510 N N . VAL B 1 71 ? 1.555 -10.766 -25.141 1 98.06 71 VAL B N 1
ATOM 2511 C CA . VAL B 1 71 ? 1.479 -11.234 -23.766 1 98.06 71 VAL B CA 1
ATOM 2512 C C . VAL B 1 71 ? 1.573 -12.758 -23.734 1 98.06 71 VAL B C 1
ATOM 2514 O O . VAL B 1 71 ? 0.765 -13.453 -24.359 1 98.06 71 VAL B O 1
ATOM 2517 N N . VAL B 1 72 ? 2.576 -13.25 -23.109 1 97.69 72 VAL B N 1
ATOM 2518 C CA . VAL B 1 72 ? 2.678 -14.68 -22.828 1 97.69 72 VAL B CA 1
ATOM 2519 C C . VAL B 1 72 ? 2.281 -14.953 -21.375 1 97.69 72 VAL B C 1
ATOM 2521 O O . VAL B 1 72 ? 2.982 -14.547 -20.453 1 97.69 72 VAL B O 1
ATOM 2524 N N . ALA B 1 73 ? 1.174 -15.633 -21.203 1 97.75 73 ALA B N 1
ATOM 2525 C CA . ALA B 1 73 ? 0.684 -15.992 -19.875 1 97.75 73 ALA B CA 1
ATOM 2526 C C . ALA B 1 73 ? 0.997 -17.453 -19.562 1 97.75 73 ALA B C 1
ATOM 2528 O O . ALA B 1 73 ? 0.588 -18.359 -20.297 1 97.75 73 ALA B O 1
ATOM 2529 N N . THR B 1 74 ? 1.673 -17.672 -18.453 1 96.5 74 THR B N 1
ATOM 2530 C CA . THR B 1 74 ? 2.078 -19.031 -18.125 1 96.5 74 THR B CA 1
ATOM 2531 C C . THR B 1 74 ? 1.526 -19.453 -16.766 1 96.5 74 THR B C 1
ATOM 2533 O O . THR B 1 74 ? 1.32 -18.609 -15.891 1 96.5 74 THR B O 1
ATOM 2536 N N . ASP B 1 75 ? 1.262 -20.656 -16.594 1 96.25 75 ASP B N 1
ATOM 2537 C CA . ASP B 1 75 ? 0.878 -21.281 -15.328 1 96.25 75 ASP B CA 1
ATOM 2538 C C . ASP B 1 75 ? 1.068 -22.797 -15.391 1 96.25 75 ASP B C 1
ATOM 2540 O O . ASP B 1 75 ? 1.125 -23.375 -16.469 1 96.25 75 ASP B O 1
ATOM 2544 N N . LEU B 1 76 ? 1.244 -23.406 -14.211 1 94.31 76 LEU B N 1
ATOM 2545 C CA . LEU B 1 76 ? 1.264 -24.875 -14.164 1 94.31 76 LEU B CA 1
ATOM 2546 C C . LEU B 1 76 ? -0.105 -25.438 -14.523 1 94.31 76 LEU B C 1
ATOM 2548 O O . LEU B 1 76 ? -0.198 -26.516 -15.109 1 94.31 76 LEU B O 1
ATOM 2552 N N . ASP B 1 77 ? -1.146 -24.812 -14.07 1 93.44 77 ASP B N 1
ATOM 2553 C CA . ASP B 1 77 ? -2.539 -25.156 -14.336 1 93.44 77 ASP B CA 1
ATOM 2554 C C . ASP B 1 77 ? -3.209 -24.094 -15.211 1 93.44 77 ASP B C 1
ATOM 2556 O O . ASP B 1 77 ? -3.52 -23 -14.742 1 93.44 77 ASP B O 1
ATOM 2560 N N . THR B 1 78 ? -3.52 -24.438 -16.469 1 94.69 78 THR B N 1
ATOM 2561 C CA . THR B 1 78 ? -4.023 -23.453 -17.406 1 94.69 78 THR B CA 1
ATOM 2562 C C . THR B 1 78 ? -5.535 -23.578 -17.578 1 94.69 78 THR B C 1
ATOM 2564 O O . THR B 1 78 ? -6.113 -23 -18.484 1 94.69 78 THR B O 1
ATOM 2567 N N . ARG B 1 79 ? -6.227 -24.328 -16.719 1 92.56 79 ARG B N 1
ATOM 2568 C CA . ARG B 1 79 ? -7.645 -24.625 -16.891 1 92.56 79 ARG B CA 1
ATOM 2569 C C . ARG B 1 79 ? -8.484 -23.359 -16.766 1 92.56 79 ARG B C 1
ATOM 2571 O O . ARG B 1 79 ? -9.578 -23.281 -17.328 1 92.56 79 ARG B O 1
ATOM 2578 N N . PHE B 1 80 ? -7.906 -22.359 -16.062 1 92.31 80 PHE B N 1
ATOM 2579 C CA . PHE B 1 80 ? -8.688 -21.156 -15.82 1 92.31 80 PHE B CA 1
ATOM 2580 C C . PHE B 1 80 ? -8.305 -20.047 -16.797 1 92.31 80 PHE B C 1
ATOM 2582 O O . PHE B 1 80 ? -8.883 -18.969 -16.781 1 92.31 80 PHE B O 1
ATOM 2589 N N . LEU B 1 81 ? -7.34 -20.281 -17.609 1 93.81 81 LEU B N 1
ATOM 2590 C CA . LEU B 1 81 ? -6.859 -19.328 -18.578 1 93.81 81 LEU B CA 1
ATOM 2591 C C . LEU B 1 81 ? -7.527 -19.547 -19.938 1 93.81 81 LEU B C 1
ATOM 2593 O O . LEU B 1 81 ? -6.848 -19.734 -20.953 1 93.81 81 LEU B O 1
ATOM 2597 N N . THR B 1 82 ? -8.875 -19.5 -19.734 1 86.12 82 THR B N 1
ATOM 2598 C CA . THR B 1 82 ? -9.672 -19.688 -20.938 1 86.12 82 THR B CA 1
ATOM 2599 C C . THR B 1 82 ? -10.305 -18.375 -21.375 1 86.12 82 THR B C 1
ATOM 2601 O O . THR B 1 82 ? -10.57 -17.5 -20.562 1 86.12 82 THR B O 1
ATOM 2604 N N . ASP B 1 83 ? -10.195 -18 -22.609 1 87.19 83 ASP B N 1
ATOM 2605 C CA . ASP B 1 83 ? -10.93 -16.859 -23.156 1 87.19 83 ASP B CA 1
ATOM 2606 C C . ASP B 1 83 ? -10.156 -15.562 -22.953 1 87.19 83 ASP B C 1
ATOM 2608 O O . ASP B 1 83 ? -10.742 -14.539 -22.594 1 87.19 83 ASP B O 1
ATOM 2612 N N . LEU B 1 84 ? -8.938 -15.688 -22.953 1 94.56 84 LEU B N 1
ATOM 2613 C CA . LEU B 1 84 ? -8.133 -14.469 -22.922 1 94.56 84 LEU B CA 1
ATOM 2614 C C . LEU B 1 84 ? -8.055 -13.844 -24.312 1 94.56 84 LEU B C 1
ATOM 2616 O O . LEU B 1 84 ? -7.965 -14.555 -25.312 1 94.56 84 LEU B O 1
ATOM 2620 N N . PRO B 1 85 ? -8.172 -12.602 -24.391 1 93.56 85 PRO B N 1
ATOM 2621 C CA . PRO B 1 85 ? -8.156 -11.938 -25.703 1 93.56 85 PRO B CA 1
ATOM 2622 C C . PRO B 1 85 ? -6.77 -11.953 -26.344 1 93.56 85 PRO B C 1
ATOM 2624 O O . PRO B 1 85 ? -5.762 -12.078 -25.656 1 93.56 85 PRO B O 1
ATOM 2627 N N . ALA B 1 86 ? -6.883 -11.945 -27.719 1 89 86 ALA B N 1
ATOM 2628 C CA . ALA B 1 86 ? -5.617 -11.625 -28.375 1 89 86 ALA B CA 1
ATOM 2629 C C . ALA B 1 86 ? -5.039 -10.312 -27.844 1 89 86 ALA B C 1
ATOM 2631 O O . ALA B 1 86 ? -5.781 -9.383 -27.531 1 89 86 ALA B O 1
ATOM 2632 N N . PRO B 1 87 ? -3.686 -10.281 -27.688 1 93.88 87 PRO B N 1
ATOM 2633 C CA . PRO B 1 87 ? -2.59 -11.125 -28.172 1 93.88 87 PRO B CA 1
ATOM 2634 C C . PRO B 1 87 ? -2.045 -12.062 -27.094 1 93.88 87 PRO B C 1
ATOM 2636 O O . PRO B 1 87 ? -0.834 -12.281 -27.016 1 93.88 87 PRO B O 1
ATOM 2639 N N . VAL B 1 88 ? -2.865 -12.539 -26.188 1 96.69 88 VAL B N 1
ATOM 2640 C CA . VAL B 1 88 ? -2.369 -13.391 -25.109 1 96.69 88 VAL B CA 1
ATOM 2641 C C . VAL B 1 88 ? -2.102 -14.797 -25.656 1 96.69 88 VAL B C 1
ATOM 2643 O O . VAL B 1 88 ? -2.979 -15.414 -26.266 1 96.69 88 VAL B O 1
ATOM 2646 N N . GLU B 1 89 ? -0.967 -15.25 -25.516 1 96.31 89 GLU B N 1
ATOM 2647 C CA . GLU B 1 89 ? -0.596 -16.656 -25.688 1 96.31 89 GLU B CA 1
ATOM 2648 C C . GLU B 1 89 ? -0.507 -17.375 -24.344 1 96.31 89 GLU B C 1
ATOM 2650 O O . GLU B 1 89 ? 0.229 -16.938 -23.453 1 96.31 89 GLU B O 1
ATOM 2655 N N . VAL B 1 90 ? -1.241 -18.453 -24.234 1 97.06 90 VAL B N 1
ATOM 2656 C CA . VAL B 1 90 ? -1.228 -19.219 -23 1 97.06 90 VAL B CA 1
ATOM 2657 C C . VAL B 1 90 ? -0.28 -20.406 -23.125 1 97.06 90 VAL B C 1
ATOM 2659 O O . VAL B 1 90 ? -0.308 -21.125 -24.141 1 97.06 90 VAL B O 1
ATOM 2662 N N . ARG B 1 91 ? 0.524 -20.625 -22.109 1 95.38 91 ARG B N 1
ATOM 2663 C CA . ARG B 1 91 ? 1.457 -21.75 -22.094 1 95.38 91 ARG B CA 1
ATOM 2664 C C . ARG B 1 91 ? 1.488 -22.406 -20.719 1 95.38 91 ARG B C 1
ATOM 2666 O O . ARG B 1 91 ? 1.609 -21.719 -19.703 1 95.38 91 ARG B O 1
ATOM 2673 N N . ARG B 1 92 ? 1.339 -23.719 -20.781 1 96.06 92 ARG B N 1
ATOM 2674 C CA . ARG B 1 92 ? 1.682 -24.438 -19.562 1 96.06 92 ARG B CA 1
ATOM 2675 C C . ARG B 1 92 ? 3.189 -24.438 -19.328 1 96.06 92 ARG B C 1
ATOM 2677 O O . ARG B 1 92 ? 3.955 -24.859 -20.203 1 96.06 92 ARG B O 1
ATOM 2684 N N . HIS B 1 93 ? 3.596 -23.953 -18.203 1 94.38 93 HIS B N 1
ATOM 2685 C CA . HIS B 1 93 ? 5.02 -23.703 -18 1 94.38 93 HIS B CA 1
ATOM 2686 C C . HIS B 1 93 ? 5.379 -23.75 -16.516 1 94.38 93 HIS B C 1
ATOM 2688 O O . HIS B 1 93 ? 4.68 -23.172 -15.68 1 94.38 93 HIS B O 1
ATOM 2694 N N . ASN B 1 94 ? 6.34 -24.531 -16.219 1 94.19 94 ASN B N 1
ATOM 2695 C CA . ASN B 1 94 ? 6.941 -24.562 -14.898 1 94.19 94 ASN B CA 1
ATOM 2696 C C . ASN B 1 94 ? 8.188 -23.688 -14.82 1 94.19 94 ASN B C 1
ATOM 2698 O O . ASN B 1 94 ? 9.234 -24.031 -15.367 1 94.19 94 ASN B O 1
ATOM 2702 N N . ILE B 1 95 ? 8.141 -22.578 -14.117 1 91.88 95 ILE B N 1
ATOM 2703 C CA . ILE B 1 95 ? 9.188 -21.578 -14.102 1 91.88 95 ILE B CA 1
ATOM 2704 C C . ILE B 1 95 ? 10.438 -22.141 -13.438 1 91.88 95 ILE B C 1
ATOM 2706 O O . ILE B 1 95 ? 11.547 -21.625 -13.633 1 91.88 95 ILE B O 1
ATOM 2710 N N . VAL B 1 96 ? 10.289 -23.203 -12.672 1 91 96 VAL B N 1
ATOM 2711 C CA . VAL B 1 96 ? 11.414 -23.781 -11.953 1 91 96 VAL B CA 1
ATOM 2712 C C . VAL B 1 96 ? 12.195 -24.719 -12.875 1 91 96 VAL B C 1
ATOM 2714 O O . VAL B 1 96 ? 13.43 -24.703 -12.883 1 91 96 VAL B O 1
ATOM 2717 N N . THR B 1 97 ? 11.492 -25.422 -13.781 1 92.25 97 THR B N 1
ATOM 2718 C CA . THR B 1 97 ? 12.164 -26.5 -14.492 1 92.25 97 THR B CA 1
ATOM 2719 C C . THR B 1 97 ? 12.227 -26.203 -15.984 1 92.25 97 THR B C 1
ATOM 2721 O O . THR B 1 97 ? 13.164 -26.641 -16.672 1 92.25 97 THR B O 1
ATOM 2724 N N . ASP B 1 98 ? 11.242 -25.562 -16.5 1 93.56 98 ASP B N 1
ATOM 2725 C CA . ASP B 1 98 ? 11.148 -25.375 -17.953 1 93.56 98 ASP B CA 1
ATOM 2726 C C . ASP B 1 98 ? 11.992 -24.188 -18.406 1 93.56 98 ASP B C 1
ATOM 2728 O O . ASP B 1 98 ? 12.172 -23.219 -17.656 1 93.56 98 ASP B O 1
ATOM 2732 N N . PRO B 1 99 ? 12.469 -24.266 -19.641 1 91.75 99 PRO B N 1
ATOM 2733 C CA . PRO B 1 99 ? 13.133 -23.094 -20.188 1 91.75 99 PRO B CA 1
ATOM 2734 C C . PRO B 1 99 ? 12.188 -21.906 -20.359 1 91.75 99 PRO B C 1
ATOM 2736 O O . PRO B 1 99 ? 11.016 -22.094 -20.719 1 91.75 99 PRO B O 1
ATOM 2739 N N . LEU B 1 100 ? 12.695 -20.734 -20.062 1 88.88 100 LEU B N 1
ATOM 2740 C CA . LEU B 1 100 ? 11.883 -19.547 -20.266 1 88.88 100 LEU B CA 1
ATOM 2741 C C . LEU B 1 100 ? 11.617 -19.312 -21.75 1 88.88 100 LEU B C 1
ATOM 2743 O O . LEU B 1 100 ? 12.43 -19.688 -22.594 1 88.88 100 LEU B O 1
ATOM 2747 N N . PRO B 1 101 ? 10.391 -18.781 -21.984 1 81.94 101 PRO B N 1
ATOM 2748 C CA . PRO B 1 101 ? 10.156 -18.406 -23.375 1 81.94 101 PRO B CA 1
ATOM 2749 C C . PRO B 1 101 ? 11.227 -17.469 -23.938 1 81.94 101 PRO B C 1
ATOM 2751 O O . PRO B 1 101 ? 11.992 -16.875 -23.172 1 81.94 101 PRO B O 1
ATOM 2754 N N . ASP B 1 102 ? 11.211 -17.391 -25.219 1 77.69 102 ASP B N 1
ATOM 2755 C CA . ASP B 1 102 ? 12.227 -16.578 -25.891 1 77.69 102 ASP B CA 1
ATOM 2756 C C . ASP B 1 102 ? 12.273 -15.164 -25.297 1 77.69 102 ASP B C 1
ATOM 2758 O O . ASP B 1 102 ? 11.234 -14.609 -24.922 1 77.69 102 ASP B O 1
ATOM 2762 N N . GLY B 1 103 ? 13.352 -14.562 -25.078 1 82.25 103 GLY B N 1
ATOM 2763 C CA . GLY B 1 103 ? 13.703 -13.336 -24.375 1 82.25 103 GLY B CA 1
ATOM 2764 C C . GLY B 1 103 ? 13.25 -12.078 -25.094 1 82.25 103 GLY B C 1
ATOM 2765 O O . GLY B 1 103 ? 12.398 -12.141 -25.984 1 82.25 103 GLY B O 1
ATOM 2766 N N . GLY B 1 104 ? 13.484 -11.031 -24.453 1 93.62 104 GLY B N 1
ATOM 2767 C CA . GLY B 1 104 ? 13.25 -9.711 -25.031 1 93.62 104 GLY B CA 1
ATOM 2768 C C . GLY B 1 104 ? 12 -9.039 -24.484 1 93.62 104 GLY B C 1
ATOM 2769 O O . GLY B 1 104 ? 11.422 -8.18 -25.141 1 93.62 104 GLY B O 1
ATOM 2770 N N . PHE B 1 105 ? 11.602 -9.508 -23.375 1 98.19 105 PHE B N 1
ATOM 2771 C CA . PHE B 1 105 ? 10.383 -8.945 -22.812 1 98.19 105 PHE B CA 1
ATOM 2772 C C . PHE B 1 105 ? 10.641 -7.559 -22.234 1 98.19 105 PHE B C 1
ATOM 2774 O O . PHE B 1 105 ? 11.68 -7.324 -21.609 1 98.19 105 PHE B O 1
ATOM 2781 N N . ASP B 1 106 ? 9.688 -6.645 -22.453 1 98.75 106 ASP B N 1
ATOM 2782 C CA . ASP B 1 106 ? 9.703 -5.344 -21.797 1 98.75 106 ASP B CA 1
ATOM 2783 C C . ASP B 1 106 ? 9.344 -5.473 -20.312 1 98.75 106 ASP B C 1
ATOM 2785 O O . ASP B 1 106 ? 9.773 -4.656 -19.5 1 98.75 106 ASP B O 1
ATOM 2789 N N . LEU B 1 107 ? 8.539 -6.539 -20.047 1 98.81 107 LEU B N 1
ATOM 2790 C CA . LEU B 1 107 ? 8.039 -6.773 -18.688 1 98.81 107 LEU B CA 1
ATOM 2791 C C . LEU B 1 107 ? 7.957 -8.266 -18.391 1 98.81 107 LEU B C 1
ATOM 2793 O O . LEU B 1 107 ? 7.438 -9.039 -19.203 1 98.81 107 LEU B O 1
ATOM 2797 N N . VAL B 1 108 ? 8.508 -8.68 -17.297 1 98.62 108 VAL B N 1
ATOM 2798 C CA . VAL B 1 108 ? 8.203 -9.945 -16.656 1 98.62 108 VAL B CA 1
ATOM 2799 C C . VAL B 1 108 ? 7.516 -9.695 -15.312 1 98.62 108 VAL B C 1
ATOM 2801 O O . VAL B 1 108 ? 8.023 -8.945 -14.477 1 98.62 108 VAL B O 1
ATOM 2804 N N . HIS B 1 109 ? 6.359 -10.258 -15.164 1 98.75 109 HIS B N 1
ATOM 2805 C CA . HIS B 1 109 ? 5.559 -10.047 -13.961 1 98.75 109 HIS B CA 1
ATOM 2806 C C . HIS B 1 109 ? 5.145 -11.383 -13.344 1 98.75 109 HIS B C 1
ATOM 2808 O O . HIS B 1 109 ? 4.824 -12.328 -14.062 1 98.75 109 HIS B O 1
ATOM 2814 N N . ALA B 1 110 ? 5.188 -11.508 -12.039 1 98.44 110 ALA B N 1
ATOM 2815 C CA . ALA B 1 110 ? 4.672 -12.633 -11.273 1 98.44 110 ALA B CA 1
ATOM 2816 C C . ALA B 1 110 ? 4.016 -12.164 -9.977 1 98.44 110 ALA B C 1
ATOM 2818 O O . ALA B 1 110 ? 4.613 -11.406 -9.211 1 98.44 110 ALA B O 1
ATOM 2819 N N . ARG B 1 111 ? 2.848 -12.562 -9.742 1 98.31 111 ARG B N 1
ATOM 2820 C CA . ARG B 1 111 ? 2.16 -12.25 -8.492 1 98.31 111 ARG B CA 1
ATOM 2821 C C . ARG B 1 111 ? 1.76 -13.523 -7.754 1 98.31 111 ARG B C 1
ATOM 2823 O O . ARG B 1 111 ? 1.092 -14.391 -8.32 1 98.31 111 ARG B O 1
ATOM 2830 N N . ALA B 1 112 ? 2.107 -13.594 -6.445 1 96.75 112 ALA B N 1
ATOM 2831 C CA . ALA B 1 112 ? 1.755 -14.695 -5.555 1 96.75 112 ALA B CA 1
ATOM 2832 C C . ALA B 1 112 ? 2.262 -16.031 -6.105 1 96.75 112 ALA B C 1
ATOM 2834 O O . ALA B 1 112 ? 1.524 -17.016 -6.141 1 96.75 112 ALA B O 1
ATOM 2835 N N . VAL B 1 113 ? 3.529 -16.031 -6.582 1 96.56 113 VAL B N 1
ATOM 2836 C CA . VAL B 1 113 ? 4.121 -17.219 -7.172 1 96.56 113 VAL B CA 1
ATOM 2837 C C . VAL B 1 113 ? 5.418 -17.578 -6.441 1 96.56 113 VAL B C 1
ATOM 2839 O O . VAL B 1 113 ? 5.562 -18.688 -5.918 1 96.56 113 VAL B O 1
ATOM 2842 N N . ILE B 1 114 ? 6.344 -16.594 -6.352 1 96.75 114 ILE B N 1
ATOM 2843 C CA . ILE B 1 114 ? 7.711 -16.859 -5.91 1 96.75 114 ILE B CA 1
ATOM 2844 C C . ILE B 1 114 ? 7.707 -17.344 -4.465 1 96.75 114 ILE B C 1
ATOM 2846 O O . ILE B 1 114 ? 8.516 -18.188 -4.09 1 96.75 114 ILE B O 1
ATOM 2850 N N . GLU B 1 115 ? 6.801 -16.875 -3.648 1 94.88 115 GLU B N 1
ATOM 2851 C CA . GLU B 1 115 ? 6.734 -17.219 -2.23 1 94.88 115 GLU B CA 1
ATOM 2852 C C . GLU B 1 115 ? 6.461 -18.703 -2.025 1 94.88 115 GLU B C 1
ATOM 2854 O O . GLU B 1 115 ? 6.688 -19.234 -0.939 1 94.88 115 GLU B O 1
ATOM 2859 N N . HIS B 1 116 ? 5.992 -19.406 -2.977 1 93.88 116 HIS B N 1
ATOM 2860 C CA . HIS B 1 116 ? 5.605 -20.812 -2.842 1 93.88 116 HIS B CA 1
ATOM 2861 C C . HIS B 1 116 ? 6.723 -21.734 -3.311 1 93.88 116 HIS B C 1
ATOM 2863 O O . HIS B 1 116 ? 6.621 -22.969 -3.168 1 93.88 116 HIS B O 1
ATOM 2869 N N . LEU B 1 117 ? 7.746 -21.156 -3.766 1 93.19 117 LEU B N 1
ATOM 2870 C CA . LEU B 1 117 ? 8.805 -21.953 -4.371 1 93.19 117 LEU B CA 1
ATOM 2871 C C . LEU B 1 117 ? 9.938 -22.203 -3.375 1 93.19 117 LEU B C 1
ATOM 2873 O O . LEU B 1 117 ? 10.156 -21.391 -2.467 1 93.19 117 LEU B O 1
ATOM 2877 N N . ALA B 1 118 ? 10.719 -23.281 -3.322 1 86.62 118 ALA B N 1
ATOM 2878 C CA . ALA B 1 118 ? 11.852 -23.578 -2.441 1 86.62 118 ALA B CA 1
ATOM 2879 C C . ALA B 1 118 ? 13.062 -22.719 -2.795 1 86.62 118 ALA B C 1
ATOM 2881 O O . ALA B 1 118 ? 13.664 -22.094 -1.919 1 86.62 118 ALA B O 1
ATOM 2882 N N . ASP B 1 119 ? 13.555 -22.656 -4.004 1 89 119 ASP B N 1
ATOM 2883 C CA . ASP B 1 119 ? 14.719 -21.906 -4.477 1 89 119 ASP B CA 1
ATOM 2884 C C . ASP B 1 119 ? 14.312 -20.562 -5.07 1 89 119 ASP B C 1
ATOM 2886 O O . ASP B 1 119 ? 14.672 -20.25 -6.207 1 89 119 ASP B O 1
ATOM 2890 N N . ARG B 1 120 ? 13.758 -19.734 -4.168 1 94.62 120 ARG B N 1
ATOM 2891 C CA . ARG B 1 120 ? 13.078 -18.516 -4.594 1 94.62 120 ARG B CA 1
ATOM 2892 C C . ARG B 1 120 ? 14.062 -17.516 -5.184 1 94.62 120 ARG B C 1
ATOM 2894 O O . ARG B 1 120 ? 13.82 -16.953 -6.25 1 94.62 120 ARG B O 1
ATOM 2901 N N . ARG B 1 121 ? 15.188 -17.312 -4.562 1 95.25 121 ARG B N 1
ATOM 2902 C CA . ARG B 1 121 ? 16.172 -16.344 -5.039 1 95.25 121 ARG B CA 1
ATOM 2903 C C . ARG B 1 121 ? 16.781 -16.797 -6.363 1 95.25 121 ARG B C 1
ATOM 2905 O O . ARG B 1 121 ? 17.031 -15.961 -7.242 1 95.25 121 ARG B O 1
ATOM 2912 N N . ASP B 1 122 ? 16.969 -18.078 -6.492 1 94.94 122 ASP B N 1
ATOM 2913 C CA . ASP B 1 122 ? 17.484 -18.625 -7.75 1 94.94 122 ASP B CA 1
ATOM 2914 C C . ASP B 1 122 ? 16.469 -18.422 -8.883 1 94.94 122 ASP B C 1
ATOM 2916 O O . ASP B 1 122 ? 16.859 -18.125 -10.016 1 94.94 122 ASP B O 1
ATOM 2920 N N . VAL B 1 123 ? 15.242 -18.625 -8.539 1 95.44 123 VAL B N 1
ATOM 2921 C CA . VAL B 1 123 ? 14.195 -18.453 -9.539 1 95.44 123 VAL B CA 1
ATOM 2922 C C . VAL B 1 123 ? 14.148 -17 -9.992 1 95.44 123 VAL B C 1
ATOM 2924 O O . VAL B 1 123 ? 14 -16.703 -11.18 1 95.44 123 VAL B O 1
ATOM 2927 N N . VAL B 1 124 ? 14.273 -16.047 -9.07 1 97.69 124 VAL B N 1
ATOM 2928 C CA . VAL B 1 124 ? 14.297 -14.617 -9.406 1 97.69 124 VAL B CA 1
ATOM 2929 C C . VAL B 1 124 ? 15.438 -14.344 -10.383 1 97.69 124 VAL B C 1
ATOM 2931 O O . VAL B 1 124 ? 15.242 -13.68 -11.406 1 97.69 124 VAL B O 1
ATOM 2934 N N . ALA B 1 125 ? 16.594 -14.883 -10.086 1 96.5 125 ALA B N 1
ATOM 2935 C CA . ALA B 1 125 ? 17.75 -14.688 -10.945 1 96.5 125 ALA B CA 1
ATOM 2936 C C . ALA B 1 125 ? 17.516 -15.266 -12.336 1 96.5 125 ALA B C 1
ATOM 2938 O O . ALA B 1 125 ? 17.953 -14.688 -13.336 1 96.5 125 ALA B O 1
ATOM 2939 N N . ARG B 1 126 ? 16.828 -16.328 -12.391 1 94.69 126 ARG B N 1
ATOM 2940 C CA . ARG B 1 126 ? 16.562 -17.031 -13.641 1 94.69 126 ARG B CA 1
ATOM 2941 C C . ARG B 1 126 ? 15.633 -16.219 -14.531 1 94.69 126 ARG B C 1
ATOM 2943 O O . ARG B 1 126 ? 15.633 -16.391 -15.758 1 94.69 126 ARG B O 1
ATOM 2950 N N . LEU B 1 127 ? 14.859 -15.297 -13.984 1 96.38 127 LEU B N 1
ATOM 2951 C CA . LEU B 1 127 ? 13.875 -14.539 -14.75 1 96.38 127 LEU B CA 1
ATOM 2952 C C . LEU B 1 127 ? 14.539 -13.375 -15.477 1 96.38 127 LEU B C 1
ATOM 2954 O O . LEU B 1 127 ? 13.984 -12.844 -16.438 1 96.38 127 LEU B O 1
ATOM 2958 N N . VAL B 1 128 ? 15.688 -12.953 -15.094 1 96.94 128 VAL B N 1
ATOM 2959 C CA . VAL B 1 128 ? 16.297 -11.703 -15.531 1 96.94 128 VAL B CA 1
ATOM 2960 C C . VAL B 1 128 ? 16.688 -11.797 -17 1 96.94 128 VAL B C 1
ATOM 2962 O O . VAL B 1 128 ? 16.422 -10.883 -17.781 1 96.94 128 VAL B O 1
ATOM 2965 N N . PRO B 1 129 ? 17.219 -12.961 -17.453 1 95.12 129 PRO B N 1
ATOM 2966 C CA . PRO B 1 129 ? 17.625 -13.047 -18.859 1 95.12 129 PRO B CA 1
ATOM 2967 C C . PRO B 1 129 ? 16.453 -12.992 -19.828 1 95.12 129 PRO B C 1
ATOM 2969 O O . PRO B 1 129 ? 16.641 -12.773 -21.031 1 95.12 129 PRO B O 1
ATOM 2972 N N . ALA B 1 130 ? 15.242 -13.211 -19.344 1 96.5 130 ALA B N 1
ATOM 2973 C CA . ALA B 1 130 ? 14.055 -13.125 -20.203 1 96.5 130 ALA B CA 1
ATOM 2974 C C . ALA B 1 130 ? 13.773 -11.68 -20.594 1 96.5 130 ALA B C 1
ATOM 2976 O O . ALA B 1 130 ? 13.047 -11.422 -21.562 1 96.5 130 ALA B O 1
ATOM 2977 N N . LEU B 1 131 ? 14.328 -10.766 -19.844 1 97.88 131 LEU B N 1
ATOM 2978 C CA . LEU B 1 131 ? 14.102 -9.344 -20.078 1 97.88 131 LEU B CA 1
ATOM 2979 C C . LEU B 1 131 ? 15.055 -8.805 -21.156 1 97.88 131 LEU B C 1
ATOM 2981 O O . LEU B 1 131 ? 16.219 -9.203 -21.203 1 97.88 131 LEU B O 1
ATOM 2985 N N . ARG B 1 132 ? 14.609 -7.879 -21.969 1 97.88 132 ARG B N 1
ATOM 2986 C CA . ARG B 1 132 ? 15.523 -7.062 -22.75 1 97.88 132 ARG B CA 1
ATOM 2987 C C . ARG B 1 132 ? 16.312 -6.113 -21.859 1 97.88 132 ARG B C 1
ATOM 2989 O O . ARG B 1 132 ? 15.922 -5.844 -20.719 1 97.88 132 ARG B O 1
ATOM 2996 N N . PRO B 1 133 ? 17.453 -5.625 -22.422 1 97.44 133 PRO B N 1
ATOM 2997 C CA . PRO B 1 133 ? 18.094 -4.547 -21.672 1 97.44 133 PRO B CA 1
ATOM 2998 C C . PRO B 1 133 ? 17.141 -3.391 -21.359 1 97.44 133 PRO B C 1
ATOM 3000 O O . PRO B 1 133 ? 16.422 -2.926 -22.25 1 97.44 133 PRO B O 1
ATOM 3003 N N . GLY B 1 134 ? 17.109 -2.992 -20.094 1 98.12 134 GLY B N 1
ATOM 3004 C CA . GLY B 1 134 ? 16.203 -1.929 -19.688 1 98.12 134 GLY B CA 1
ATOM 3005 C C . GLY B 1 134 ? 14.812 -2.428 -19.328 1 98.12 134 GLY B C 1
ATOM 3006 O O . GLY B 1 134 ? 13.984 -1.665 -18.844 1 98.12 134 GLY B O 1
ATOM 3007 N N . GLY B 1 135 ? 14.562 -3.73 -19.578 1 98.56 135 GLY B N 1
ATOM 3008 C CA . GLY B 1 135 ? 13.273 -4.316 -19.266 1 98.56 135 GLY B CA 1
ATOM 3009 C C . GLY B 1 135 ? 12.977 -4.355 -17.781 1 98.56 135 GLY B C 1
ATOM 3010 O O . GLY B 1 135 ? 13.883 -4.223 -16.953 1 98.56 135 GLY B O 1
ATOM 3011 N N . LEU B 1 136 ? 11.719 -4.555 -17.422 1 98.75 136 LEU B N 1
ATOM 3012 C CA . LEU B 1 136 ? 11.227 -4.453 -16.047 1 98.75 136 LEU B CA 1
ATOM 3013 C C . LEU B 1 136 ? 10.867 -5.828 -15.5 1 98.75 136 LEU B C 1
ATOM 3015 O O . LEU B 1 136 ? 10.133 -6.586 -16.141 1 98.75 136 LEU B O 1
ATOM 3019 N N . LEU B 1 137 ? 11.422 -6.172 -14.367 1 98.81 137 LEU B N 1
ATOM 3020 C CA . LEU B 1 137 ? 10.938 -7.293 -13.57 1 98.81 137 LEU B CA 1
ATOM 3021 C C . LEU B 1 137 ? 10.086 -6.801 -12.398 1 98.81 137 LEU B C 1
ATOM 3023 O O . LEU B 1 137 ? 10.555 -6.031 -11.562 1 98.81 137 LEU B O 1
ATOM 3027 N N . VAL B 1 138 ? 8.812 -7.16 -12.336 1 98.94 138 VAL B N 1
ATOM 3028 C CA . VAL B 1 138 ? 7.902 -6.812 -11.25 1 98.94 138 VAL B CA 1
ATOM 3029 C C . VAL B 1 138 ? 7.426 -8.078 -10.547 1 98.94 138 VAL B C 1
ATOM 3031 O O . VAL B 1 138 ? 6.754 -8.922 -11.156 1 98.94 138 VAL B O 1
ATOM 3034 N N . LEU B 1 139 ? 7.789 -8.211 -9.32 1 98.88 139 LEU B N 1
ATOM 3035 C CA . LEU B 1 139 ? 7.383 -9.344 -8.5 1 98.88 139 LEU B CA 1
ATOM 3036 C C . LEU B 1 139 ? 6.473 -8.898 -7.363 1 98.88 139 LEU B C 1
ATOM 3038 O O . LEU B 1 139 ? 6.719 -7.867 -6.734 1 98.88 139 LEU B O 1
ATOM 3042 N N . GLU B 1 140 ? 5.414 -9.633 -7.141 1 98.75 140 GLU B N 1
ATOM 3043 C CA . GLU B 1 140 ? 4.477 -9.367 -6.051 1 98.75 140 GLU B CA 1
ATOM 3044 C C . GLU B 1 140 ? 4.191 -10.633 -5.254 1 98.75 140 GLU B C 1
ATOM 3046 O O . GLU B 1 140 ? 3.67 -11.617 -5.793 1 98.75 140 GLU B O 1
ATOM 3051 N N . ASP B 1 141 ? 4.52 -10.625 -3.99 1 97.31 141 ASP B N 1
ATOM 3052 C CA . ASP B 1 141 ? 4.238 -11.766 -3.123 1 97.31 141 ASP B CA 1
ATOM 3053 C C . ASP B 1 141 ? 3.377 -11.352 -1.933 1 97.31 141 ASP B C 1
ATOM 3055 O O . ASP B 1 141 ? 3.488 -10.227 -1.444 1 97.31 141 ASP B O 1
ATOM 3059 N N . VAL B 1 142 ? 2.566 -12.242 -1.527 1 95.19 142 VAL B N 1
ATOM 3060 C CA . VAL B 1 142 ? 1.689 -12.008 -0.384 1 95.19 142 VAL B CA 1
ATOM 3061 C C . VAL B 1 142 ? 2.467 -12.219 0.914 1 95.19 142 VAL B C 1
ATOM 3063 O O . VAL B 1 142 ? 3.229 -13.18 1.042 1 95.19 142 VAL B O 1
ATOM 3066 N N . VAL B 1 143 ? 2.367 -11.344 1.727 1 92.06 143 VAL B N 1
ATOM 3067 C CA . VAL B 1 143 ? 3.012 -11.414 3.035 1 92.06 143 VAL B CA 1
ATOM 3068 C C . VAL B 1 143 ? 1.975 -11.75 4.105 1 92.06 143 VAL B C 1
ATOM 3070 O O . VAL B 1 143 ? 0.987 -11.031 4.27 1 92.06 143 VAL B O 1
ATOM 3073 N N . PHE B 1 144 ? 2.301 -12.961 4.688 1 82.31 144 PHE B N 1
ATOM 3074 C CA . PHE B 1 144 ? 1.518 -13.484 5.801 1 82.31 144 PHE B CA 1
ATOM 3075 C C . PHE B 1 144 ? 2.375 -13.602 7.055 1 82.31 144 PHE B C 1
ATOM 3077 O O . PHE B 1 144 ? 3.605 -13.594 6.977 1 82.31 144 PHE B O 1
ATOM 3084 N N . GLY B 1 145 ? 2.172 -13.094 8.117 1 79.25 145 GLY B N 1
ATOM 3085 C CA . GLY B 1 145 ? 2.969 -13.219 9.328 1 79.25 145 GLY B CA 1
ATOM 3086 C C . GLY B 1 145 ? 2.629 -12.18 10.375 1 79.25 145 GLY B C 1
ATOM 3087 O O . GLY B 1 145 ? 1.472 -11.773 10.5 1 79.25 145 GLY B O 1
ATOM 3088 N N . GLU B 1 146 ? 3.76 -11.953 10.969 1 84.69 146 GLU B N 1
ATOM 3089 C CA . GLU B 1 146 ? 3.553 -11.133 12.164 1 84.69 146 GLU B CA 1
ATOM 3090 C C . GLU B 1 146 ? 3.061 -9.742 11.789 1 84.69 146 GLU B C 1
ATOM 3092 O O . GLU B 1 146 ? 2.244 -9.156 12.508 1 84.69 146 GLU B O 1
ATOM 3097 N N . VAL B 1 147 ? 3.521 -9.273 10.664 1 85 147 VAL B N 1
ATOM 3098 C CA . VAL B 1 147 ? 3.098 -7.953 10.219 1 85 147 VAL B CA 1
ATOM 3099 C C . VAL B 1 147 ? 1.592 -7.945 9.969 1 85 147 VAL B C 1
ATOM 3101 O O . VAL B 1 147 ? 0.878 -7.074 10.469 1 85 147 VAL B O 1
ATOM 3104 N N . THR B 1 148 ? 1.15 -8.891 9.273 1 89.5 148 THR B N 1
ATOM 3105 C CA . THR B 1 148 ? -0.271 -9.031 8.977 1 89.5 148 THR B CA 1
ATOM 3106 C C . THR B 1 148 ? -1.067 -9.32 10.242 1 89.5 148 THR B C 1
ATOM 3108 O O . THR B 1 148 ? -2.156 -8.773 10.438 1 89.5 148 THR B O 1
ATOM 3111 N N . ARG B 1 149 ? -0.512 -10.18 11.055 1 91.94 149 ARG B N 1
ATOM 3112 C CA . ARG B 1 149 ? -1.195 -10.539 12.297 1 91.94 149 ARG B CA 1
ATOM 3113 C C . ARG B 1 149 ? -1.533 -9.297 13.117 1 91.94 149 ARG B C 1
ATOM 3115 O O . ARG B 1 149 ? -2.678 -9.125 13.539 1 91.94 149 ARG B O 1
ATOM 3122 N N . VAL B 1 150 ? -0.583 -8.461 13.336 1 90.94 150 VAL B N 1
ATOM 3123 C CA . VAL B 1 150 ? -0.744 -7.289 14.195 1 90.94 150 VAL B CA 1
ATOM 3124 C C . VAL B 1 150 ? -1.721 -6.305 13.555 1 90.94 150 VAL B C 1
ATOM 3126 O O . VAL B 1 150 ? -2.615 -5.785 14.227 1 90.94 150 VAL B O 1
ATOM 3129 N N . ALA B 1 151 ? -1.559 -6.09 12.297 1 89.56 151 ALA B N 1
ATOM 3130 C CA . ALA B 1 151 ? -2.414 -5.137 11.586 1 89.56 151 ALA B CA 1
ATOM 3131 C C . ALA B 1 151 ? -3.863 -5.621 11.562 1 89.56 151 ALA B C 1
ATOM 3133 O O . ALA B 1 151 ? -4.785 -4.852 11.836 1 89.56 151 ALA B O 1
ATOM 3134 N N . THR B 1 152 ? -4.035 -6.844 11.242 1 93.69 152 THR B N 1
ATOM 3135 C CA . THR B 1 152 ? -5.367 -7.43 11.156 1 93.69 152 THR B CA 1
ATOM 3136 C C . THR B 1 152 ? -6.039 -7.449 12.531 1 93.69 152 THR B C 1
ATOM 3138 O O . THR B 1 152 ? -7.211 -7.098 12.656 1 93.69 152 THR B O 1
ATOM 3141 N N . ALA B 1 153 ? -5.32 -7.852 13.523 1 92.75 153 ALA B N 1
ATOM 3142 C CA . ALA B 1 153 ? -5.875 -7.91 14.875 1 92.75 153 ALA B CA 1
ATOM 3143 C C . ALA B 1 153 ? -6.359 -6.531 15.328 1 92.75 153 ALA B C 1
ATOM 3145 O O . ALA B 1 153 ? -7.438 -6.406 15.914 1 92.75 153 ALA B O 1
ATOM 3146 N N . ARG B 1 154 ? -5.602 -5.57 15.016 1 91.19 154 ARG B N 1
ATOM 3147 C CA . ARG B 1 154 ? -5.938 -4.215 15.453 1 91.19 154 ARG B CA 1
ATOM 3148 C C . ARG B 1 154 ? -7.234 -3.738 14.805 1 91.19 154 ARG B C 1
ATOM 3150 O O . ARG B 1 154 ? -8.07 -3.127 15.469 1 91.19 154 ARG B O 1
ATOM 3157 N N . VAL B 1 155 ? -7.418 -3.945 13.578 1 93.5 155 VAL B N 1
ATOM 3158 C CA . VAL B 1 155 ? -8.562 -3.428 12.844 1 93.5 155 VAL B CA 1
ATOM 3159 C C . VAL B 1 155 ? -9.789 -4.301 13.109 1 93.5 155 VAL B C 1
ATOM 3161 O O . VAL B 1 155 ? -10.914 -3.801 13.172 1 93.5 155 VAL B O 1
ATOM 3164 N N . ALA B 1 156 ? -9.57 -5.578 13.344 1 92.94 156 ALA B N 1
ATOM 3165 C CA . ALA B 1 156 ? -10.672 -6.531 13.5 1 92.94 156 ALA B CA 1
ATOM 3166 C C . ALA B 1 156 ? -11.211 -6.52 14.922 1 92.94 156 ALA B C 1
ATOM 3168 O O . ALA B 1 156 ? -12.305 -7.023 15.18 1 92.94 156 ALA B O 1
ATOM 3169 N N . GLU B 1 157 ? -10.531 -6 15.867 1 83.38 157 GLU B N 1
ATOM 3170 C CA . GLU B 1 157 ? -10.68 -6.207 17.297 1 83.38 157 GLU B CA 1
ATOM 3171 C C . GLU B 1 157 ? -12.102 -5.871 17.766 1 83.38 157 GLU B C 1
ATOM 3173 O O . GLU B 1 157 ? -12.648 -6.547 18.641 1 83.38 157 GLU B O 1
ATOM 3178 N N . PRO B 1 158 ? -12.805 -5.027 17.188 1 77.12 158 PRO B N 1
ATOM 3179 C CA . PRO B 1 158 ? -14.148 -4.75 17.688 1 77.12 158 PRO B CA 1
ATOM 3180 C C . PRO B 1 158 ? -15.094 -5.938 17.531 1 77.12 158 PRO B C 1
ATOM 3182 O O . PRO B 1 158 ? -16.109 -6.023 18.219 1 77.12 158 PRO B O 1
ATOM 3185 N N . HIS B 1 159 ? -14.781 -6.855 16.734 1 85.25 159 HIS B N 1
ATOM 3186 C CA . HIS B 1 159 ? -15.672 -7.98 16.453 1 85.25 159 HIS B CA 1
ATOM 3187 C C . HIS B 1 159 ? -15.367 -9.164 17.375 1 85.25 159 HIS B C 1
ATOM 3189 O O . HIS B 1 159 ? -14.203 -9.492 17.594 1 85.25 159 HIS B O 1
ATOM 3195 N N . ALA B 1 160 ? -16.344 -9.867 17.812 1 88.38 160 ALA B N 1
ATOM 3196 C CA . ALA B 1 160 ? -16.219 -10.945 18.797 1 88.38 160 ALA B CA 1
ATOM 3197 C C . ALA B 1 160 ? -15.406 -12.109 18.234 1 88.38 160 ALA B C 1
ATOM 3199 O O . ALA B 1 160 ? -14.703 -12.797 18.984 1 88.38 160 ALA B O 1
ATOM 3200 N N . ASN B 1 161 ? -15.43 -12.273 16.922 1 93.69 161 ASN B N 1
ATOM 3201 C CA . ASN B 1 161 ? -14.773 -13.414 16.281 1 93.69 161 ASN B CA 1
ATOM 3202 C C . ASN B 1 161 ? -13.414 -13.031 15.703 1 93.69 161 ASN B C 1
ATOM 3204 O O . ASN B 1 161 ? -12.789 -13.82 14.992 1 93.69 161 ASN B O 1
ATOM 3208 N N . ALA B 1 162 ? -12.984 -11.859 16.047 1 94.25 162 ALA B N 1
ATOM 3209 C CA . ALA B 1 162 ? -11.734 -11.352 15.477 1 94.25 162 ALA B CA 1
ATOM 3210 C C . ALA B 1 162 ? -10.562 -12.258 15.852 1 94.25 162 ALA B C 1
ATOM 3212 O O . ALA B 1 162 ? -9.719 -12.578 15 1 94.25 162 ALA B O 1
ATOM 3213 N N . ALA B 1 163 ? -10.555 -12.68 17.062 1 94.62 163 ALA B N 1
ATOM 3214 C CA . ALA B 1 163 ? -9.445 -13.508 17.531 1 94.62 163 ALA B CA 1
ATOM 3215 C C . ALA B 1 163 ? -9.398 -14.836 16.797 1 94.62 163 ALA B C 1
ATOM 3217 O O . ALA B 1 163 ? -8.32 -15.32 16.438 1 94.62 163 ALA B O 1
ATOM 3218 N N . ALA B 1 164 ? -10.523 -15.43 16.578 1 95.62 164 ALA B N 1
ATOM 3219 C CA . ALA B 1 164 ? -10.594 -16.688 15.844 1 95.62 164 ALA B CA 1
ATOM 3220 C C . ALA B 1 164 ? -10.117 -16.516 14.406 1 95.62 164 ALA B C 1
ATOM 3222 O O . ALA B 1 164 ? -9.414 -17.375 13.867 1 95.62 164 ALA B O 1
ATOM 3223 N N . TYR B 1 165 ? -10.508 -15.422 13.828 1 96.44 165 TYR B N 1
ATOM 3224 C CA . TYR B 1 165 ? -10.078 -15.148 12.461 1 96.44 165 TYR B CA 1
ATOM 3225 C C . TYR B 1 165 ? -8.562 -15 12.391 1 96.44 165 TYR B C 1
ATOM 3227 O O . TYR B 1 165 ? -7.918 -15.562 11.5 1 96.44 165 TYR B O 1
ATOM 3235 N N . VAL B 1 166 ? -8.031 -14.281 13.289 1 95.81 166 VAL B N 1
ATOM 3236 C CA . VAL B 1 166 ? -6.59 -14.062 13.305 1 95.81 166 VAL B CA 1
ATOM 3237 C C . VAL B 1 166 ? -5.871 -15.391 13.516 1 95.81 166 VAL B C 1
ATOM 3239 O O . VAL B 1 166 ? -4.879 -15.688 12.844 1 95.81 166 VAL B O 1
ATOM 3242 N N . ARG B 1 167 ? -6.352 -16.219 14.414 1 95.12 167 ARG B N 1
ATOM 3243 C CA . ARG B 1 167 ? -5.77 -17.547 14.625 1 95.12 167 ARG B CA 1
ATOM 3244 C C . ARG B 1 167 ? -5.82 -18.375 13.344 1 95.12 167 ARG B C 1
ATOM 3246 O O . ARG B 1 167 ? -4.855 -19.062 13 1 95.12 167 ARG B O 1
ATOM 3253 N N . ALA B 1 168 ? -6.945 -18.281 12.711 1 95.75 168 ALA B N 1
ATOM 3254 C CA . ALA B 1 168 ? -7.113 -19.031 11.469 1 95.75 168 ALA B CA 1
ATOM 3255 C C . ALA B 1 168 ? -6.121 -18.562 10.406 1 95.75 168 ALA B C 1
ATOM 3257 O O . ALA B 1 168 ? -5.516 -19.375 9.711 1 95.75 168 ALA B O 1
ATOM 3258 N N . LEU B 1 169 ? -6.012 -17.297 10.289 1 94.38 169 LEU B N 1
ATOM 3259 C CA . LEU B 1 169 ? -5.082 -16.719 9.328 1 94.38 169 LEU B CA 1
ATOM 3260 C C . LEU B 1 169 ? -3.656 -17.188 9.602 1 94.38 169 LEU B C 1
ATOM 3262 O O . LEU B 1 169 ? -2.934 -17.562 8.672 1 94.38 169 LEU B O 1
ATOM 3266 N N . MET B 1 170 ? -3.256 -17.188 10.836 1 93.69 170 MET B N 1
ATOM 3267 C CA . MET B 1 170 ? -1.909 -17.594 11.211 1 93.69 170 MET B CA 1
ATOM 3268 C C . MET B 1 170 ? -1.723 -19.094 11.008 1 93.69 170 MET B C 1
ATOM 3270 O O . MET B 1 170 ? -0.632 -19.547 10.656 1 93.69 170 MET B O 1
ATOM 3274 N N . ALA B 1 171 ? -2.766 -19.844 11.258 1 94.25 171 ALA B N 1
ATOM 3275 C CA . ALA B 1 171 ? -2.699 -21.281 11.016 1 94.25 171 ALA B CA 1
ATOM 3276 C C . ALA B 1 171 ? -2.498 -21.578 9.539 1 94.25 171 ALA B C 1
ATOM 3278 O O . ALA B 1 171 ? -1.749 -22.5 9.18 1 94.25 171 ALA B O 1
ATOM 3279 N N . VAL B 1 172 ? -3.184 -20.797 8.727 1 92.31 172 VAL B N 1
ATOM 3280 C CA . VAL B 1 172 ? -3.006 -20.938 7.285 1 92.31 172 VAL B CA 1
ATOM 3281 C C . VAL B 1 172 ? -1.557 -20.641 6.91 1 92.31 172 VAL B C 1
ATOM 3283 O O . VAL B 1 172 ? -0.94 -21.391 6.145 1 92.31 172 VAL B O 1
ATOM 3286 N N . ALA B 1 173 ? -1.042 -19.625 7.461 1 90 173 ALA B N 1
ATOM 3287 C CA . ALA B 1 173 ? 0.352 -19.266 7.211 1 90 173 ALA B CA 1
ATOM 3288 C C . ALA B 1 173 ? 1.291 -20.391 7.641 1 90 173 ALA B C 1
ATOM 3290 O O . ALA B 1 173 ? 2.232 -20.734 6.922 1 90 173 ALA B O 1
ATOM 3291 N N . ALA B 1 174 ? 1.039 -20.906 8.789 1 89.69 174 ALA B N 1
ATOM 3292 C CA . ALA B 1 174 ? 1.855 -22 9.297 1 89.69 174 ALA B CA 1
ATOM 3293 C C . ALA B 1 174 ? 1.763 -23.219 8.383 1 89.69 174 ALA B C 1
ATOM 3295 O O . ALA B 1 174 ? 2.764 -23.906 8.141 1 89.69 174 ALA B O 1
ATOM 3296 N N . GLY B 1 175 ? 0.62 -23.5 7.941 1 87.62 175 GLY B N 1
ATOM 3297 C CA . GLY B 1 175 ? 0.438 -24.594 7.012 1 87.62 175 GLY B CA 1
ATOM 3298 C C . GLY B 1 175 ? 1.208 -24.422 5.715 1 87.62 175 GLY B C 1
ATOM 3299 O O . GLY B 1 175 ? 1.831 -25.359 5.223 1 87.62 175 GLY B O 1
ATOM 3300 N N . LEU B 1 176 ? 1.18 -23.25 5.176 1 86.19 176 LEU B N 1
ATOM 3301 C CA . LEU B 1 176 ? 1.925 -22.938 3.957 1 86.19 176 LEU B CA 1
ATOM 3302 C C . LEU B 1 176 ? 3.426 -23.094 4.188 1 86.19 176 LEU B C 1
ATOM 3304 O O . LEU B 1 176 ? 4.145 -23.594 3.324 1 86.19 176 LEU B O 1
ATOM 3308 N N . GLY B 1 177 ? 3.803 -22.672 5.332 1 87.06 177 GLY B N 1
ATOM 3309 C CA . GLY B 1 177 ? 5.203 -22.828 5.684 1 87.06 177 GLY B CA 1
ATOM 3310 C C . GLY B 1 177 ? 5.637 -24.281 5.754 1 87.06 177 GLY B C 1
ATOM 3311 O O . GLY B 1 177 ? 6.754 -24.625 5.355 1 87.06 177 GLY B O 1
ATOM 3312 N N . ALA B 1 178 ? 4.781 -25.125 6.223 1 86.38 178 ALA B N 1
ATOM 3313 C CA . ALA B 1 178 ? 5.082 -26.531 6.387 1 86.38 178 ALA B CA 1
ATOM 3314 C C . ALA B 1 178 ? 5.336 -27.203 5.039 1 86.38 178 ALA B C 1
ATOM 3316 O O . ALA B 1 178 ? 6.039 -28.219 4.957 1 86.38 178 ALA B O 1
ATOM 3317 N N . VAL B 1 179 ? 4.852 -26.578 4.012 1 85.5 179 VAL B N 1
ATOM 3318 C CA . VAL B 1 179 ? 5.043 -27.203 2.701 1 85.5 179 VAL B CA 1
ATOM 3319 C C . VAL B 1 179 ? 6.031 -26.375 1.88 1 85.5 179 VAL B C 1
ATOM 3321 O O . VAL B 1 179 ? 6.07 -26.484 0.652 1 85.5 179 VAL B O 1
ATOM 3324 N N . GLY B 1 180 ? 6.73 -25.5 2.537 1 88.56 180 GLY B N 1
ATOM 3325 C CA . GLY B 1 180 ? 7.895 -24.906 1.902 1 88.56 180 GLY B CA 1
ATOM 3326 C C . GLY B 1 180 ? 7.664 -23.469 1.457 1 88.56 180 GLY B C 1
ATOM 3327 O O . GLY B 1 180 ? 8.586 -22.797 0.985 1 88.56 180 GLY B O 1
ATOM 3328 N N . ALA B 1 181 ? 6.461 -22.984 1.604 1 90.81 181 ALA B N 1
ATOM 3329 C CA . ALA B 1 181 ? 6.203 -21.594 1.272 1 90.81 181 ALA B CA 1
ATOM 3330 C C . ALA B 1 181 ? 6.809 -20.656 2.318 1 90.81 181 ALA B C 1
ATOM 3332 O O . ALA B 1 181 ? 7.094 -21.078 3.441 1 90.81 181 ALA B O 1
ATOM 3333 N N . ASP B 1 182 ? 7.172 -19.5 1.921 1 92.62 182 ASP B N 1
ATOM 3334 C CA . ASP B 1 182 ? 7.656 -18.453 2.812 1 92.62 182 ASP B CA 1
ATOM 3335 C C . ASP B 1 182 ? 6.75 -17.234 2.76 1 92.62 182 ASP B C 1
ATOM 3337 O O . ASP B 1 182 ? 6.863 -16.406 1.85 1 92.62 182 ASP B O 1
ATOM 3341 N N . SER B 1 183 ? 6.008 -17.094 3.795 1 90.12 183 SER B N 1
ATOM 3342 C CA . SER B 1 183 ? 4.988 -16.047 3.842 1 90.12 183 SER B CA 1
ATOM 3343 C C . SER B 1 183 ? 5.609 -14.68 4.109 1 90.12 183 SER B C 1
ATOM 3345 O O . SER B 1 183 ? 4.898 -13.672 4.195 1 90.12 183 SER B O 1
ATOM 3347 N N . ALA B 1 184 ? 6.871 -14.602 4.266 1 91.5 184 ALA B N 1
ATOM 3348 C CA . ALA B 1 184 ? 7.543 -13.328 4.523 1 91.5 184 ALA B CA 1
ATOM 3349 C C . ALA B 1 184 ? 8.492 -12.969 3.385 1 91.5 184 ALA B C 1
ATOM 3351 O O . ALA B 1 184 ? 9.086 -11.883 3.381 1 91.5 184 ALA B O 1
ATOM 3352 N N . PHE B 1 185 ? 8.609 -13.836 2.371 1 94.31 185 PHE B N 1
ATOM 3353 C CA . PHE B 1 185 ? 9.602 -13.625 1.327 1 94.31 185 PHE B CA 1
ATOM 3354 C C . PHE B 1 185 ? 9.367 -12.312 0.602 1 94.31 185 PHE B C 1
ATOM 3356 O O . PHE B 1 185 ? 10.305 -11.68 0.112 1 94.31 185 PHE B O 1
ATOM 3363 N N . GLY B 1 186 ? 8.078 -11.898 0.553 1 96.19 186 GLY B N 1
ATOM 3364 C CA . GLY B 1 186 ? 7.766 -10.617 -0.051 1 96.19 186 GLY B CA 1
ATOM 3365 C C . GLY B 1 186 ? 8.609 -9.477 0.5 1 96.19 186 GLY B C 1
ATOM 3366 O O . GLY B 1 186 ? 8.953 -8.547 -0.229 1 96.19 186 GLY B O 1
ATOM 3367 N N . LEU B 1 187 ? 8.945 -9.547 1.734 1 95.25 187 LEU B N 1
ATOM 3368 C CA . LEU B 1 187 ? 9.727 -8.5 2.391 1 95.25 187 LEU B CA 1
ATOM 3369 C C . LEU B 1 187 ? 11.18 -8.547 1.946 1 95.25 187 LEU B C 1
ATOM 3371 O O . LEU B 1 187 ? 11.938 -7.594 2.17 1 95.25 187 LEU B O 1
ATOM 3375 N N . ASP B 1 188 ? 11.578 -9.617 1.277 1 95.31 188 ASP B N 1
ATOM 3376 C CA . ASP B 1 188 ? 12.953 -9.789 0.811 1 95.31 188 ASP B CA 1
ATOM 3377 C C . ASP B 1 188 ? 13.062 -9.516 -0.688 1 95.31 188 ASP B C 1
ATOM 3379 O O . ASP B 1 188 ? 14.156 -9.578 -1.258 1 95.31 188 ASP B O 1
ATOM 3383 N N . LEU B 1 189 ? 11.961 -9.188 -1.311 1 97.56 189 LEU B N 1
ATOM 3384 C CA . LEU B 1 189 ? 11.938 -9.086 -2.766 1 97.56 189 LEU B CA 1
ATOM 3385 C C . LEU B 1 189 ? 12.938 -8.039 -3.25 1 97.56 189 LEU B C 1
ATOM 3387 O O . LEU B 1 189 ? 13.68 -8.273 -4.207 1 97.56 189 LEU B O 1
ATOM 3391 N N . PRO B 1 190 ? 13.016 -6.832 -2.635 1 96.94 190 PRO B N 1
ATOM 3392 C CA . PRO B 1 190 ? 14 -5.871 -3.125 1 96.94 190 PRO B CA 1
ATOM 3393 C C . PRO B 1 190 ? 15.43 -6.406 -3.072 1 96.94 190 PRO B C 1
ATOM 3395 O O . PRO B 1 190 ? 16.203 -6.211 -4.012 1 96.94 190 PRO B O 1
ATOM 3398 N N . ASP B 1 191 ? 15.727 -7.082 -2.02 1 95.5 191 ASP B N 1
ATOM 3399 C CA . ASP B 1 191 ? 17.047 -7.684 -1.891 1 95.5 191 ASP B CA 1
ATOM 3400 C C . ASP B 1 191 ? 17.281 -8.734 -2.971 1 95.5 191 ASP B C 1
ATOM 3402 O O . ASP B 1 191 ? 18.375 -8.82 -3.543 1 95.5 191 ASP B O 1
ATOM 3406 N N . ALA B 1 192 ? 16.297 -9.562 -3.189 1 97.44 192 ALA B N 1
ATOM 3407 C CA . ALA B 1 192 ? 16.391 -10.609 -4.207 1 97.44 192 ALA B CA 1
ATOM 3408 C C . ALA B 1 192 ? 16.625 -10.008 -5.59 1 97.44 192 ALA B C 1
ATOM 3410 O O . ALA B 1 192 ? 17.406 -10.531 -6.383 1 97.44 192 ALA B O 1
ATOM 3411 N N . LEU B 1 193 ? 15.945 -8.891 -5.891 1 98.44 193 LEU B N 1
ATOM 3412 C CA . LEU B 1 193 ? 16.094 -8.227 -7.18 1 98.44 193 LEU B CA 1
ATOM 3413 C C . LEU B 1 193 ? 17.5 -7.652 -7.336 1 98.44 193 LEU B C 1
ATOM 3415 O O . LEU B 1 193 ? 18.125 -7.805 -8.391 1 98.44 193 LEU B O 1
ATOM 3419 N N . GLU B 1 194 ? 17.984 -7.02 -6.312 1 96.94 194 GLU B N 1
ATOM 3420 C CA . GLU B 1 194 ? 19.328 -6.457 -6.359 1 96.94 194 GLU B CA 1
ATOM 3421 C C . GLU B 1 194 ? 20.375 -7.555 -6.504 1 96.94 194 GLU B C 1
ATOM 3423 O O . GLU B 1 194 ? 21.328 -7.414 -7.285 1 96.94 194 GLU B O 1
ATOM 3428 N N . ALA B 1 195 ? 20.203 -8.602 -5.723 1 96.94 195 ALA B N 1
ATOM 3429 C CA . ALA B 1 195 ? 21.125 -9.727 -5.781 1 96.94 195 ALA B CA 1
ATOM 3430 C C . ALA B 1 195 ? 21.156 -10.344 -7.18 1 96.94 195 ALA B C 1
ATOM 3432 O O . ALA B 1 195 ? 22.172 -10.883 -7.609 1 96.94 195 ALA B O 1
ATOM 3433 N N . ALA B 1 196 ? 20.047 -10.242 -7.867 1 98.06 196 ALA B N 1
ATOM 3434 C CA . ALA B 1 196 ? 19.938 -10.773 -9.227 1 98.06 196 ALA B CA 1
ATOM 3435 C C . ALA B 1 196 ? 20.516 -9.797 -10.242 1 98.06 196 ALA B C 1
ATOM 3437 O O . ALA B 1 196 ? 20.5 -10.062 -11.445 1 98.06 196 ALA B O 1
ATOM 3438 N N . GLY B 1 197 ? 20.938 -8.625 -9.836 1 97.94 197 GLY B N 1
ATOM 3439 C CA . GLY B 1 197 ? 21.656 -7.699 -10.688 1 97.94 197 GLY B CA 1
ATOM 3440 C C . GLY B 1 197 ? 20.781 -6.617 -11.281 1 97.94 197 GLY B C 1
ATOM 3441 O O . GLY B 1 197 ? 21.219 -5.859 -12.148 1 97.94 197 GLY B O 1
ATOM 3442 N N . LEU B 1 198 ? 19.562 -6.484 -10.828 1 98.56 198 LEU B N 1
ATOM 3443 C CA . LEU B 1 198 ? 18.672 -5.445 -11.344 1 98.56 198 LEU B CA 1
ATOM 3444 C C . LEU B 1 198 ? 19.031 -4.082 -10.758 1 98.56 198 LEU B C 1
ATOM 3446 O O . LEU B 1 198 ? 19.609 -4.004 -9.672 1 98.56 198 LEU B O 1
ATOM 3450 N N . ARG B 1 199 ? 18.719 -3.051 -11.523 1 97.88 199 ARG B N 1
ATOM 3451 C CA . ARG B 1 199 ? 18.969 -1.673 -11.109 1 97.88 199 ARG B CA 1
ATOM 3452 C C . ARG B 1 199 ? 17.656 -0.934 -10.859 1 97.88 199 ARG B C 1
ATOM 3454 O O . ARG B 1 199 ? 16.578 -1.43 -11.203 1 97.88 199 ARG B O 1
ATOM 3461 N N . ASP B 1 200 ? 17.797 0.248 -10.164 1 96.88 200 ASP B N 1
ATOM 3462 C CA . ASP B 1 200 ? 16.641 1.097 -9.867 1 96.88 200 ASP B CA 1
ATOM 3463 C C . ASP B 1 200 ? 15.562 0.314 -9.125 1 96.88 200 ASP B C 1
ATOM 3465 O O . ASP B 1 200 ? 14.383 0.395 -9.469 1 96.88 200 ASP B O 1
ATOM 3469 N N . VAL B 1 201 ? 16.031 -0.494 -8.195 1 97.62 201 VAL B N 1
ATOM 3470 C CA . VAL B 1 201 ? 15.141 -1.357 -7.43 1 97.62 201 VAL B CA 1
ATOM 3471 C C . VAL B 1 201 ? 14.328 -0.52 -6.441 1 97.62 201 VAL B C 1
ATOM 3473 O O . VAL B 1 201 ? 14.875 0.367 -5.777 1 97.62 201 VAL B O 1
ATOM 3476 N N . ASP B 1 202 ? 13.039 -0.752 -6.367 1 97.12 202 ASP B N 1
ATOM 3477 C CA . ASP B 1 202 ? 12.117 -0.116 -5.426 1 97.12 202 ASP B CA 1
ATOM 3478 C C . ASP B 1 202 ? 10.953 -1.043 -5.086 1 97.12 202 ASP B C 1
ATOM 3480 O O . ASP B 1 202 ? 10.875 -2.164 -5.59 1 97.12 202 ASP B O 1
ATOM 3484 N N . GLY B 1 203 ? 10.148 -0.636 -4.148 1 97.44 203 GLY B N 1
ATOM 3485 C CA . GLY B 1 203 ? 9.023 -1.482 -3.779 1 97.44 203 GLY B CA 1
ATOM 3486 C C . GLY B 1 203 ? 8.156 -0.881 -2.688 1 97.44 203 GLY B C 1
ATOM 3487 O O . GLY B 1 203 ? 8.5 0.16 -2.123 1 97.44 203 GLY B O 1
ATOM 3488 N N . GLU B 1 204 ? 7.059 -1.557 -2.432 1 97.38 204 GLU B N 1
ATOM 3489 C CA . GLU B 1 204 ? 6.129 -1.148 -1.383 1 97.38 204 GLU B CA 1
ATOM 3490 C C . GLU B 1 204 ? 5.285 -2.326 -0.902 1 97.38 204 GLU B C 1
ATOM 3492 O O . GLU B 1 204 ? 5.227 -3.365 -1.563 1 97.38 204 GLU B O 1
ATOM 3497 N N . LEU B 1 205 ? 4.789 -2.225 0.232 1 97 205 LEU B N 1
ATOM 3498 C CA . LEU B 1 205 ? 3.865 -3.162 0.858 1 97 205 LEU B CA 1
ATOM 3499 C C . LEU B 1 205 ? 2.471 -2.553 0.976 1 97 205 LEU B C 1
ATOM 3501 O O . LEU B 1 205 ? 2.314 -1.451 1.506 1 97 205 LEU B O 1
ATOM 3505 N N . THR B 1 206 ? 1.439 -3.262 0.45 1 97.56 206 THR B N 1
ATOM 3506 C CA . THR B 1 206 ? 0.078 -2.74 0.464 1 97.56 206 THR B CA 1
ATOM 3507 C C . THR B 1 206 ? -0.879 -3.74 1.105 1 97.56 206 THR B C 1
ATOM 3509 O O . THR B 1 206 ? -0.84 -4.934 0.792 1 97.56 206 THR B O 1
ATOM 3512 N N . ALA B 1 207 ? -1.661 -3.342 1.996 1 96.94 207 ALA B N 1
ATOM 3513 C CA . ALA B 1 207 ? -2.771 -4.109 2.553 1 96.94 207 ALA B CA 1
ATOM 3514 C C . ALA B 1 207 ? -4.098 -3.385 2.348 1 96.94 207 ALA B C 1
ATOM 3516 O O . ALA B 1 207 ? -4.18 -2.168 2.523 1 96.94 207 ALA B O 1
ATOM 3517 N N . ARG B 1 208 ? -5.109 -4.105 1.977 1 97.56 208 ARG B N 1
ATOM 3518 C CA . ARG B 1 208 ? -6.43 -3.537 1.722 1 97.56 208 ARG B CA 1
ATOM 3519 C C . ARG B 1 208 ? -7.312 -3.629 2.961 1 97.56 208 ARG B C 1
ATOM 3521 O O . ARG B 1 208 ? -7.258 -4.613 3.699 1 97.56 208 ARG B O 1
ATOM 3528 N N . PHE B 1 209 ? -8.125 -2.598 3.17 1 97 209 PHE B N 1
ATOM 3529 C CA . PHE B 1 209 ? -9.234 -2.766 4.102 1 97 209 PHE B CA 1
ATOM 3530 C C . PHE B 1 209 ? -10.336 -3.617 3.486 1 97 209 PHE B C 1
ATOM 3532 O O . PHE B 1 209 ? -10.828 -3.312 2.398 1 97 209 PHE B O 1
ATOM 3539 N N . VAL B 1 210 ? -10.727 -4.672 4.184 1 97.06 210 VAL B N 1
ATOM 3540 C CA . VAL B 1 210 ? -11.688 -5.637 3.654 1 97.06 210 VAL B CA 1
ATOM 3541 C C . VAL B 1 210 ? -12.914 -5.699 4.562 1 97.06 210 VAL B C 1
ATOM 3543 O O . VAL B 1 210 ? -12.797 -5.578 5.785 1 97.06 210 VAL B O 1
ATOM 3546 N N . ARG B 1 211 ? -14.062 -5.91 3.969 1 95.56 211 ARG B N 1
ATOM 3547 C CA . ARG B 1 211 ? -15.312 -6.117 4.695 1 95.56 211 ARG B CA 1
ATOM 3548 C C . ARG B 1 211 ? -15.82 -7.543 4.523 1 95.56 211 ARG B C 1
ATOM 3550 O O . ARG B 1 211 ? -15.688 -8.125 3.447 1 95.56 211 ARG B O 1
ATOM 3557 N N . GLY B 1 212 ? -16.422 -8.039 5.613 1 95.56 212 GLY B N 1
ATOM 3558 C CA . GLY B 1 212 ? -17.031 -9.352 5.5 1 95.56 212 GLY B CA 1
ATOM 3559 C C . GLY B 1 212 ? -18.109 -9.414 4.438 1 95.56 212 GLY B C 1
ATOM 3560 O O . GLY B 1 212 ? -18.891 -8.461 4.281 1 95.56 212 GLY B O 1
ATOM 3561 N N . GLY B 1 213 ? -18.062 -10.516 3.68 1 95.56 213 GLY B N 1
ATOM 3562 C CA . GLY B 1 213 ? -19.062 -10.719 2.645 1 95.56 213 GLY B CA 1
ATOM 3563 C C . GLY B 1 213 ? -18.719 -10.047 1.333 1 95.56 213 GLY B C 1
ATOM 3564 O O . GLY B 1 213 ? -19.438 -10.188 0.342 1 95.56 213 GLY B O 1
ATOM 3565 N N . SER B 1 214 ? -17.672 -9.234 1.29 1 96 214 SER B N 1
ATOM 3566 C CA . SER B 1 214 ? -17.219 -8.586 0.059 1 96 214 SER B CA 1
ATOM 3567 C C . SER B 1 214 ? -16.562 -9.586 -0.887 1 96 214 SER B C 1
ATOM 3569 O O . SER B 1 214 ? -16.25 -10.703 -0.486 1 96 214 SER B O 1
ATOM 3571 N N . PRO B 1 215 ? -16.406 -9.219 -2.146 1 95.56 215 PRO B N 1
ATOM 3572 C CA . PRO B 1 215 ? -15.672 -10.094 -3.07 1 95.56 215 PRO B CA 1
ATOM 3573 C C . PRO B 1 215 ? -14.258 -10.414 -2.592 1 95.56 215 PRO B C 1
ATOM 3575 O O . PRO B 1 215 ? -13.789 -11.547 -2.754 1 95.56 215 PRO B O 1
ATOM 3578 N N . GLU B 1 216 ? -13.578 -9.523 -1.961 1 96.56 216 GLU B N 1
ATOM 3579 C CA . GLU B 1 216 ? -12.242 -9.75 -1.424 1 96.56 216 GLU B CA 1
ATOM 3580 C C . GLU B 1 216 ? -12.266 -10.789 -0.306 1 96.56 216 GLU B C 1
ATOM 3582 O O . GLU B 1 216 ? -11.352 -11.609 -0.193 1 96.56 216 GLU B O 1
ATOM 3587 N N . ALA B 1 217 ? -13.336 -10.766 0.502 1 96.88 217 ALA B N 1
ATOM 3588 C CA . ALA B 1 217 ? -13.445 -11.656 1.648 1 96.88 217 ALA B CA 1
ATOM 3589 C C . ALA B 1 217 ? -13.555 -13.117 1.198 1 96.88 217 ALA B C 1
ATOM 3591 O O . ALA B 1 217 ? -13.227 -14.031 1.957 1 96.88 217 ALA B O 1
ATOM 3592 N N . ALA B 1 218 ? -14.023 -13.289 -0.019 1 95.19 218 ALA B N 1
ATOM 3593 C CA . ALA B 1 218 ? -14.195 -14.641 -0.551 1 95.19 218 ALA B CA 1
ATOM 3594 C C . ALA B 1 218 ? -12.875 -15.398 -0.568 1 95.19 218 ALA B C 1
ATOM 3596 O O . ALA B 1 218 ? -12.844 -16.609 -0.363 1 95.19 218 ALA B O 1
ATOM 3597 N N . PHE B 1 219 ? -11.82 -14.727 -0.772 1 95.19 219 PHE B N 1
ATOM 3598 C CA . PHE B 1 219 ? -10.508 -15.367 -0.771 1 95.19 219 PHE B CA 1
ATOM 3599 C C . PHE B 1 219 ? -10.242 -16.062 0.562 1 95.19 219 PHE B C 1
ATOM 3601 O O . PHE B 1 219 ? -9.805 -17.203 0.596 1 95.19 219 PHE B O 1
ATOM 3608 N N . TYR B 1 220 ? -10.461 -15.391 1.604 1 94.75 220 TYR B N 1
ATOM 3609 C CA . TYR B 1 220 ? -10.188 -15.898 2.945 1 94.75 220 TYR B CA 1
ATOM 3610 C C . TYR B 1 220 ? -11.172 -17 3.324 1 94.75 220 TYR B C 1
ATOM 3612 O O . TYR B 1 220 ? -10.781 -18.031 3.865 1 94.75 220 TYR B O 1
ATOM 3620 N N . GLU B 1 221 ? -12.414 -16.734 3.021 1 95.5 221 GLU B N 1
ATOM 3621 C CA . GLU B 1 221 ? -13.453 -17.734 3.309 1 95.5 221 GLU B CA 1
ATOM 3622 C C . GLU B 1 221 ? -13.172 -19.047 2.592 1 95.5 221 GLU B C 1
ATOM 3624 O O . GLU B 1 221 ? -13.164 -20.109 3.217 1 95.5 221 GLU B O 1
ATOM 3629 N N . LEU B 1 222 ? -12.922 -18.969 1.313 1 93.81 222 LEU B N 1
ATOM 3630 C CA . LEU B 1 222 ? -12.781 -20.172 0.496 1 93.81 222 LEU B CA 1
ATOM 3631 C C . LEU B 1 222 ? -11.461 -20.875 0.79 1 93.81 222 LEU B C 1
ATOM 3633 O O . LEU B 1 222 ? -11.375 -22.094 0.723 1 93.81 222 LEU B O 1
ATOM 3637 N N . THR B 1 223 ? -10.414 -20.094 1.146 1 92.31 223 THR B N 1
ATOM 3638 C CA . THR B 1 223 ? -9.164 -20.719 1.598 1 92.31 223 THR B CA 1
ATOM 3639 C C . THR B 1 223 ? -9.391 -21.531 2.863 1 92.31 223 THR B C 1
ATOM 3641 O O . THR B 1 223 ? -8.969 -22.688 2.945 1 92.31 223 THR B O 1
ATOM 3644 N N . LEU B 1 224 ? -10.094 -20.969 3.795 1 93.31 224 LEU B N 1
ATOM 3645 C CA . LEU B 1 224 ? -10.336 -21.656 5.055 1 93.31 224 LEU B CA 1
ATOM 3646 C C . LEU B 1 224 ? -11.211 -22.891 4.84 1 93.31 224 LEU B C 1
ATOM 3648 O O . LEU B 1 224 ? -11 -23.922 5.48 1 93.31 224 LEU B O 1
ATOM 3652 N N . ARG B 1 225 ? -12.148 -22.797 3.986 1 92.88 225 ARG B N 1
ATOM 3653 C CA . ARG B 1 225 ? -12.992 -23.938 3.688 1 92.88 225 ARG B CA 1
ATOM 3654 C C . ARG B 1 225 ? -12.188 -25.062 3.043 1 92.88 225 ARG B C 1
ATOM 3656 O O . ARG B 1 225 ? -12.469 -26.25 3.258 1 92.88 225 ARG B O 1
ATOM 3663 N N . GLU B 1 226 ? -11.242 -24.688 2.299 1 90 226 GLU B N 1
ATOM 3664 C CA . GLU B 1 226 ? -10.414 -25.656 1.596 1 90 226 GLU B CA 1
ATOM 3665 C C . GLU B 1 226 ? -9.453 -26.359 2.551 1 90 226 GLU B C 1
ATOM 3667 O O . GLU B 1 226 ? -9.258 -27.578 2.461 1 90 226 GLU B O 1
ATOM 3672 N N . VAL B 1 227 ? -8.93 -25.625 3.506 1 91.06 227 VAL B N 1
ATOM 3673 C CA . VAL B 1 227 ? -7.816 -26.203 4.246 1 91.06 227 VAL B CA 1
ATOM 3674 C C . VAL B 1 227 ? -8.211 -26.391 5.711 1 91.06 227 VAL B C 1
ATOM 3676 O O . VAL B 1 227 ? -7.441 -26.938 6.5 1 91.06 227 VAL B O 1
ATOM 3679 N N . GLY B 1 228 ? -9.359 -25.922 6.094 1 92.62 228 GLY B N 1
ATOM 3680 C CA . GLY B 1 228 ? -9.773 -25.922 7.488 1 92.62 228 GLY B CA 1
ATOM 3681 C C . GLY B 1 228 ? -9.672 -27.281 8.141 1 92.62 228 GLY B C 1
ATOM 3682 O O . GLY B 1 228 ? -9.133 -27.422 9.242 1 92.62 228 GLY B O 1
ATOM 3683 N N . ASP B 1 229 ? -10.109 -28.312 7.469 1 93.69 229 ASP B N 1
ATOM 3684 C CA . ASP B 1 229 ? -10.102 -29.656 8.023 1 93.69 229 ASP B CA 1
ATOM 3685 C C . ASP B 1 229 ? -8.672 -30.141 8.273 1 93.69 229 ASP B C 1
ATOM 3687 O O . ASP B 1 229 ? -8.391 -30.781 9.289 1 93.69 229 ASP B O 1
ATOM 3691 N N . ARG B 1 230 ? -7.863 -29.891 7.316 1 92.62 230 ARG B N 1
ATOM 3692 C CA . ARG B 1 230 ? -6.465 -30.281 7.465 1 92.62 230 ARG B CA 1
ATOM 3693 C C . ARG B 1 230 ? -5.812 -29.562 8.633 1 92.62 230 ARG B C 1
ATOM 3695 O O . ARG B 1 230 ? -4.984 -30.141 9.344 1 92.62 230 ARG B O 1
ATOM 3702 N N . LEU B 1 231 ? -6.168 -28.312 8.836 1 93.56 231 LEU B N 1
ATOM 3703 C CA . LEU B 1 231 ? -5.598 -27.531 9.922 1 93.56 231 LEU B CA 1
ATOM 3704 C C . LEU B 1 231 ? -6.102 -28.016 11.273 1 93.56 231 LEU B C 1
ATOM 3706 O O . LEU B 1 231 ? -5.355 -28.016 12.258 1 93.56 231 LEU B O 1
ATOM 3710 N N . ILE B 1 232 ? -7.332 -28.484 11.32 1 95.31 232 ILE B N 1
ATOM 3711 C CA . ILE B 1 232 ? -7.883 -29.094 12.531 1 95.31 232 ILE B CA 1
ATOM 3712 C C . ILE B 1 232 ? -7.152 -30.406 12.828 1 95.31 232 ILE B C 1
ATOM 3714 O O . ILE B 1 232 ? -6.719 -30.625 13.961 1 95.31 232 ILE B O 1
ATOM 3718 N N . ALA B 1 233 ? -7 -31.172 11.789 1 95 233 ALA B N 1
ATOM 3719 C CA . ALA B 1 233 ? -6.328 -32.469 11.938 1 95 233 ALA B CA 1
ATOM 3720 C C . ALA B 1 233 ? -4.895 -32.281 12.422 1 95 233 ALA B C 1
ATOM 3722 O O . ALA B 1 233 ? -4.375 -33.094 13.18 1 95 233 ALA B O 1
ATOM 3723 N N . ALA B 1 234 ? -4.285 -31.219 12.031 1 92.81 234 ALA B N 1
ATOM 3724 C CA . ALA B 1 234 ? -2.904 -30.922 12.406 1 92.81 234 ALA B CA 1
ATOM 3725 C C . ALA B 1 234 ? -2.83 -30.297 13.797 1 92.81 234 ALA B C 1
ATOM 3727 O O . ALA B 1 234 ? -1.739 -30.047 14.312 1 92.81 234 ALA B O 1
ATOM 3728 N N . GLY B 1 235 ? -4 -29.953 14.414 1 93.25 235 GLY B N 1
ATOM 3729 C CA . GLY B 1 235 ? -4.047 -29.406 15.758 1 93.25 235 GLY B CA 1
ATOM 3730 C C . GLY B 1 235 ? -3.807 -27.906 15.805 1 93.25 235 GLY B C 1
ATOM 3731 O O . GLY B 1 235 ? -3.527 -27.359 16.875 1 93.25 235 GLY B O 1
ATOM 3732 N N . LEU B 1 236 ? -3.918 -27.234 14.68 1 93.06 236 LEU B N 1
ATOM 3733 C CA . LEU B 1 236 ? -3.621 -25.812 14.609 1 93.06 236 LEU B CA 1
ATOM 3734 C C . LEU B 1 236 ? -4.871 -24.984 14.891 1 93.06 236 LEU B C 1
ATOM 3736 O O . LEU B 1 236 ? -4.773 -23.812 15.281 1 93.06 236 LEU B O 1
ATOM 3740 N N . LEU B 1 237 ? -6.008 -25.609 14.641 1 95.88 237 LEU B N 1
ATOM 3741 C CA . LEU B 1 237 ? -7.281 -24.953 14.883 1 95.88 237 LEU B CA 1
ATOM 3742 C C . LEU B 1 237 ? -8.289 -25.906 15.5 1 95.88 237 LEU B C 1
ATOM 3744 O O . LEU B 1 237 ? -8.227 -27.125 15.266 1 95.88 237 LEU B O 1
ATOM 3748 N N . SER B 1 238 ? -9.188 -25.422 16.297 1 97.06 238 SER B N 1
ATOM 3749 C CA . SER B 1 238 ? -10.375 -26.172 16.703 1 97.06 238 SER B CA 1
ATOM 3750 C C . SER B 1 238 ? -11.5 -26.016 15.688 1 97.06 238 SER B C 1
ATOM 3752 O O . SER B 1 238 ? -11.5 -25.078 14.891 1 97.06 238 SER B O 1
ATOM 3754 N N . PRO B 1 239 ? -12.43 -26.953 15.719 1 96.81 239 PRO B N 1
ATOM 3755 C CA . PRO B 1 239 ? -13.602 -26.75 14.867 1 96.81 239 PRO B CA 1
ATOM 3756 C C . PRO B 1 239 ? -14.32 -25.438 15.156 1 96.81 239 PRO B C 1
ATOM 3758 O O . PRO B 1 239 ? -14.836 -24.797 14.234 1 96.81 239 PRO B O 1
ATOM 3761 N N . GLY B 1 240 ? -14.352 -25.031 16.344 1 97.25 240 GLY B N 1
ATOM 3762 C CA . GLY B 1 240 ? -14.945 -23.766 16.719 1 97.25 240 GLY B CA 1
ATOM 3763 C C . GLY B 1 240 ? -14.219 -22.562 16.125 1 97.25 240 GLY B C 1
ATOM 3764 O O . GLY B 1 240 ? -14.852 -21.609 15.695 1 97.25 240 GLY B O 1
ATOM 3765 N N . ASP B 1 241 ? -12.859 -22.609 16.125 1 96.81 241 ASP B N 1
ATOM 3766 C CA . ASP B 1 241 ? -12.07 -21.562 15.492 1 96.81 241 ASP B CA 1
ATOM 3767 C C . ASP B 1 241 ? -12.469 -21.375 14.031 1 96.81 241 ASP B C 1
ATOM 3769 O O . ASP B 1 241 ? -12.648 -20.25 13.57 1 96.81 241 ASP B O 1
ATOM 3773 N N . VAL B 1 242 ? -12.57 -22.5 13.352 1 97.19 242 VAL B N 1
ATOM 3774 C CA . VAL B 1 242 ? -12.883 -22.453 11.93 1 97.19 242 VAL B CA 1
ATOM 3775 C C . VAL B 1 242 ? -14.281 -21.875 11.727 1 97.19 242 VAL B C 1
ATOM 3777 O O . VAL B 1 242 ? -14.477 -20.984 10.891 1 97.19 242 VAL B O 1
ATOM 3780 N N . ALA B 1 243 ? -15.234 -22.312 12.516 1 97.38 243 ALA B N 1
ATOM 3781 C CA . ALA B 1 243 ? -16.609 -21.828 12.406 1 97.38 243 ALA B CA 1
ATOM 3782 C C . ALA B 1 243 ? -16.672 -20.328 12.672 1 97.38 243 ALA B C 1
ATOM 3784 O O . ALA B 1 243 ? -17.312 -19.594 11.922 1 97.38 243 ALA B O 1
ATOM 3785 N N . ASP B 1 244 ? -16.047 -19.891 13.695 1 97.5 244 ASP B N 1
ATOM 3786 C CA . ASP B 1 244 ? -16.047 -18.484 14.07 1 97.5 244 ASP B CA 1
ATOM 3787 C C . ASP B 1 244 ? -15.352 -17.625 13.008 1 97.5 244 ASP B C 1
ATOM 3789 O O . ASP B 1 244 ? -15.828 -16.531 12.68 1 97.5 244 ASP B O 1
ATOM 3793 N N . ALA B 1 245 ? -14.227 -18.141 12.508 1 97.56 245 ALA B N 1
ATOM 3794 C CA . ALA B 1 245 ? -13.5 -17.406 11.477 1 97.56 245 ALA B CA 1
ATOM 3795 C C . ALA B 1 245 ? -14.336 -17.281 10.203 1 97.56 245 ALA B C 1
ATOM 3797 O O . ALA B 1 245 ? -14.359 -16.219 9.57 1 97.56 245 ALA B O 1
ATOM 3798 N N . LEU B 1 246 ? -15.008 -18.344 9.852 1 97.25 246 LEU B N 1
ATOM 3799 C CA . LEU B 1 246 ? -15.867 -18.297 8.672 1 97.25 246 LEU B CA 1
ATOM 3800 C C . LEU B 1 246 ? -17.016 -17.328 8.867 1 97.25 246 LEU B C 1
ATOM 3802 O O . LEU B 1 246 ? -17.375 -16.578 7.953 1 97.25 246 LEU B O 1
ATOM 3806 N N . ALA B 1 247 ? -17.578 -17.312 10.023 1 97 247 ALA B N 1
ATOM 3807 C CA . ALA B 1 247 ? -18.625 -16.344 10.336 1 97 247 ALA B CA 1
ATOM 3808 C C . ALA B 1 247 ? -18.094 -14.914 10.227 1 97 247 ALA B C 1
ATOM 3810 O O . ALA B 1 247 ? -18.766 -14.047 9.664 1 97 247 ALA B O 1
ATOM 3811 N N . PHE B 1 248 ? -16.938 -14.711 10.75 1 97.25 248 PHE B N 1
ATOM 3812 C CA . PHE B 1 248 ? -16.297 -13.406 10.703 1 97.25 248 PHE B CA 1
ATOM 3813 C C . PHE B 1 248 ? -16.141 -12.922 9.266 1 97.25 248 PHE B C 1
ATOM 3815 O O . PHE B 1 248 ? -16.469 -11.773 8.961 1 97.25 248 PHE B O 1
ATOM 3822 N N . THR B 1 249 ? -15.664 -13.773 8.375 1 96.56 249 THR B N 1
ATOM 3823 C CA . THR B 1 249 ? -15.344 -13.367 7.008 1 96.56 249 THR B CA 1
ATOM 3824 C C . THR B 1 249 ? -16.625 -13.125 6.203 1 96.56 249 THR B C 1
ATOM 3826 O O . THR B 1 249 ? -16.578 -12.508 5.137 1 96.56 249 THR B O 1
ATOM 3829 N N . SER B 1 250 ? -17.797 -13.617 6.715 1 95.31 250 SER B N 1
ATOM 3830 C CA . SER B 1 250 ? -19.031 -13.516 5.957 1 95.31 250 SER B CA 1
ATOM 3831 C C . SER B 1 250 ? -19.906 -12.383 6.48 1 95.31 250 SER B C 1
ATOM 3833 O O . SER B 1 250 ? -20.875 -11.977 5.82 1 95.31 250 SER B O 1
ATOM 3835 N N . GLU B 1 251 ? -19.609 -11.867 7.594 1 95.25 251 GLU B N 1
ATOM 3836 C CA . GLU B 1 251 ? -20.453 -10.852 8.227 1 95.25 251 GLU B CA 1
ATOM 3837 C C . GLU B 1 251 ? -20.094 -9.453 7.723 1 95.25 251 GLU B C 1
ATOM 3839 O O . GLU B 1 251 ? -18.969 -9.008 7.867 1 95.25 251 GLU B O 1
ATOM 3844 N N . PRO B 1 252 ? -21.062 -8.703 7.262 1 91.81 252 PRO B N 1
ATOM 3845 C CA . PRO B 1 252 ? -20.812 -7.375 6.703 1 91.81 252 PRO B CA 1
ATOM 3846 C C . PRO B 1 252 ? -20.25 -6.402 7.738 1 91.81 252 PRO B C 1
ATOM 3848 O O . PRO B 1 252 ? -19.578 -5.438 7.375 1 91.81 252 PRO B O 1
ATOM 3851 N N . ALA B 1 253 ? -20.5 -6.656 8.969 1 90.75 253 ALA B N 1
ATOM 3852 C CA . ALA B 1 253 ? -20.016 -5.773 10.023 1 90.75 253 ALA B CA 1
ATOM 3853 C C . ALA B 1 253 ? -18.531 -6 10.289 1 90.75 253 ALA B C 1
ATOM 3855 O O . ALA B 1 253 ? -17.875 -5.176 10.93 1 90.75 253 ALA B O 1
ATOM 3856 N N . SER B 1 254 ? -18.016 -7.141 9.844 1 94.75 254 SER B N 1
ATOM 3857 C CA . SER B 1 254 ? -16.609 -7.445 10.023 1 94.75 254 SER B CA 1
ATOM 3858 C C . SER B 1 254 ? -15.734 -6.605 9.094 1 94.75 254 SER B C 1
ATOM 3860 O O . SER B 1 254 ? -16.094 -6.383 7.938 1 94.75 254 SER B O 1
ATOM 3862 N N . ARG B 1 255 ? -14.664 -6.062 9.672 1 95 255 ARG B N 1
ATOM 3863 C CA . ARG B 1 255 ? -13.633 -5.367 8.914 1 95 255 ARG B CA 1
ATOM 3864 C C . ARG B 1 255 ? -12.234 -5.789 9.367 1 95 255 ARG B C 1
ATOM 3866 O O . ARG B 1 255 ? -12.016 -6.043 10.555 1 95 255 ARG B O 1
ATOM 3873 N N . TRP B 1 256 ? -11.328 -5.863 8.445 1 95.88 256 TRP B N 1
ATOM 3874 C CA . TRP B 1 256 ? -9.945 -6.164 8.789 1 95.88 256 TRP B CA 1
ATOM 3875 C C . TRP B 1 256 ? -8.992 -5.688 7.699 1 95.88 256 TRP B C 1
ATOM 3877 O O . TRP B 1 256 ? -9.438 -5.246 6.633 1 95.88 256 TRP B O 1
ATOM 3887 N N . LEU B 1 257 ? -7.742 -5.609 8.008 1 95.81 257 LEU B N 1
ATOM 3888 C CA . LEU B 1 257 ? -6.719 -5.453 6.984 1 95.81 257 LEU B CA 1
ATOM 3889 C C . LEU B 1 257 ? -6.348 -6.805 6.375 1 95.81 257 LEU B C 1
ATOM 3891 O O . LEU B 1 257 ? -6.137 -7.777 7.098 1 95.81 257 LEU B O 1
ATOM 3895 N N . SER B 1 258 ? -6.285 -6.82 5.121 1 96.56 258 SER B N 1
ATOM 3896 C CA . SER B 1 258 ? -5.934 -8.023 4.371 1 96.56 258 SER B CA 1
ATOM 3897 C C . SER B 1 258 ? -4.484 -8.422 4.617 1 96.56 258 SER B C 1
ATOM 3899 O O . SER B 1 258 ? -3.725 -7.68 5.242 1 96.56 258 SER B O 1
ATOM 3901 N N . THR B 1 259 ? -4.172 -9.68 4.125 1 94.81 259 THR B N 1
ATOM 3902 C CA . THR B 1 259 ? -2.754 -9.922 3.883 1 94.81 259 THR B CA 1
ATOM 3903 C C . THR B 1 259 ? -2.145 -8.805 3.041 1 94.81 259 THR B C 1
ATOM 3905 O O . THR B 1 259 ? -2.852 -8.141 2.283 1 94.81 259 THR B O 1
ATOM 3908 N N . ALA B 1 260 ? -0.896 -8.609 3.252 1 95.75 260 ALA B N 1
ATOM 3909 C CA . ALA B 1 260 ? -0.252 -7.551 2.479 1 95.75 260 ALA B CA 1
ATOM 3910 C C . ALA B 1 260 ? 0.339 -8.102 1.184 1 95.75 260 ALA B C 1
ATOM 3912 O O . ALA B 1 260 ? 0.69 -9.281 1.104 1 95.75 260 ALA B O 1
ATOM 3913 N N . LEU B 1 261 ? 0.335 -7.281 0.24 1 97.44 261 LEU B N 1
ATOM 3914 C CA . LEU B 1 261 ? 1.026 -7.562 -1.014 1 97.44 261 LEU B CA 1
ATOM 3915 C C . LEU B 1 261 ? 2.318 -6.758 -1.115 1 97.44 261 LEU B C 1
ATOM 3917 O O . LEU B 1 261 ? 2.283 -5.527 -1.201 1 97.44 261 LEU B O 1
ATOM 3921 N N . ALA B 1 262 ? 3.402 -7.441 -1.074 1 97.75 262 ALA B N 1
ATOM 3922 C CA . ALA B 1 262 ? 4.684 -6.797 -1.361 1 97.75 262 ALA B CA 1
ATOM 3923 C C . ALA B 1 262 ? 4.934 -6.723 -2.865 1 97.75 262 ALA B C 1
ATOM 3925 O O . ALA B 1 262 ? 4.922 -7.746 -3.555 1 97.75 262 ALA B O 1
ATOM 3926 N N . THR B 1 263 ? 5.082 -5.574 -3.369 1 98.69 263 THR B N 1
ATOM 3927 C CA . THR B 1 263 ? 5.434 -5.34 -4.766 1 98.69 263 THR B CA 1
ATOM 3928 C C . THR B 1 263 ? 6.836 -4.758 -4.879 1 98.69 263 THR B C 1
ATOM 3930 O O . THR B 1 263 ? 7.145 -3.738 -4.258 1 98.69 263 THR B O 1
ATOM 3933 N N . ALA B 1 264 ? 7.68 -5.371 -5.578 1 98.75 264 ALA B N 1
ATOM 3934 C CA . ALA B 1 264 ? 9.016 -4.855 -5.852 1 98.75 264 ALA B CA 1
ATOM 3935 C C . ALA B 1 264 ? 9.352 -4.953 -7.34 1 98.75 264 ALA B C 1
ATOM 3937 O O . ALA B 1 264 ? 8.867 -5.852 -8.031 1 98.75 264 ALA B O 1
ATOM 3938 N N . TRP B 1 265 ? 10.156 -4.02 -7.84 1 98.81 265 TRP B N 1
ATOM 3939 C CA . TRP B 1 265 ? 10.508 -3.994 -9.258 1 98.81 265 TRP B CA 1
ATOM 3940 C C . TRP B 1 265 ? 11.945 -3.52 -9.453 1 98.81 265 TRP B C 1
ATOM 3942 O O . TRP B 1 265 ? 12.539 -2.928 -8.547 1 98.81 265 TRP B O 1
ATOM 3952 N N . GLY B 1 266 ? 12.492 -3.822 -10.477 1 98.69 266 GLY B N 1
ATOM 3953 C CA . GLY B 1 266 ? 13.805 -3.393 -10.938 1 98.69 266 GLY B CA 1
ATOM 3954 C C . GLY B 1 266 ? 13.992 -3.541 -12.438 1 98.69 266 GLY B C 1
ATOM 3955 O O . GLY B 1 266 ? 13.172 -4.176 -13.109 1 98.69 266 GLY B O 1
ATOM 3956 N N . ARG B 1 267 ? 15.047 -2.955 -12.984 1 98.69 267 ARG B N 1
ATOM 3957 C CA . ARG B 1 267 ? 15.32 -2.979 -14.422 1 98.69 267 ARG B CA 1
ATOM 3958 C C . ARG B 1 267 ? 16.594 -3.756 -14.719 1 98.69 267 ARG B C 1
ATOM 3960 O O . ARG B 1 267 ? 17.578 -3.652 -13.984 1 98.69 267 ARG B O 1
ATOM 3967 N N . ARG B 1 268 ? 16.484 -4.5 -15.734 1 98.31 268 ARG B N 1
ATOM 3968 C CA . ARG B 1 268 ? 17.703 -5.145 -16.219 1 98.31 268 ARG B CA 1
ATOM 3969 C C . ARG B 1 268 ? 18.688 -4.113 -16.766 1 98.31 268 ARG B C 1
ATOM 3971 O O . ARG B 1 268 ? 18.312 -3.246 -17.547 1 98.31 268 ARG B O 1
ATOM 3978 N N . PRO B 1 269 ? 19.922 -4.207 -16.344 1 96.75 269 PRO B N 1
ATOM 3979 C CA . PRO B 1 269 ? 20.906 -3.248 -16.859 1 96.75 269 PRO B CA 1
ATOM 3980 C C . PRO B 1 269 ? 21.109 -3.367 -18.359 1 96.75 269 PRO B C 1
ATOM 3982 O O . PRO B 1 269 ? 20.938 -4.449 -18.922 1 96.75 269 PRO B O 1
#

Solvent-accessible surface area (backbone atoms only — not comparable to full-atom values): 26367 Å² total; per-residue (Å²): 116,62,68,61,48,50,50,46,50,51,42,50,53,46,50,50,48,52,49,27,49,47,6,50,41,63,58,39,44,68,59,52,48,52,50,46,53,73,72,55,72,40,69,46,37,31,34,38,32,41,51,33,55,69,27,66,66,55,44,52,47,21,66,52,14,31,88,71,19,39,28,41,31,22,15,80,64,57,86,50,55,64,86,62,51,78,42,48,42,78,40,78,43,47,82,86,78,47,81,74,67,85,56,57,19,46,30,39,38,32,51,69,44,61,36,60,41,82,60,40,62,59,49,54,39,63,52,54,72,36,34,25,77,63,10,36,42,39,43,29,17,51,27,46,47,70,44,31,48,50,42,21,46,66,50,17,53,88,42,92,35,30,64,32,33,49,48,49,53,52,38,51,44,50,54,42,39,75,72,45,25,37,41,54,45,27,74,42,38,52,58,43,42,46,75,51,58,33,38,85,62,42,39,35,37,37,22,37,55,42,40,15,59,37,65,42,25,38,25,58,42,48,48,43,68,70,43,41,64,61,36,35,75,70,66,63,40,50,74,65,34,51,52,35,21,47,49,36,34,51,32,67,86,33,42,31,41,42,63,25,40,19,37,22,36,25,22,36,104,114,64,67,63,47,51,51,46,49,49,42,50,52,45,50,49,48,52,48,26,49,46,6,49,43,62,60,40,45,68,59,51,49,53,51,45,53,74,72,55,72,42,68,46,37,31,33,37,33,41,49,35,55,68,28,65,66,55,44,52,48,20,66,51,13,32,87,72,19,37,28,41,32,22,15,79,64,56,85,51,54,64,87,61,52,81,42,49,42,77,42,78,44,46,82,87,78,47,81,74,68,85,55,58,17,47,30,39,36,33,51,70,45,60,35,61,39,80,62,40,60,59,48,56,40,63,52,54,70,36,34,25,77,64,10,35,43,38,41,28,16,52,25,45,46,70,44,31,50,50,43,21,48,65,50,17,53,90,42,92,34,29,64,30,31,50,48,48,53,52,39,50,44,51,53,42,40,75,72,46,25,38,41,54,45,26,75,42,39,52,59,42,43,47,74,52,59,30,39,85,63,42,40,35,37,36,24,38,56,42,40,15,59,37,65,42,26,38,25,58,42,47,48,44,69,70,42,41,64,61,36,34,75,71,67,64,38,52,74,63,34,50,53,37,22,47,49,37,35,52,31,68,86,33,42,30,42,40,63,26,40,19,38,23,36,26,23,38,102

InterPro domains:
  IPR013216 Methyltransferase type 11 [PF08241] (48-139)
  IPR029063 S-adenosyl-L-methionine-dependent methyltransferase superfamily [G3DSA:3.40.50.150] (25-223)
  IPR029063 S-adenosyl-L-methionine-dependent methyltransferase superfamily [SSF53335] (36-142)